Protein AF-A0A6C0K6Y4-F1 (afdb_monomer_lite)

Organism: NCBI:txid1070528

pLDDT: mean 84.1, std 19.58, range [32.16, 98.56]

Secondary structure (DSSP, 8-state):
--PPP----PPP------------------------PPPPP----------------------S------TT----HHHHHHHHTTTTS-HHHHHHHHHHHHHHHHHHHTT---GGGGTS------HHHHHHHHHHHHHHHHHHHHHHHHHHHHHHHHHHHHHHHHHHHHHHHHHSBS-SS-TTT-S--SSEEEEEETTTTEEEEEEHHHHHHHHHHHHT-EETTEE-----B-TTT-PBPPHHHHHHHHHHHHHTT---HHHHHHHHTTT-HHHHHHHTHHHHHHHHHHHHHHH-HHHHHHHHHHHHHHHHTTS---HHHHHHHHHHHHH-TTSHHHHHHHHHHHHHHHHHHHT-HHHHHHHHHHHHHHHHHHHHH-

Radius of gyration: 37.51 Å; chains: 1; bounding box: 93×85×107 Å

Structure (mmCIF, N/CA/C/O backbone):
data_AF-A0A6C0K6Y4-F1
#
_entry.id   AF-A0A6C0K6Y4-F1
#
loop_
_atom_site.group_PDB
_atom_site.id
_atom_site.type_symbol
_atom_site.label_atom_id
_atom_site.label_alt_id
_atom_site.label_comp_id
_atom_site.label_asym_id
_atom_site.label_entity_id
_atom_site.label_seq_id
_atom_site.pdbx_PDB_ins_code
_atom_site.Cartn_x
_atom_site.Cartn_y
_atom_site.Cartn_z
_atom_site.occupancy
_atom_site.B_iso_or_equiv
_atom_site.auth_seq_id
_atom_site.auth_comp_id
_atom_site.auth_asym_id
_atom_site.auth_atom_id
_atom_site.pdbx_PDB_model_num
ATOM 1 N N . MET A 1 1 ? -54.539 7.353 -5.459 1.00 44.59 1 MET A N 1
ATOM 2 C CA . MET A 1 1 ? -54.233 7.461 -6.9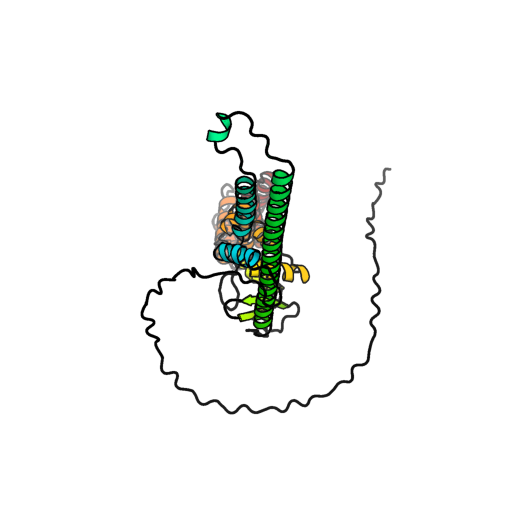01 1.00 44.59 1 MET A CA 1
ATOM 3 C C . MET A 1 1 ? -52.879 8.129 -7.051 1.00 44.59 1 MET A C 1
ATOM 5 O O . MET A 1 1 ? -52.742 9.230 -6.540 1.00 44.59 1 MET A O 1
ATOM 9 N N . ALA A 1 2 ? -51.934 7.419 -7.682 1.00 35.03 2 ALA A N 1
ATOM 10 C CA . ALA A 1 2 ? -50.612 7.815 -8.205 1.00 35.03 2 ALA A CA 1
ATOM 11 C C . ALA A 1 2 ? -49.560 6.759 -7.813 1.00 35.03 2 ALA A C 1
ATOM 13 O O . ALA A 1 2 ? -48.846 6.886 -6.824 1.00 35.03 2 ALA A O 1
ATOM 14 N N . SER A 1 3 ? -49.539 5.666 -8.576 1.00 32.16 3 SER A N 1
ATOM 15 C CA . SER A 1 3 ? -48.550 4.589 -8.521 1.00 32.16 3 SER A CA 1
ATOM 16 C C . SER A 1 3 ? -47.279 4.999 -9.269 1.00 32.16 3 SER A C 1
ATOM 18 O O . SER A 1 3 ? -47.345 5.362 -10.443 1.00 32.16 3 SER A O 1
ATOM 20 N N . ILE A 1 4 ? -46.134 4.919 -8.595 1.00 42.25 4 ILE A N 1
ATOM 21 C CA . ILE A 1 4 ? -44.796 5.126 -9.168 1.00 42.25 4 ILE A CA 1
ATOM 22 C C . ILE A 1 4 ? -44.320 3.781 -9.749 1.00 42.25 4 ILE A C 1
ATOM 24 O O . ILE A 1 4 ? -44.453 2.772 -9.055 1.00 42.25 4 ILE A O 1
ATOM 28 N N . PRO A 1 5 ? -43.799 3.714 -10.988 1.00 49.84 5 PRO A N 1
ATOM 29 C CA . PRO A 1 5 ? -43.412 2.447 -11.596 1.00 49.84 5 PRO A CA 1
ATOM 30 C C . PRO A 1 5 ? -42.032 1.976 -11.113 1.00 49.84 5 PRO A C 1
ATOM 32 O O . PRO A 1 5 ? -41.067 2.742 -11.066 1.00 49.84 5 PRO A O 1
ATOM 35 N N . GLU A 1 6 ? -41.946 0.686 -10.791 1.00 37.19 6 GLU A N 1
ATOM 36 C CA . GLU A 1 6 ? -40.708 -0.040 -10.517 1.00 37.19 6 GLU A CA 1
ATOM 37 C C . GLU A 1 6 ? -39.903 -0.222 -11.813 1.00 37.19 6 GLU A C 1
ATOM 39 O O . GLU A 1 6 ? -40.304 -0.943 -12.725 1.00 37.19 6 GLU A O 1
ATOM 44 N N . ASN A 1 7 ? -38.736 0.421 -11.896 1.00 36.75 7 ASN A N 1
ATOM 45 C CA . ASN A 1 7 ? -37.759 0.166 -12.952 1.00 36.75 7 ASN A CA 1
ATOM 46 C C . ASN A 1 7 ? -36.866 -1.019 -12.555 1.00 36.75 7 ASN A C 1
ATOM 48 O O . ASN A 1 7 ? -35.847 -0.866 -11.881 1.00 36.75 7 ASN A O 1
ATOM 52 N N . THR A 1 8 ? -37.241 -2.212 -13.009 1.00 37.09 8 THR A N 1
ATOM 53 C CA . THR A 1 8 ? -36.392 -3.410 -13.024 1.00 37.09 8 THR A CA 1
ATOM 54 C C . THR A 1 8 ? -35.233 -3.247 -14.008 1.00 37.09 8 THR A C 1
ATOM 56 O O . THR A 1 8 ? -35.413 -3.309 -15.223 1.00 37.09 8 THR A O 1
ATOM 59 N N . PHE A 1 9 ? -34.017 -3.094 -13.483 1.00 35.41 9 PHE A N 1
ATOM 60 C CA . PHE A 1 9 ? -32.775 -3.220 -14.246 1.00 35.41 9 PHE A CA 1
ATOM 61 C C . PHE A 1 9 ? -32.452 -4.710 -14.460 1.00 35.41 9 PHE A C 1
ATOM 63 O O . PHE A 1 9 ? -31.977 -5.392 -13.551 1.00 35.41 9 PHE A O 1
ATOM 70 N N . GLN A 1 10 ? -32.707 -5.227 -15.664 1.00 33.97 10 GLN A N 1
ATOM 71 C CA . GLN A 1 10 ? -32.224 -6.540 -16.103 1.00 33.97 10 GLN A CA 1
ATOM 72 C C . GLN A 1 10 ? -30.809 -6.403 -16.683 1.00 33.97 10 GLN A C 1
ATOM 74 O O . GLN A 1 10 ? -30.586 -5.674 -17.649 1.00 33.97 10 GLN A O 1
ATOM 79 N N . LEU A 1 11 ? -29.840 -7.106 -16.092 1.00 38.62 11 LEU A N 1
ATOM 80 C CA . LEU A 1 11 ? -28.489 -7.245 -16.642 1.00 38.62 11 LEU A CA 1
ATOM 81 C C . LEU A 1 11 ? -28.473 -8.329 -17.737 1.00 38.62 11 LEU A C 1
ATOM 83 O O . LEU A 1 11 ? -29.064 -9.393 -17.536 1.00 38.62 11 LEU A O 1
ATOM 87 N N . PRO A 1 12 ? -27.773 -8.116 -18.865 1.00 36.03 12 PRO A N 1
ATOM 88 C CA . PRO A 1 12 ? -27.691 -9.101 -19.935 1.00 36.03 12 PRO A CA 1
ATOM 89 C C . PRO A 1 12 ? -26.802 -10.285 -19.530 1.00 36.03 12 PRO A C 1
ATOM 91 O O . PRO A 1 12 ? -25.606 -10.142 -19.271 1.00 36.03 12 PRO A O 1
ATOM 94 N N . THR A 1 13 ? -27.392 -11.477 -19.516 1.00 36.12 13 THR A N 1
ATOM 95 C CA . THR A 1 13 ? -26.708 -12.765 -19.390 1.00 36.12 13 THR A CA 1
ATOM 96 C C . THR A 1 13 ? -26.129 -13.178 -20.744 1.00 36.12 13 THR A C 1
ATOM 98 O O . THR A 1 13 ? -26.774 -13.828 -21.561 1.00 36.12 13 THR A O 1
ATOM 101 N N . THR A 1 14 ? -24.873 -12.816 -21.006 1.00 43.28 14 THR A N 1
ATOM 102 C CA . THR A 1 14 ? -24.115 -13.378 -22.132 1.00 43.28 14 THR A CA 1
ATOM 103 C C . THR A 1 14 ? -23.589 -14.763 -21.754 1.00 43.28 14 THR A C 1
ATOM 105 O O . THR A 1 14 ? -22.551 -14.929 -21.115 1.00 43.28 14 THR A O 1
ATOM 108 N N . GLY A 1 15 ? -24.352 -15.787 -22.138 1.00 33.03 15 GLY A N 1
ATOM 109 C CA . GLY A 1 15 ? -23.962 -17.187 -22.027 1.00 33.03 15 GLY A CA 1
ATOM 110 C C . GLY A 1 15 ? -22.812 -17.527 -22.976 1.00 33.03 15 GLY A C 1
ATOM 111 O O . GLY A 1 15 ? -23.016 -17.698 -24.174 1.00 33.03 15 GLY A O 1
ATOM 112 N N . PHE A 1 16 ? -21.603 -17.676 -22.436 1.00 34.25 16 PHE A N 1
ATOM 113 C CA . PHE A 1 16 ? -20.504 -18.360 -23.117 1.00 34.25 16 PHE A CA 1
ATOM 114 C C . PHE A 1 16 ? -20.526 -19.848 -22.745 1.00 34.25 16 PHE A C 1
ATOM 116 O O . PHE A 1 16 ? -20.022 -20.259 -21.699 1.00 34.25 16 PHE A O 1
ATOM 123 N N . HIS A 1 17 ? -21.105 -20.670 -23.622 1.00 36.12 17 HIS A N 1
ATOM 124 C CA . HIS A 1 17 ? -20.950 -22.122 -23.586 1.00 36.12 17 HIS A CA 1
ATOM 125 C C . HIS A 1 17 ? -19.531 -22.501 -24.033 1.00 36.12 17 HIS A C 1
ATOM 127 O O . HIS A 1 17 ? -19.234 -22.570 -25.223 1.00 36.12 17 HIS A O 1
ATOM 133 N N . ILE A 1 18 ? -18.644 -22.780 -23.075 1.00 38.94 18 ILE A N 1
ATOM 134 C CA . ILE A 1 18 ? -17.374 -23.465 -23.344 1.00 38.94 18 ILE A CA 1
ATOM 135 C C . ILE A 1 18 ? -17.625 -24.967 -23.197 1.00 38.94 18 ILE A C 1
ATOM 137 O O . ILE A 1 18 ? -17.790 -25.486 -22.093 1.00 38.94 18 ILE A O 1
ATOM 141 N N . GLY A 1 19 ? -17.677 -25.663 -24.333 1.00 34.41 19 GLY A N 1
ATOM 142 C CA . GLY A 1 19 ? -17.763 -27.118 -24.398 1.00 34.41 19 GLY A CA 1
ATOM 143 C C . GLY A 1 19 ? -16.541 -27.774 -23.753 1.00 34.41 19 GLY A C 1
ATOM 144 O O . GLY A 1 19 ? -15.421 -27.672 -24.252 1.00 34.41 19 GLY A O 1
ATOM 145 N N . VAL A 1 20 ? -16.757 -28.468 -22.635 1.00 37.56 20 VAL A N 1
ATOM 146 C CA . VAL A 1 20 ? -15.732 -29.272 -21.962 1.00 37.56 20 VAL A CA 1
ATOM 147 C C . VAL A 1 20 ? -15.610 -30.610 -22.684 1.00 37.56 20 VAL A C 1
ATOM 149 O O . VAL A 1 20 ? -16.389 -31.536 -22.465 1.00 37.56 20 VAL A O 1
ATOM 152 N N . ASN A 1 21 ? -14.600 -30.715 -23.543 1.00 36.81 21 ASN A N 1
ATOM 153 C CA . ASN A 1 21 ? -14.238 -31.954 -24.216 1.00 36.81 21 ASN A CA 1
ATOM 154 C C . ASN A 1 21 ? -13.528 -32.890 -23.213 1.00 36.81 21 ASN A C 1
ATOM 156 O O . ASN A 1 21 ? -12.352 -32.715 -22.885 1.00 36.81 21 ASN A O 1
ATOM 160 N N . ARG A 1 22 ? -14.268 -33.857 -22.652 1.00 39.19 22 ARG A N 1
ATOM 161 C CA . ARG A 1 22 ? -13.760 -34.856 -21.694 1.00 39.19 22 ARG A CA 1
ATOM 162 C C . ARG A 1 22 ? -12.953 -35.936 -22.418 1.00 39.19 22 ARG A C 1
ATOM 164 O O . ARG A 1 22 ? -13.450 -37.032 -22.663 1.00 39.19 22 ARG A O 1
ATOM 171 N N . ASN A 1 23 ? -11.678 -35.664 -22.685 1.00 41.94 23 ASN A N 1
ATOM 172 C CA . ASN A 1 23 ? -10.740 -36.716 -23.070 1.00 41.94 23 ASN A CA 1
ATOM 173 C C . ASN A 1 23 ? -10.229 -37.477 -21.837 1.00 41.94 23 ASN A C 1
ATOM 175 O O . ASN A 1 23 ? -9.615 -36.926 -20.922 1.00 41.94 23 ASN A O 1
ATOM 179 N N . LYS A 1 24 ? -10.524 -38.781 -21.838 1.00 43.81 24 LYS A N 1
ATOM 180 C CA . LYS A 1 24 ? -10.129 -39.794 -20.855 1.00 43.81 24 LYS A CA 1
ATOM 181 C C . LYS A 1 24 ? -8.602 -39.872 -20.751 1.00 43.81 24 LYS A C 1
ATOM 183 O O . LYS A 1 24 ? -7.952 -40.513 -21.573 1.00 43.81 24 LYS A O 1
ATOM 188 N N . CYS A 1 25 ? -8.029 -39.278 -19.706 1.00 41.38 25 CYS A N 1
ATOM 189 C CA . CYS A 1 25 ? -6.622 -39.472 -19.370 1.00 41.38 25 CYS A CA 1
ATOM 190 C C . CYS A 1 25 ? -6.484 -40.671 -18.416 1.00 41.38 25 CYS A C 1
ATOM 192 O O . CYS A 1 25 ? -6.984 -40.662 -17.287 1.00 41.38 25 CYS A O 1
ATOM 194 N N . LYS A 1 26 ? -5.852 -41.739 -18.912 1.00 42.25 26 LYS A N 1
ATOM 195 C CA . LYS A 1 26 ? -5.583 -42.989 -18.192 1.00 42.25 26 LYS A CA 1
ATOM 196 C C . LYS A 1 26 ? -4.700 -42.705 -16.967 1.00 42.25 26 LYS A C 1
ATOM 198 O O . LYS A 1 26 ? -3.599 -42.175 -17.093 1.00 42.25 26 LYS A O 1
ATOM 203 N N . LYS A 1 27 ? -5.179 -43.076 -15.775 1.00 40.25 27 LYS A N 1
ATOM 204 C CA . LYS A 1 27 ? -4.440 -42.979 -14.507 1.00 40.25 27 LYS A CA 1
ATOM 205 C C . LYS A 1 27 ? -3.258 -43.957 -14.508 1.00 40.25 27 LYS A C 1
ATOM 207 O O . LYS A 1 27 ? -3.443 -45.148 -14.278 1.00 40.25 27 LYS A O 1
ATOM 212 N N . ALA A 1 28 ? -2.043 -43.453 -14.711 1.00 43.03 28 ALA A N 1
ATOM 213 C CA . ALA A 1 28 ? -0.821 -44.186 -14.396 1.00 43.03 28 ALA A CA 1
ATOM 214 C C . ALA A 1 28 ? -0.567 -44.112 -12.879 1.00 43.03 28 ALA A C 1
ATOM 216 O O . ALA A 1 28 ? -0.179 -43.070 -12.350 1.00 43.03 28 ALA A O 1
ATOM 217 N N . LYS A 1 29 ? -0.806 -45.217 -12.162 1.00 44.44 29 LYS A N 1
ATOM 218 C CA . LYS A 1 29 ? -0.419 -45.375 -10.752 1.00 44.44 29 LYS A CA 1
ATOM 219 C C . LYS A 1 29 ? 1.114 -45.423 -10.662 1.00 44.44 29 LYS A C 1
ATOM 221 O O . LYS A 1 29 ? 1.711 -46.476 -10.865 1.00 44.44 29 LYS A O 1
ATOM 226 N N . ARG A 1 30 ? 1.764 -44.296 -10.356 1.00 48.81 30 ARG A N 1
ATOM 227 C CA . ARG A 1 30 ? 3.176 -44.286 -9.938 1.00 48.81 30 ARG A CA 1
ATOM 228 C C . ARG A 1 30 ? 3.260 -44.738 -8.479 1.00 48.81 30 ARG A C 1
ATOM 230 O O . ARG A 1 30 ? 2.804 -44.035 -7.583 1.00 48.81 30 ARG A O 1
ATOM 237 N N . LYS A 1 31 ? 3.829 -45.927 -8.258 1.00 42.62 31 LYS A N 1
ATOM 238 C CA . LYS A 1 31 ? 4.285 -46.392 -6.943 1.00 42.62 31 LYS A CA 1
ATOM 239 C C . LYS A 1 31 ? 5.423 -45.471 -6.489 1.00 42.62 31 LYS A C 1
ATOM 241 O O . LYS A 1 31 ? 6.488 -45.479 -7.097 1.00 42.62 31 LYS A O 1
ATOM 246 N N . TYR A 1 32 ? 5.192 -44.670 -5.453 1.00 44.22 32 TYR A N 1
ATOM 247 C CA . TYR A 1 32 ? 6.261 -43.967 -4.751 1.00 44.22 32 TYR A CA 1
ATOM 248 C C . TYR A 1 32 ? 6.965 -44.974 -3.839 1.00 44.22 32 TYR A C 1
ATOM 250 O O . TYR A 1 32 ? 6.405 -45.406 -2.834 1.00 44.22 32 TYR A O 1
ATOM 258 N N . SER A 1 33 ? 8.177 -45.383 -4.207 1.00 43.91 33 SER A N 1
ATOM 259 C CA . SER A 1 33 ? 9.084 -46.046 -3.278 1.00 43.91 33 SER A CA 1
ATOM 260 C C . SER A 1 33 ? 9.586 -45.006 -2.276 1.00 43.91 33 SER A C 1
ATOM 262 O O . SER A 1 33 ? 10.154 -43.975 -2.638 1.00 43.91 33 SER A O 1
ATOM 264 N N . ILE A 1 34 ? 9.334 -45.267 -0.997 1.00 45.97 34 ILE A N 1
ATOM 265 C CA . ILE A 1 34 ? 9.868 -44.501 0.126 1.00 45.97 34 ILE A CA 1
ATOM 266 C C . ILE A 1 34 ? 11.380 -44.745 0.148 1.00 45.97 34 ILE A C 1
ATOM 268 O O . ILE A 1 34 ? 11.861 -45.748 0.672 1.00 45.97 34 ILE A O 1
ATOM 272 N N . ILE A 1 35 ? 12.144 -43.842 -0.466 1.00 45.84 35 ILE A N 1
ATOM 273 C CA . ILE A 1 35 ? 13.598 -43.805 -0.316 1.00 45.84 35 ILE A CA 1
ATOM 274 C C . ILE A 1 35 ? 13.866 -43.293 1.102 1.00 45.84 35 ILE A C 1
ATOM 276 O O . ILE A 1 35 ? 13.763 -42.095 1.372 1.00 45.84 35 ILE A O 1
ATOM 280 N N . LYS A 1 36 ? 14.180 -44.216 2.018 1.00 48.50 36 LYS A N 1
ATOM 281 C CA . LYS A 1 36 ? 14.706 -43.904 3.351 1.00 48.50 36 LYS A CA 1
ATOM 282 C C . LYS A 1 36 ? 15.996 -43.094 3.174 1.00 48.50 36 LYS A C 1
ATOM 284 O O . LYS A 1 36 ? 17.036 -43.644 2.817 1.00 48.50 36 LYS A O 1
ATOM 289 N N . LYS A 1 37 ? 15.922 -41.773 3.368 1.00 51.00 37 LYS A N 1
ATOM 290 C CA . LYS A 1 37 ? 17.104 -40.905 3.408 1.00 51.00 37 LYS A CA 1
ATOM 291 C C . LYS A 1 37 ? 17.950 -41.316 4.613 1.00 51.00 37 LYS A C 1
ATOM 293 O O . LYS A 1 37 ? 17.466 -41.273 5.740 1.00 51.00 37 LYS A O 1
ATOM 298 N N . LYS A 1 38 ? 19.195 -41.731 4.361 1.00 55.41 38 LYS A N 1
ATOM 299 C CA . LYS A 1 38 ? 20.207 -41.920 5.408 1.00 55.41 38 LYS A CA 1
ATOM 300 C C . LYS A 1 38 ? 20.367 -40.605 6.192 1.00 55.41 38 LYS A C 1
ATOM 302 O O . LYS A 1 38 ? 20.360 -39.548 5.554 1.00 55.41 38 LYS A O 1
ATOM 307 N N . PRO A 1 39 ? 20.507 -40.647 7.528 1.00 51.25 39 PRO A N 1
ATOM 308 C CA . PRO A 1 39 ? 20.818 -39.456 8.307 1.00 51.25 39 PRO A CA 1
ATOM 309 C C . PRO A 1 39 ? 22.164 -38.897 7.831 1.00 51.25 39 PRO A C 1
ATOM 311 O O . PRO A 1 39 ? 23.163 -39.614 7.784 1.00 51.25 39 PRO A O 1
ATOM 314 N N . LEU A 1 40 ? 22.170 -37.631 7.406 1.00 52.03 40 LEU A N 1
ATOM 315 C CA . LEU A 1 40 ? 23.408 -36.902 7.157 1.00 52.03 40 LEU A CA 1
ATOM 316 C C . LEU A 1 40 ? 24.074 -36.651 8.510 1.00 52.03 40 LEU A C 1
ATOM 318 O O . LEU A 1 40 ? 23.463 -36.051 9.394 1.00 52.03 40 LEU A O 1
ATOM 322 N N . ASN A 1 41 ? 25.316 -37.114 8.647 1.00 49.25 41 ASN A N 1
ATOM 323 C CA . ASN A 1 41 ? 26.170 -36.789 9.783 1.00 49.25 41 ASN A CA 1
ATOM 324 C C . ASN A 1 41 ? 26.220 -35.262 9.979 1.00 49.25 41 ASN A C 1
ATOM 326 O O . ASN A 1 41 ? 26.307 -34.535 8.982 1.00 49.25 41 ASN A O 1
ATOM 330 N N . PRO A 1 42 ? 26.185 -34.766 11.229 1.00 48.69 42 PRO A N 1
ATOM 331 C CA . PRO A 1 42 ? 26.323 -33.347 11.513 1.00 48.69 42 PRO A CA 1
ATOM 332 C C . PRO A 1 42 ? 27.704 -32.893 11.036 1.00 48.69 42 PRO A C 1
ATOM 334 O O . PRO A 1 42 ? 28.735 -33.226 11.617 1.00 48.69 42 PRO A O 1
ATOM 337 N N . VAL A 1 43 ? 27.726 -32.160 9.925 1.00 48.62 43 VAL A N 1
ATOM 338 C CA . VAL A 1 43 ? 28.923 -31.459 9.474 1.00 48.62 43 VAL A CA 1
ATOM 339 C C . VAL A 1 43 ? 29.180 -30.372 10.506 1.00 48.62 43 VAL A C 1
ATOM 341 O O . VAL A 1 43 ? 28.392 -29.437 10.626 1.00 48.62 43 VAL A O 1
ATOM 344 N N . ASN A 1 44 ? 30.266 -30.527 11.264 1.00 45.72 44 ASN A N 1
ATOM 345 C CA . ASN A 1 44 ? 30.818 -29.507 12.146 1.00 45.72 44 ASN A CA 1
ATOM 346 C C . ASN A 1 44 ? 31.011 -28.211 11.351 1.00 45.72 44 ASN A C 1
ATOM 348 O O . ASN A 1 44 ? 32.032 -28.018 10.689 1.00 45.72 44 ASN A O 1
ATOM 352 N N . SER A 1 45 ? 30.029 -27.313 11.421 1.00 49.06 45 SER A N 1
ATOM 353 C CA . SER A 1 45 ? 30.129 -25.948 10.928 1.00 49.06 45 SER A CA 1
ATOM 354 C C . SER A 1 45 ? 31.043 -25.176 11.875 1.00 49.06 45 SER A C 1
ATOM 356 O O . SER A 1 45 ? 30.591 -24.402 12.722 1.00 49.06 45 SER A O 1
ATOM 358 N N . LYS A 1 46 ? 32.354 -25.418 11.760 1.00 46.84 46 LYS A N 1
ATOM 359 C CA . LYS A 1 46 ? 33.346 -24.453 12.219 1.00 46.84 46 LYS A CA 1
ATOM 360 C C . LYS A 1 46 ? 33.007 -23.142 11.522 1.00 46.84 46 LYS A C 1
ATOM 362 O O . LYS A 1 46 ? 32.965 -23.078 10.295 1.00 46.84 46 LYS A O 1
ATOM 367 N N . LYS A 1 47 ? 32.676 -22.145 12.339 1.00 47.91 47 LYS A N 1
ATOM 368 C CA . LYS A 1 47 ? 32.449 -20.762 11.947 1.00 47.91 47 LYS A CA 1
ATOM 369 C C . LYS A 1 47 ? 33.627 -20.314 11.083 1.00 47.91 47 LYS A C 1
ATOM 371 O O . LYS A 1 47 ? 34.690 -20.006 11.607 1.00 47.91 47 LYS A O 1
ATOM 376 N N . VAL A 1 48 ? 33.433 -20.288 9.770 1.00 45.88 48 VAL A N 1
ATOM 377 C CA . VAL A 1 48 ? 34.202 -19.401 8.905 1.00 45.88 48 VAL A CA 1
ATOM 378 C C . VAL A 1 48 ? 33.598 -18.028 9.171 1.00 45.88 48 VAL A C 1
ATOM 380 O O . VAL A 1 48 ? 32.613 -17.640 8.546 1.00 45.88 48 VAL A O 1
ATOM 383 N N . LEU A 1 49 ? 34.108 -17.350 10.205 1.00 43.38 49 LEU A N 1
ATOM 384 C CA . LEU A 1 49 ? 34.069 -15.896 10.217 1.00 43.38 49 LEU A CA 1
ATOM 385 C C . LEU A 1 49 ? 34.849 -15.496 8.966 1.00 43.38 49 LEU A C 1
ATOM 387 O O . LEU A 1 49 ? 36.065 -15.644 8.911 1.00 43.38 49 LEU A O 1
ATOM 391 N N . CYS A 1 50 ? 34.132 -15.113 7.914 1.00 41.00 50 CYS A N 1
ATOM 392 C CA . CYS A 1 50 ? 34.742 -14.309 6.878 1.00 41.00 50 CYS A CA 1
ATOM 393 C C . CYS A 1 50 ? 35.053 -12.973 7.542 1.00 41.00 50 CYS A C 1
ATOM 395 O O . CYS A 1 50 ? 34.139 -12.176 7.760 1.00 41.00 50 CYS A O 1
ATOM 397 N N . ASP A 1 51 ? 36.323 -12.762 7.869 1.00 41.81 51 ASP A N 1
ATOM 398 C CA . ASP A 1 51 ? 36.910 -11.433 7.930 1.00 41.81 51 ASP A CA 1
ATOM 399 C C . ASP A 1 51 ? 36.697 -10.807 6.548 1.00 41.81 51 ASP A C 1
ATOM 401 O O . ASP A 1 51 ? 37.474 -10.982 5.611 1.00 41.81 51 ASP A O 1
ATOM 405 N N . ILE A 1 52 ? 35.541 -10.166 6.374 1.00 51.84 52 ILE A N 1
ATOM 406 C CA . ILE A 1 52 ? 35.326 -9.221 5.289 1.00 51.84 52 ILE A CA 1
ATOM 407 C C . ILE A 1 52 ? 36.065 -7.978 5.757 1.00 51.84 52 ILE A C 1
ATOM 409 O O . ILE A 1 52 ? 35.479 -7.077 6.349 1.00 51.84 52 ILE A O 1
ATOM 413 N N . GLU A 1 53 ? 37.380 -7.978 5.556 1.00 48.12 53 GLU A N 1
ATOM 414 C CA . GLU A 1 53 ? 38.135 -6.739 5.531 1.00 48.12 53 GLU A CA 1
ATOM 415 C C . GLU A 1 53 ? 37.405 -5.813 4.555 1.00 48.12 53 GLU A C 1
ATOM 417 O O . GLU A 1 53 ? 37.138 -6.191 3.409 1.00 48.12 53 GLU A O 1
ATOM 422 N N . GLU A 1 54 ? 37.027 -4.626 5.030 1.00 49.09 54 GLU A N 1
ATOM 423 C CA . GLU A 1 54 ? 36.445 -3.538 4.246 1.00 49.09 54 GLU A CA 1
ATOM 424 C C . GLU A 1 54 ? 37.474 -3.035 3.225 1.00 49.09 54 GLU A C 1
ATOM 426 O O . GLU A 1 54 ? 37.971 -1.915 3.281 1.00 49.09 54 GLU A O 1
ATOM 431 N N . HIS A 1 55 ? 37.827 -3.873 2.255 1.00 48.97 55 HIS A N 1
ATOM 432 C CA . HIS A 1 55 ? 38.446 -3.419 1.030 1.00 48.97 55 HIS A CA 1
ATOM 433 C C . HIS A 1 55 ? 37.356 -2.644 0.310 1.00 48.97 55 HIS A C 1
ATOM 435 O O . HIS A 1 55 ? 36.476 -3.227 -0.329 1.00 48.97 55 HIS A O 1
ATOM 441 N N . GLY A 1 56 ? 37.370 -1.323 0.493 1.00 47.84 56 GLY A N 1
ATOM 442 C CA . GLY A 1 56 ? 36.566 -0.394 -0.278 1.00 47.84 56 GLY A CA 1
ATOM 443 C C . GLY A 1 56 ? 36.852 -0.624 -1.754 1.00 47.84 56 GLY A C 1
ATOM 444 O O . GLY A 1 56 ? 37.785 -0.053 -2.308 1.00 47.84 56 GLY A O 1
ATOM 445 N N . TYR A 1 57 ? 36.072 -1.500 -2.387 1.00 55.47 57 TYR A N 1
ATOM 446 C CA . TYR A 1 57 ? 36.076 -1.678 -3.827 1.00 55.47 57 TYR A CA 1
ATOM 447 C C . TYR A 1 57 ? 35.638 -0.342 -4.418 1.00 55.47 57 TYR A C 1
ATOM 449 O O . TYR A 1 57 ? 34.447 -0.026 -4.461 1.00 55.47 57 TYR A O 1
ATOM 457 N N . ILE A 1 58 ? 36.613 0.462 -4.840 1.00 68.06 58 ILE A N 1
ATOM 458 C CA . ILE A 1 58 ? 36.370 1.628 -5.676 1.00 68.06 58 ILE A CA 1
ATOM 459 C C . ILE A 1 58 ? 35.748 1.065 -6.950 1.00 68.06 58 ILE A C 1
ATOM 461 O O . ILE A 1 58 ? 36.387 0.344 -7.713 1.00 68.06 58 ILE A O 1
ATOM 465 N N . PHE A 1 59 ? 34.449 1.298 -7.124 1.00 67.25 59 PHE A N 1
ATOM 466 C CA . PHE A 1 59 ? 33.746 0.874 -8.322 1.00 67.25 59 PHE A CA 1
ATOM 467 C C . PHE A 1 59 ? 34.269 1.704 -9.494 1.00 67.25 59 PHE A C 1
ATOM 469 O O . PHE A 1 59 ? 33.842 2.839 -9.703 1.00 67.25 59 PHE A O 1
ATOM 476 N N . GLU A 1 60 ? 35.202 1.141 -10.253 1.00 71.62 60 GLU A N 1
ATOM 477 C CA . GLU A 1 60 ? 35.627 1.721 -11.518 1.00 71.62 60 GLU A CA 1
ATOM 478 C C . GLU A 1 60 ? 34.477 1.592 -12.520 1.00 71.62 60 GLU A C 1
ATOM 480 O O . GLU A 1 60 ? 34.020 0.497 -12.872 1.00 71.62 60 GLU A O 1
ATOM 485 N N . VAL A 1 61 ? 33.943 2.737 -12.943 1.00 74.88 61 VAL A N 1
ATOM 486 C CA . VAL A 1 61 ? 32.865 2.783 -13.927 1.00 74.88 61 VAL A CA 1
ATOM 487 C C . VAL A 1 61 ? 33.406 2.227 -15.239 1.00 74.88 61 VAL A C 1
ATOM 489 O O . VAL A 1 61 ? 34.376 2.739 -15.777 1.00 74.88 61 VAL A O 1
ATOM 492 N N . TYR A 1 62 ? 32.768 1.191 -15.785 1.00 75.56 62 TYR A N 1
ATOM 493 C CA . TYR A 1 62 ? 33.157 0.635 -17.081 1.00 75.56 62 TYR A CA 1
ATOM 494 C C . TYR A 1 62 ? 33.095 1.705 -18.187 1.00 75.56 62 TYR A C 1
ATOM 496 O O . TYR A 1 62 ? 32.006 2.156 -18.570 1.00 75.56 62 TYR A O 1
ATOM 504 N N . GLU A 1 63 ? 34.265 2.071 -18.713 1.00 74.50 63 GLU A N 1
ATOM 505 C CA . GLU A 1 63 ? 34.437 3.058 -19.792 1.00 74.50 63 GLU A CA 1
ATOM 506 C C . GLU A 1 63 ? 34.450 2.432 -21.197 1.00 74.50 63 GLU A C 1
ATOM 508 O O . GLU A 1 63 ? 34.470 3.137 -22.204 1.00 74.50 63 GLU A O 1
ATOM 513 N N . GLY A 1 64 ? 34.417 1.100 -21.291 1.00 78.44 64 GLY A N 1
ATOM 514 C CA . GLY A 1 64 ? 34.482 0.398 -22.570 1.00 78.44 64 GLY A CA 1
ATOM 515 C C . GLY A 1 64 ? 33.210 0.507 -23.433 1.00 78.44 64 GLY A C 1
ATOM 516 O O . GLY A 1 64 ? 32.172 1.027 -23.003 1.00 78.44 64 GLY A O 1
ATOM 517 N N . PRO A 1 65 ? 33.260 -0.021 -24.672 1.00 80.38 65 PRO A N 1
ATOM 518 C CA . PRO A 1 65 ? 32.131 -0.005 -25.597 1.00 80.38 65 PRO A CA 1
ATOM 519 C C . PRO A 1 65 ? 30.940 -0.783 -25.024 1.00 80.38 65 PRO A C 1
ATOM 521 O O . PRO A 1 65 ? 31.018 -1.976 -24.736 1.00 80.38 65 PRO A O 1
ATOM 524 N N . ARG A 1 66 ? 29.797 -0.107 -24.880 1.00 82.56 66 ARG A N 1
ATOM 525 C CA . ARG A 1 66 ? 28.568 -0.684 -24.304 1.00 82.56 66 ARG A CA 1
ATOM 526 C C . ARG A 1 66 ? 27.738 -1.440 -25.332 1.00 82.56 66 ARG A C 1
ATOM 528 O O . ARG A 1 66 ? 26.902 -2.274 -24.979 1.00 82.56 66 ARG A O 1
ATOM 535 N N . TRP A 1 67 ? 27.934 -1.117 -26.606 1.00 89.69 67 TRP A N 1
ATOM 536 C CA . TRP A 1 67 ? 27.079 -1.549 -27.702 1.00 89.69 67 TRP A CA 1
ATOM 537 C C . TRP A 1 67 ? 27.912 -2.166 -28.815 1.00 89.69 67 TRP A C 1
ATOM 539 O O . TRP A 1 67 ? 28.932 -1.614 -29.213 1.00 89.69 67 TRP A O 1
ATOM 549 N N . PHE A 1 68 ? 27.428 -3.280 -29.359 1.00 91.56 68 PHE A N 1
ATOM 550 C CA . PHE A 1 68 ? 28.108 -4.016 -30.420 1.00 91.56 68 PHE A CA 1
ATOM 551 C C . PHE A 1 68 ? 27.175 -4.234 -31.603 1.00 91.56 68 PHE A C 1
ATOM 553 O O . PHE A 1 68 ? 25.969 -4.450 -31.441 1.00 91.56 68 PHE A O 1
ATOM 560 N N . ILE A 1 69 ? 27.748 -4.211 -32.803 1.00 91.19 69 ILE A N 1
ATOM 561 C CA . ILE A 1 69 ? 27.034 -4.584 -34.021 1.00 91.19 69 ILE A CA 1
ATOM 562 C C . ILE A 1 69 ? 26.851 -6.108 -34.006 1.00 91.19 69 ILE A C 1
ATOM 564 O O . ILE A 1 69 ? 27.837 -6.828 -33.831 1.00 91.19 69 ILE A O 1
ATOM 568 N N . PRO A 1 70 ? 25.627 -6.632 -34.206 1.00 89.38 70 PRO A N 1
ATOM 569 C CA . PRO A 1 70 ? 25.411 -8.072 -34.286 1.00 89.38 70 PRO A CA 1
ATOM 570 C C . PRO A 1 70 ? 26.293 -8.699 -35.369 1.00 89.38 70 PRO A C 1
ATOM 572 O O . PRO A 1 70 ? 26.283 -8.235 -36.508 1.00 89.38 70 PRO A O 1
ATOM 575 N N . TRP A 1 71 ? 27.014 -9.772 -35.040 1.00 87.31 71 TRP A N 1
ATOM 576 C CA . TRP A 1 71 ? 28.027 -10.369 -35.924 1.00 87.31 71 TRP A CA 1
ATOM 577 C C . TRP A 1 71 ? 27.494 -10.791 -37.301 1.00 87.31 71 TRP A C 1
ATOM 579 O O . TRP A 1 71 ? 28.208 -10.701 -38.294 1.00 87.31 71 TRP A O 1
ATOM 589 N N . GLY A 1 72 ? 26.218 -11.180 -37.393 1.00 89.38 72 GLY A N 1
ATOM 590 C CA . GLY A 1 72 ? 25.573 -11.526 -38.666 1.00 89.38 72 GLY A CA 1
ATOM 591 C C . GLY A 1 72 ? 25.241 -10.331 -39.570 1.00 89.38 72 GLY A C 1
ATOM 592 O O . GLY A 1 72 ? 24.837 -10.526 -40.717 1.00 89.38 72 GLY A O 1
ATOM 593 N N . LYS A 1 73 ? 25.375 -9.087 -39.091 1.00 92.06 73 LYS A N 1
ATOM 594 C CA . LYS A 1 73 ? 25.036 -7.888 -39.863 1.00 92.06 73 LYS A CA 1
ATOM 595 C C . LYS A 1 73 ? 26.287 -7.302 -40.515 1.00 92.06 73 LYS A C 1
ATOM 597 O O . LYS A 1 73 ? 27.080 -6.618 -39.874 1.00 92.06 73 LYS A O 1
ATOM 602 N N . LYS A 1 74 ? 26.428 -7.533 -41.822 1.00 94.81 74 LYS A N 1
ATOM 603 C CA . LYS A 1 74 ? 27.457 -6.877 -42.641 1.00 94.81 74 LYS A CA 1
ATOM 604 C C . LYS A 1 74 ? 27.123 -5.390 -42.784 1.00 94.81 74 LYS A C 1
ATOM 606 O O . LYS A 1 74 ? 26.008 -5.037 -43.170 1.00 94.81 74 LYS A O 1
ATOM 611 N N . VAL A 1 75 ? 28.085 -4.538 -42.452 1.00 96.06 75 VAL A N 1
ATOM 612 C CA . VAL A 1 75 ? 27.997 -3.074 -42.534 1.00 96.06 75 VAL A CA 1
ATOM 613 C C . VAL A 1 75 ? 29.256 -2.544 -43.208 1.00 96.06 75 VAL A C 1
ATOM 615 O O . VAL A 1 75 ? 30.299 -3.198 -43.155 1.00 96.06 75 VAL A O 1
ATOM 618 N N . SER A 1 76 ? 29.175 -1.377 -43.847 1.00 96.88 76 SER A N 1
ATOM 619 C CA . SER A 1 76 ? 30.371 -0.743 -44.405 1.00 96.88 76 SER A CA 1
ATOM 620 C C . SER A 1 76 ? 31.325 -0.292 -43.283 1.00 96.88 76 SER A C 1
ATOM 622 O O . SER A 1 76 ? 30.859 0.009 -42.178 1.00 96.88 76 SER A O 1
ATOM 624 N N . PRO A 1 77 ? 32.644 -0.196 -43.543 1.00 97.00 77 PRO A N 1
ATOM 625 C CA . PRO A 1 77 ? 33.614 0.290 -42.557 1.00 97.00 77 PRO A CA 1
ATOM 626 C C . PRO A 1 77 ? 33.253 1.667 -41.979 1.00 97.00 77 PRO A C 1
ATOM 628 O O . PRO A 1 77 ? 33.346 1.866 -40.772 1.00 97.00 77 PRO A O 1
ATOM 631 N N . ASN A 1 78 ? 32.733 2.578 -42.811 1.00 96.44 78 ASN A N 1
ATOM 632 C CA . ASN A 1 78 ? 32.272 3.902 -42.376 1.00 96.44 78 ASN A CA 1
ATOM 633 C C . ASN A 1 78 ? 31.125 3.818 -41.362 1.00 96.44 78 ASN A C 1
ATOM 635 O O . ASN A 1 78 ? 31.135 4.505 -40.345 1.00 96.44 78 ASN A O 1
ATOM 639 N N . VAL A 1 79 ? 30.130 2.966 -41.630 1.00 96.69 79 VAL A N 1
ATOM 640 C CA . VAL A 1 79 ? 28.989 2.764 -40.725 1.00 96.69 79 VAL A CA 1
ATOM 641 C C . VAL A 1 79 ? 29.449 2.116 -39.424 1.00 96.69 79 VAL A C 1
ATOM 643 O O . VAL A 1 79 ? 28.964 2.494 -38.361 1.00 96.69 79 VAL A O 1
ATOM 646 N N . ARG A 1 80 ? 30.405 1.179 -39.489 1.00 96.44 80 ARG A N 1
ATOM 647 C CA . ARG A 1 80 ? 31.007 0.567 -38.299 1.00 96.44 80 ARG A CA 1
ATOM 648 C C . ARG A 1 80 ? 31.737 1.599 -37.443 1.00 96.44 80 ARG A C 1
ATOM 650 O O . ARG A 1 80 ? 31.427 1.696 -36.265 1.00 96.44 80 ARG A O 1
ATOM 657 N N . SER A 1 81 ? 32.608 2.409 -38.037 1.00 95.88 81 SER A N 1
ATOM 658 C CA . SER A 1 81 ? 33.337 3.463 -37.322 1.00 95.88 81 SER A CA 1
ATOM 659 C C . SER A 1 81 ? 32.386 4.475 -36.665 1.00 95.88 81 SER A C 1
ATOM 661 O O . SER A 1 81 ? 32.523 4.763 -35.479 1.00 95.88 81 SER A O 1
ATOM 663 N N . LYS A 1 82 ? 31.346 4.928 -37.383 1.00 96.06 82 LYS A N 1
ATOM 664 C CA . LYS A 1 82 ? 30.299 5.822 -36.842 1.00 96.06 82 LYS A CA 1
ATOM 665 C C . LYS A 1 82 ? 29.475 5.191 -35.718 1.00 96.06 82 LYS A C 1
ATOM 667 O O . LYS A 1 82 ? 28.948 5.895 -34.861 1.00 96.06 82 LYS A O 1
ATOM 672 N N . PHE A 1 83 ? 29.292 3.874 -35.749 1.00 96.38 83 PHE A N 1
ATOM 673 C CA . PHE A 1 83 ? 28.635 3.149 -34.668 1.00 96.38 83 PHE A CA 1
ATOM 674 C C . PHE A 1 83 ? 29.566 3.039 -33.455 1.00 96.38 83 PHE A C 1
ATOM 676 O O . PHE A 1 83 ? 29.171 3.362 -32.343 1.00 96.38 83 PHE A O 1
ATOM 683 N N . GLU A 1 84 ? 30.818 2.636 -33.653 1.00 94.25 84 GLU A N 1
ATOM 684 C CA . GLU A 1 84 ? 31.803 2.472 -32.579 1.00 94.25 84 GLU A CA 1
ATOM 685 C C . GLU A 1 84 ? 32.109 3.795 -31.869 1.00 94.25 84 GLU A C 1
ATOM 687 O O . GLU A 1 84 ? 32.176 3.813 -30.640 1.00 94.25 84 GLU A O 1
ATOM 692 N N . SER A 1 85 ? 32.150 4.916 -32.599 1.00 94.06 85 SER A N 1
ATOM 693 C CA . SER A 1 85 ? 32.314 6.254 -32.014 1.00 94.06 85 SER A CA 1
ATOM 694 C C . SER A 1 85 ? 31.175 6.651 -31.071 1.00 94.06 85 SER A C 1
ATOM 696 O O . SER A 1 85 ? 31.320 7.579 -30.283 1.00 94.06 85 SER A O 1
ATOM 698 N N . LEU A 1 86 ? 30.022 5.979 -31.165 1.00 94.00 86 LEU A N 1
ATOM 699 C CA . LEU A 1 86 ? 28.863 6.209 -30.309 1.00 94.00 86 LEU A CA 1
ATOM 700 C C . LEU A 1 86 ? 28.677 5.118 -29.241 1.00 94.00 86 LEU A C 1
ATOM 702 O O . LEU A 1 86 ? 27.715 5.152 -28.471 1.00 94.00 86 LEU A O 1
ATOM 706 N N . SER A 1 87 ? 29.561 4.120 -29.195 1.00 90.50 87 SER A N 1
ATOM 707 C CA . SER A 1 87 ? 29.387 2.921 -28.367 1.00 90.50 87 SER A CA 1
ATOM 708 C C . SER A 1 87 ? 29.510 3.175 -26.860 1.00 90.50 87 SER A C 1
ATOM 710 O O . SER A 1 87 ? 29.014 2.367 -26.076 1.00 90.50 87 SER A O 1
ATOM 712 N N . THR A 1 88 ? 30.110 4.291 -26.450 1.00 88.94 88 THR A N 1
ATOM 713 C CA . THR A 1 88 ? 30.305 4.678 -25.044 1.00 88.94 88 THR A CA 1
ATOM 714 C C . THR A 1 88 ? 29.115 5.445 -24.458 1.00 88.94 88 THR A C 1
ATOM 716 O O . THR A 1 88 ? 28.907 5.415 -23.245 1.00 88.94 88 THR A O 1
ATOM 719 N N . TYR A 1 89 ? 28.285 6.071 -25.300 1.00 90.31 89 TYR A N 1
ATOM 720 C CA . TYR A 1 89 ? 27.153 6.889 -24.858 1.00 90.31 89 TYR A CA 1
ATOM 721 C C . TYR A 1 89 ? 26.010 6.064 -24.254 1.00 90.31 89 TYR A C 1
ATOM 723 O O . TYR A 1 89 ? 25.769 4.893 -24.597 1.00 90.31 89 TYR A O 1
ATOM 731 N N . SER A 1 90 ? 25.244 6.715 -23.375 1.00 88.50 90 SER A N 1
ATOM 732 C CA . SER A 1 90 ? 24.020 6.138 -22.826 1.00 88.50 90 SER A CA 1
ATOM 733 C C . SER A 1 90 ? 22.944 5.967 -23.908 1.00 88.50 90 SER A C 1
ATOM 735 O O . SER A 1 90 ? 22.968 6.603 -24.964 1.00 88.50 90 SER A O 1
ATOM 737 N N . ARG A 1 91 ? 21.957 5.097 -23.655 1.00 88.44 91 ARG A N 1
ATOM 738 C CA . ARG A 1 91 ? 20.872 4.815 -24.614 1.00 88.44 91 ARG A CA 1
ATOM 739 C C . ARG A 1 91 ? 20.140 6.084 -25.072 1.00 88.44 91 ARG A C 1
ATOM 741 O O . ARG A 1 91 ? 19.758 6.171 -26.240 1.00 88.44 91 ARG A O 1
ATOM 748 N N . ASP A 1 92 ? 19.950 7.034 -24.161 1.00 87.25 92 ASP A N 1
ATOM 749 C CA . ASP A 1 92 ? 19.199 8.266 -24.413 1.00 87.25 92 ASP A CA 1
ATOM 750 C C . ASP A 1 92 ? 20.053 9.326 -25.127 1.00 87.25 92 ASP A C 1
ATOM 752 O O . ASP A 1 92 ? 19.534 10.140 -25.895 1.00 87.25 92 ASP A O 1
ATOM 756 N N . GLU A 1 93 ? 21.372 9.290 -24.931 1.00 92.06 93 GLU A N 1
ATOM 757 C CA . GLU A 1 93 ? 22.333 10.173 -25.598 1.00 92.06 93 GLU A CA 1
ATOM 758 C C . GLU A 1 93 ? 22.618 9.754 -27.038 1.00 92.06 93 GLU A C 1
ATOM 760 O O . GLU A 1 93 ? 22.685 10.620 -27.909 1.00 92.06 93 GLU A O 1
ATOM 765 N N . VAL A 1 94 ? 22.732 8.449 -27.318 1.00 92.19 94 VAL A N 1
ATOM 766 C CA . VAL A 1 94 ? 23.101 7.933 -28.650 1.00 92.19 94 VAL A CA 1
ATOM 767 C C . VAL A 1 94 ? 22.226 8.535 -29.751 1.00 92.19 94 VAL A C 1
ATOM 769 O O . VAL A 1 94 ? 22.737 9.021 -30.757 1.00 92.19 94 VAL A O 1
ATOM 772 N N . PHE A 1 95 ? 20.902 8.568 -29.574 1.00 91.81 95 PHE A N 1
ATOM 773 C CA . PHE A 1 95 ? 20.012 9.107 -30.607 1.00 91.81 95 PHE A CA 1
ATOM 774 C C . PHE A 1 95 ? 20.107 10.629 -30.762 1.00 91.81 95 PHE A C 1
ATOM 776 O O . PHE A 1 95 ? 19.937 11.132 -31.876 1.00 91.81 95 PHE A O 1
ATOM 783 N N . LYS A 1 96 ? 20.414 11.360 -29.682 1.00 93.44 96 LYS A N 1
ATOM 784 C CA . LYS A 1 96 ? 20.690 12.803 -29.750 1.00 93.44 96 LYS A CA 1
ATOM 785 C C . LYS A 1 96 ? 21.975 13.056 -30.537 1.00 93.44 96 LYS A C 1
ATOM 787 O O . LYS A 1 96 ? 21.970 13.890 -31.440 1.00 93.44 96 LYS A O 1
ATOM 792 N N . GLN A 1 97 ? 23.019 12.272 -30.267 1.00 92.94 97 GLN A N 1
ATOM 793 C CA . GLN A 1 97 ? 24.304 12.367 -30.959 1.00 92.94 97 GLN A CA 1
ATOM 794 C C . GLN A 1 97 ? 24.201 11.994 -32.439 1.00 92.94 97 GLN A C 1
ATOM 796 O O . GLN A 1 97 ? 24.744 12.699 -33.282 1.00 92.94 97 GLN A O 1
ATOM 801 N N . ILE A 1 98 ? 23.430 10.961 -32.796 1.00 92.00 98 ILE A N 1
ATOM 802 C CA . ILE A 1 98 ? 23.170 10.628 -34.207 1.00 92.00 98 ILE A CA 1
ATOM 803 C C . ILE A 1 98 ? 22.506 11.805 -34.926 1.00 92.00 98 ILE A C 1
ATOM 805 O O . ILE A 1 98 ? 22.914 12.154 -36.032 1.00 92.00 98 ILE A O 1
ATOM 809 N N . LYS A 1 99 ? 21.499 12.440 -34.310 1.00 91.00 99 LYS A N 1
ATOM 810 C CA . LYS A 1 99 ? 20.819 13.597 -34.907 1.00 91.00 99 LYS A CA 1
ATOM 811 C C . LYS A 1 99 ? 21.778 14.780 -35.072 1.00 91.00 99 LYS A C 1
ATOM 813 O O . LYS A 1 99 ? 21.799 15.380 -36.142 1.00 91.00 99 LYS A O 1
ATOM 818 N N . TYR A 1 100 ? 22.573 15.081 -34.045 1.00 92.19 100 TYR A N 1
ATOM 819 C CA . TYR A 1 100 ? 23.566 16.155 -34.071 1.00 92.19 100 TYR A CA 1
ATOM 820 C C . TYR A 1 100 ? 24.636 15.916 -35.147 1.00 92.19 100 TYR A C 1
ATOM 822 O O . TYR A 1 100 ? 24.768 16.726 -36.063 1.00 92.19 100 TYR A O 1
ATOM 830 N N . ASN A 1 101 ? 25.311 14.764 -35.117 1.00 90.50 101 ASN A N 1
ATOM 831 C CA . ASN A 1 101 ? 26.366 14.409 -36.070 1.00 90.50 101 ASN A CA 1
ATOM 832 C C . ASN A 1 101 ? 25.843 14.320 -37.505 1.00 90.50 101 ASN A C 1
ATOM 834 O O . ASN A 1 101 ? 26.522 14.732 -38.442 1.00 90.50 101 ASN A O 1
ATOM 838 N N . SER A 1 102 ? 24.613 13.832 -37.692 1.00 86.06 102 SER A N 1
ATOM 839 C CA . SER A 1 102 ? 23.990 13.789 -39.012 1.00 86.06 102 SER A CA 1
ATOM 840 C C . SER A 1 102 ? 23.760 15.187 -39.589 1.00 86.06 102 SER A C 1
ATOM 842 O O . SER A 1 102 ? 23.891 15.347 -40.799 1.00 86.06 102 SER A O 1
ATOM 844 N N . VAL A 1 103 ? 23.405 16.183 -38.772 1.00 83.38 103 VAL A N 1
ATOM 845 C CA . VAL A 1 103 ? 23.229 17.572 -39.228 1.00 83.38 103 VAL A CA 1
ATOM 846 C C . VAL A 1 103 ? 24.588 18.237 -39.431 1.00 83.38 103 VAL A C 1
ATOM 848 O O . VAL A 1 103 ? 24.844 18.769 -40.507 1.00 83.38 103 VAL A O 1
ATOM 851 N N . HIS A 1 104 ? 25.476 18.138 -38.442 1.00 84.75 104 HIS A N 1
ATOM 852 C CA . HIS A 1 104 ? 26.804 18.747 -38.466 1.00 84.75 104 HIS A CA 1
ATOM 853 C C . HIS A 1 104 ? 27.636 18.268 -39.667 1.00 84.75 104 HIS A C 1
ATOM 855 O O . HIS A 1 104 ? 28.137 19.082 -40.441 1.00 84.75 104 HIS A O 1
ATOM 861 N N . ASN A 1 105 ? 27.690 16.954 -39.916 1.00 82.69 105 ASN A N 1
ATOM 862 C CA . ASN A 1 105 ? 28.416 16.414 -41.067 1.00 82.69 105 ASN A CA 1
ATOM 863 C C . ASN A 1 105 ? 27.790 16.860 -42.393 1.00 82.69 105 ASN A C 1
ATOM 865 O O . ASN A 1 105 ? 28.513 17.182 -43.332 1.00 82.69 105 ASN A O 1
ATOM 869 N N . MET A 1 106 ? 26.455 16.929 -42.479 1.00 76.88 106 MET A N 1
ATOM 870 C CA . MET A 1 106 ? 25.789 17.428 -43.684 1.00 76.88 106 MET A CA 1
ATOM 871 C C . MET A 1 106 ? 26.102 18.901 -43.961 1.00 76.88 106 MET A C 1
ATOM 873 O O . MET A 1 106 ? 26.265 19.243 -45.132 1.00 76.88 106 MET A O 1
ATOM 877 N N . CYS A 1 107 ? 26.194 19.743 -42.926 1.00 73.25 107 CYS A N 1
ATOM 878 C CA . CYS A 1 107 ? 26.550 21.159 -43.052 1.00 73.25 107 CYS A CA 1
ATOM 879 C C . CYS A 1 107 ? 28.006 21.343 -43.505 1.00 73.25 107 CYS A C 1
ATOM 881 O O . CYS A 1 107 ? 28.258 22.131 -44.421 1.00 73.25 107 CYS A O 1
ATOM 883 N N . ASN A 1 108 ? 28.931 20.553 -42.948 1.00 74.19 108 ASN A N 1
ATOM 884 C CA . ASN A 1 108 ? 30.352 20.590 -43.310 1.00 74.19 108 ASN A CA 1
ATOM 885 C C . ASN A 1 108 ? 30.600 20.146 -44.761 1.00 74.19 108 ASN A C 1
ATOM 887 O O . ASN A 1 108 ? 31.445 20.713 -45.444 1.00 74.19 108 ASN A O 1
ATOM 891 N N . ILE A 1 109 ? 29.829 19.177 -45.267 1.00 72.12 109 ILE A N 1
ATOM 892 C CA . ILE A 1 109 ? 29.943 18.698 -46.658 1.00 72.12 109 ILE A CA 1
ATOM 893 C C . ILE A 1 109 ? 29.387 19.706 -47.655 1.00 72.12 109 ILE A C 1
ATOM 895 O O . ILE A 1 109 ? 29.904 19.821 -48.760 1.00 72.12 109 ILE A O 1
ATOM 899 N N . SER A 1 110 ? 28.323 20.426 -47.295 1.00 58.72 110 SER A N 1
ATOM 900 C CA . SER A 1 110 ? 27.743 21.440 -48.179 1.00 58.72 110 SER A CA 1
ATOM 901 C C . SER A 1 110 ? 28.617 22.680 -48.353 1.00 58.72 110 SER A C 1
ATOM 903 O O . SER A 1 110 ? 28.220 23.555 -49.115 1.00 58.72 110 SER A O 1
ATOM 905 N N . GLY A 1 111 ? 29.760 22.775 -47.658 1.00 54.56 111 GLY A N 1
ATOM 906 C CA . GLY A 1 111 ? 30.598 23.968 -47.699 1.00 54.56 111 GLY A CA 1
ATOM 907 C C . GLY A 1 111 ? 29.788 25.219 -47.372 1.00 54.56 111 GLY A C 1
ATOM 908 O O . GLY A 1 111 ? 29.929 26.219 -48.075 1.00 54.56 111 GLY A O 1
ATOM 909 N N . PHE A 1 112 ? 28.894 25.140 -46.364 1.00 50.16 112 PHE A N 1
ATOM 910 C CA . PHE A 1 112 ? 28.178 26.317 -45.851 1.00 50.16 112 PHE A CA 1
ATOM 911 C C . PHE A 1 112 ? 29.193 27.448 -45.721 1.00 50.16 112 PHE A C 1
ATOM 913 O O . PHE A 1 112 ? 30.294 27.166 -45.235 1.00 50.16 112 PHE A O 1
ATOM 920 N N . PRO A 1 113 ? 28.881 28.649 -46.245 1.00 49.59 113 PRO A N 1
ATOM 921 C CA . PRO A 1 113 ? 29.888 29.599 -46.665 1.00 49.59 113 PRO A CA 1
ATOM 922 C C . PRO A 1 113 ? 30.845 29.793 -45.511 1.00 49.59 113 PRO A C 1
ATOM 924 O O . PRO A 1 113 ? 30.463 30.277 -44.445 1.00 49.59 113 PRO A O 1
ATOM 927 N N . ASN A 1 114 ? 32.091 29.375 -45.732 1.00 52.69 114 ASN A N 1
ATOM 928 C CA . ASN A 1 114 ? 33.190 29.871 -44.936 1.00 52.69 114 ASN A CA 1
ATOM 929 C C . ASN A 1 114 ? 32.951 31.388 -44.856 1.00 52.69 114 ASN A C 1
ATOM 931 O O . ASN A 1 114 ? 32.727 31.973 -45.915 1.00 52.69 114 ASN A O 1
ATOM 935 N N . PRO A 1 115 ? 32.880 32.039 -43.685 1.00 54.66 115 PRO A N 1
ATOM 936 C CA . PRO A 1 115 ? 32.511 33.458 -43.599 1.00 54.66 115 PRO A CA 1
ATOM 937 C C . PRO A 1 115 ? 33.359 34.371 -44.513 1.00 54.66 115 PRO A C 1
ATOM 939 O O . PRO A 1 115 ? 32.937 35.466 -44.874 1.00 54.66 115 PRO A O 1
ATOM 942 N N . TYR A 1 116 ? 34.512 33.881 -44.973 1.00 51.00 116 TYR A N 1
ATOM 943 C CA . TYR A 1 116 ? 35.351 34.469 -46.018 1.00 51.00 116 TYR A CA 1
ATOM 944 C C . TYR A 1 116 ? 34.743 34.470 -47.446 1.00 51.00 116 TYR A C 1
ATOM 946 O O . TYR A 1 116 ? 34.986 35.411 -48.195 1.00 51.00 116 TYR A O 1
ATOM 954 N N . ASN A 1 117 ? 33.895 33.502 -47.817 1.00 50.97 117 ASN A N 1
ATOM 955 C CA . ASN A 1 117 ? 33.160 33.440 -49.096 1.00 50.97 117 ASN A CA 1
ATOM 956 C C . ASN A 1 117 ? 31.986 34.429 -49.187 1.00 50.97 117 ASN A C 1
ATOM 958 O O . ASN A 1 117 ? 31.388 34.556 -50.246 1.00 50.97 117 ASN A O 1
ATOM 962 N N . ILE A 1 118 ? 31.629 35.121 -48.102 1.00 54.69 118 ILE A N 1
ATOM 963 C CA . ILE A 1 118 ? 30.589 36.163 -48.139 1.00 54.69 118 ILE A CA 1
ATOM 964 C C . ILE A 1 118 ? 31.174 37.485 -48.675 1.00 54.69 118 ILE A C 1
ATOM 966 O O . ILE A 1 118 ? 30.440 38.328 -49.182 1.00 54.69 118 ILE A O 1
ATOM 970 N N . LYS A 1 119 ? 32.505 37.664 -48.605 1.00 55.31 119 LYS A N 1
ATOM 971 C CA . LYS A 1 119 ? 33.202 38.879 -49.067 1.00 55.31 119 LYS A CA 1
ATOM 972 C C . LYS A 1 119 ? 33.774 38.777 -50.487 1.00 55.31 119 LYS A C 1
ATOM 974 O O . LYS A 1 119 ? 33.964 39.806 -51.125 1.00 55.31 119 LYS A O 1
ATOM 979 N N . ALA A 1 120 ? 34.028 37.571 -50.990 1.00 54.59 120 ALA A N 1
ATOM 980 C CA . ALA A 1 120 ? 34.332 37.324 -52.398 1.00 54.59 120 ALA A CA 1
ATOM 981 C C . ALA A 1 120 ? 33.018 36.921 -53.079 1.00 54.59 120 ALA A C 1
ATOM 983 O O . ALA A 1 120 ? 32.436 35.929 -52.664 1.00 54.59 120 ALA A O 1
ATOM 984 N N . GLY A 1 121 ? 32.513 37.709 -54.035 1.00 59.00 121 GLY A N 1
ATOM 985 C CA . GLY A 1 121 ? 31.161 37.571 -54.604 1.00 59.00 121 GLY A CA 1
ATOM 986 C C . GLY A 1 121 ? 30.715 36.138 -54.940 1.00 59.00 121 GLY A C 1
ATOM 987 O O . GLY A 1 121 ? 31.541 35.260 -55.165 1.00 59.00 121 GLY A O 1
ATOM 988 N N . GLU A 1 122 ? 29.393 35.920 -54.970 1.00 62.84 122 GLU A N 1
ATOM 989 C CA . GLU A 1 122 ? 28.720 34.616 -55.109 1.00 62.84 122 GLU A CA 1
ATOM 990 C C . GLU A 1 122 ? 29.420 33.655 -56.085 1.00 62.84 122 GLU A C 1
ATOM 992 O O . GLU A 1 122 ? 29.161 33.644 -57.292 1.00 62.84 122 GLU A O 1
ATOM 997 N N . TYR A 1 123 ? 30.296 32.797 -55.562 1.00 66.38 123 TYR A N 1
ATOM 998 C CA . TYR A 1 123 ? 30.894 31.744 -56.363 1.00 66.38 123 TYR A CA 1
ATOM 999 C C . TYR A 1 123 ? 29.813 30.715 -56.702 1.00 66.38 123 TYR A C 1
ATOM 1001 O O . TYR A 1 123 ? 29.406 29.903 -55.867 1.00 66.38 123 TYR A O 1
ATOM 1009 N N . LYS A 1 124 ? 29.333 30.745 -57.947 1.00 74.56 124 LYS A N 1
ATOM 1010 C CA . LYS A 1 124 ? 28.414 29.737 -58.479 1.00 74.56 124 LYS A CA 1
ATOM 1011 C C . LYS A 1 124 ? 29.219 28.501 -58.862 1.00 74.56 124 LYS A C 1
ATOM 1013 O O . LYS A 1 124 ? 29.843 28.447 -59.919 1.00 74.56 124 LYS A O 1
ATOM 1018 N N . SER A 1 125 ? 29.211 27.502 -57.986 1.00 76.62 125 SER A N 1
ATOM 1019 C CA . SER A 1 125 ? 29.813 26.199 -58.258 1.00 76.62 125 SER A CA 1
ATOM 1020 C C . SER A 1 125 ? 29.217 25.560 -59.518 1.00 76.62 125 SER A C 1
ATOM 1022 O O . SER A 1 125 ? 28.010 25.621 -59.764 1.00 76.62 125 SER A O 1
ATOM 1024 N N . SER A 1 126 ? 30.068 24.895 -60.305 1.00 86.19 126 SER A N 1
ATOM 1025 C CA . SER A 1 126 ? 29.635 24.147 -61.490 1.00 86.19 126 SER A CA 1
ATOM 1026 C C . SER A 1 126 ? 28.566 23.094 -61.129 1.00 86.19 126 SER A C 1
ATOM 1028 O O . SER A 1 126 ? 28.688 22.427 -60.093 1.00 86.19 126 SER A O 1
ATOM 1030 N N . PRO A 1 127 ? 27.541 22.869 -61.977 1.00 88.12 127 PRO A N 1
ATOM 1031 C CA . PRO A 1 127 ? 26.519 21.843 -61.752 1.00 88.12 127 PRO A CA 1
ATOM 1032 C C . PRO A 1 127 ? 27.089 20.445 -61.470 1.00 88.12 127 PRO A C 1
ATOM 1034 O O . PRO A 1 127 ? 26.541 19.714 -60.643 1.00 88.12 127 PRO A O 1
ATOM 1037 N N . ALA A 1 128 ? 28.216 20.091 -62.098 1.00 86.12 128 ALA A N 1
ATOM 1038 C CA . ALA A 1 128 ? 28.898 18.817 -61.868 1.00 86.12 128 ALA A CA 1
ATOM 1039 C C . ALA A 1 128 ? 29.396 18.685 -60.418 1.00 86.12 128 ALA A C 1
ATOM 1041 O O . ALA A 1 128 ? 29.208 17.652 -59.775 1.00 86.12 128 ALA A O 1
ATOM 1042 N N . VAL A 1 129 ? 29.956 19.764 -59.869 1.00 82.19 129 VAL A N 1
ATOM 1043 C CA . VAL A 1 129 ? 30.427 19.831 -58.480 1.00 82.19 129 VAL A CA 1
ATOM 1044 C C . VAL A 1 129 ? 29.245 19.721 -57.509 1.00 82.19 129 VAL A C 1
ATOM 1046 O O . VAL A 1 129 ? 29.285 18.935 -56.561 1.00 82.19 129 VAL A O 1
ATOM 1049 N N . ASN A 1 130 ? 28.138 20.412 -57.792 1.00 83.44 130 ASN A N 1
ATOM 1050 C CA . ASN A 1 130 ? 26.912 20.315 -56.990 1.00 83.44 130 ASN A CA 1
ATOM 1051 C C . ASN A 1 130 ? 26.310 18.901 -56.995 1.00 83.44 130 ASN A C 1
ATOM 1053 O O . ASN A 1 130 ? 25.833 18.422 -55.961 1.00 83.44 130 ASN A O 1
ATOM 1057 N N . ALA A 1 131 ? 26.367 18.197 -58.129 1.00 87.56 131 ALA A N 1
ATOM 1058 C CA . ALA A 1 131 ? 25.933 16.806 -58.223 1.00 87.56 131 ALA A CA 1
ATOM 1059 C C . ALA A 1 131 ? 26.794 15.874 -57.350 1.00 87.56 131 ALA A C 1
ATOM 1061 O O . ALA A 1 131 ? 26.248 15.015 -56.647 1.00 87.56 131 ALA A O 1
ATOM 1062 N N . ILE A 1 132 ? 28.117 16.080 -57.325 1.00 87.81 132 ILE A N 1
ATOM 1063 C CA . ILE A 1 132 ? 29.041 15.339 -56.451 1.00 87.81 132 ILE A CA 1
ATOM 1064 C C . ILE A 1 132 ? 28.697 15.589 -54.977 1.00 87.81 132 ILE A C 1
ATOM 1066 O O . ILE A 1 132 ? 28.488 14.628 -54.234 1.00 87.81 132 ILE A O 1
ATOM 1070 N N . PHE A 1 133 ? 28.534 16.847 -54.556 1.00 84.88 133 PHE A N 1
ATOM 1071 C CA . PHE A 1 133 ? 28.156 17.173 -53.175 1.00 84.88 133 PHE A CA 1
ATOM 1072 C C . PHE A 1 133 ? 26.811 16.568 -52.771 1.00 84.88 133 PHE A C 1
ATOM 1074 O O . PHE A 1 133 ? 26.680 16.003 -51.683 1.00 84.88 133 PHE A O 1
ATOM 1081 N N . LYS A 1 134 ? 25.811 16.605 -53.660 1.00 87.44 134 LYS A N 1
ATOM 1082 C CA . LYS A 1 134 ? 24.511 15.961 -53.425 1.00 87.44 134 LYS A CA 1
ATOM 1083 C C . LYS A 1 134 ? 24.662 14.447 -53.241 1.00 87.44 134 LYS A C 1
ATOM 1085 O O . LYS A 1 134 ? 24.030 13.872 -52.350 1.00 87.44 134 LYS A O 1
ATOM 1090 N N . LYS A 1 135 ? 25.524 13.795 -54.029 1.00 91.12 135 LYS A N 1
ATOM 1091 C CA . LYS A 1 135 ? 25.830 12.361 -53.900 1.00 91.12 135 LYS A CA 1
ATOM 1092 C C . LYS A 1 135 ? 26.532 12.038 -52.574 1.00 91.12 135 LYS A C 1
ATOM 1094 O O . LYS A 1 135 ? 26.174 11.064 -51.917 1.00 91.12 135 LYS A O 1
ATOM 1099 N N . ILE A 1 136 ? 27.471 12.874 -52.133 1.00 89.25 136 ILE A N 1
ATOM 1100 C CA . ILE A 1 136 ? 28.148 12.708 -50.836 1.00 89.25 136 ILE A CA 1
ATOM 1101 C C . ILE A 1 136 ? 27.149 12.900 -49.686 1.00 89.25 136 ILE A C 1
ATOM 1103 O O . ILE A 1 136 ? 27.049 12.047 -48.807 1.00 89.25 136 ILE A O 1
ATOM 1107 N N . LYS A 1 137 ? 26.334 13.962 -49.725 1.00 88.19 137 LYS A N 1
ATOM 1108 C CA . LYS A 1 137 ? 25.321 14.259 -48.698 1.00 88.19 137 LYS A CA 1
ATOM 1109 C C . LYS A 1 137 ? 24.285 13.142 -48.563 1.00 88.19 137 LYS A C 1
ATOM 1111 O O . LYS A 1 137 ? 23.908 12.769 -47.453 1.00 88.19 137 LYS A O 1
ATOM 1116 N N . THR A 1 138 ? 23.825 12.593 -49.686 1.00 90.19 138 THR A N 1
ATOM 1117 C CA . THR A 1 138 ? 22.886 11.459 -49.687 1.00 90.19 138 THR A CA 1
ATOM 1118 C C . THR A 1 138 ? 23.530 10.187 -49.143 1.00 90.19 138 THR A C 1
ATOM 1120 O O . THR A 1 138 ? 22.907 9.514 -48.323 1.00 90.19 138 THR A O 1
ATOM 1123 N N . ARG A 1 139 ? 24.785 9.888 -49.507 1.00 92.62 139 ARG A N 1
ATOM 1124 C CA . ARG A 1 139 ? 25.547 8.772 -48.925 1.00 92.62 139 ARG A CA 1
ATOM 1125 C C . ARG A 1 139 ? 25.679 8.911 -47.409 1.00 92.62 139 ARG A C 1
ATOM 1127 O O . ARG A 1 139 ? 25.351 7.975 -46.691 1.00 92.62 139 ARG A O 1
ATOM 1134 N N . GLU A 1 140 ? 26.084 10.076 -46.922 1.00 91.44 140 GLU A N 1
ATOM 1135 C CA . GLU A 1 140 ? 26.251 10.348 -45.490 1.00 91.44 140 GLU A CA 1
ATOM 1136 C C . GLU A 1 140 ? 24.944 10.226 -44.710 1.00 91.44 140 GLU A C 1
ATOM 1138 O O . GLU A 1 140 ? 24.894 9.558 -43.676 1.00 91.44 140 GLU A O 1
ATOM 1143 N N . LYS A 1 141 ? 23.853 10.783 -45.248 1.00 91.50 141 LYS A N 1
ATOM 1144 C CA . LYS A 1 141 ? 22.508 10.598 -44.693 1.00 91.50 141 LYS A CA 1
ATOM 1145 C C . LYS A 1 141 ? 22.132 9.117 -44.614 1.00 91.50 141 LYS A C 1
ATOM 1147 O O . LYS A 1 141 ? 21.602 8.672 -43.599 1.00 91.50 141 LYS A O 1
ATOM 1152 N N . ASN A 1 142 ? 22.413 8.348 -45.665 1.00 95.06 142 ASN A N 1
ATOM 1153 C CA . ASN A 1 142 ? 22.123 6.917 -45.699 1.00 95.06 142 ASN A CA 1
ATOM 1154 C C . ASN A 1 142 ? 22.962 6.138 -44.678 1.00 95.06 142 ASN A C 1
ATOM 1156 O O . ASN A 1 142 ? 22.419 5.273 -43.995 1.00 95.06 142 ASN A O 1
ATOM 1160 N N . GLU A 1 143 ? 24.246 6.461 -44.524 1.00 95.31 143 GLU A N 1
ATOM 1161 C CA . GLU A 1 143 ? 25.123 5.839 -43.528 1.00 95.31 143 GLU A CA 1
ATOM 1162 C C . GLU A 1 143 ? 24.638 6.127 -42.094 1.00 95.31 143 GLU A C 1
ATOM 1164 O O . GLU A 1 143 ? 24.491 5.195 -41.304 1.00 95.31 143 GLU A O 1
ATOM 1169 N N . TRP A 1 144 ? 24.282 7.373 -41.760 1.00 95.00 144 TRP A N 1
ATOM 1170 C CA . TRP A 1 144 ? 23.720 7.707 -40.442 1.00 95.00 144 TRP A CA 1
ATOM 1171 C C . TRP A 1 144 ? 22.353 7.065 -40.187 1.00 95.00 144 TRP A C 1
ATOM 1173 O O . TRP A 1 144 ? 22.091 6.594 -39.079 1.00 95.00 144 TRP A O 1
ATOM 1183 N N . ASN A 1 145 ? 21.499 6.964 -41.208 1.00 94.81 145 ASN A N 1
ATOM 1184 C CA . ASN A 1 145 ? 20.240 6.223 -41.110 1.00 94.81 145 ASN A CA 1
ATOM 1185 C C . ASN A 1 145 ? 20.481 4.727 -40.845 1.00 94.81 145 ASN A C 1
ATOM 1187 O O . ASN A 1 145 ? 19.744 4.107 -40.073 1.00 94.81 145 ASN A O 1
ATOM 1191 N N . GLN A 1 146 ? 21.527 4.142 -41.440 1.00 96.50 146 GLN A N 1
ATOM 1192 C CA . GLN A 1 146 ? 21.933 2.770 -41.141 1.00 96.50 146 GLN A CA 1
ATOM 1193 C C . GLN A 1 146 ? 22.399 2.640 -39.687 1.00 96.50 146 GLN A C 1
ATOM 1195 O O . GLN A 1 146 ? 21.877 1.775 -38.984 1.00 96.50 146 GLN A O 1
ATOM 1200 N N . VAL A 1 147 ? 23.276 3.526 -39.197 1.00 96.44 147 VAL A N 1
ATOM 1201 C CA . VAL A 1 147 ? 23.705 3.561 -37.781 1.00 96.44 147 VAL A CA 1
ATOM 1202 C C . VAL A 1 147 ? 22.499 3.666 -36.841 1.00 96.44 147 VAL A C 1
ATOM 1204 O O . VAL A 1 147 ? 22.370 2.879 -35.903 1.00 96.44 147 VAL A O 1
ATOM 1207 N N . TYR A 1 148 ? 21.557 4.565 -37.137 1.00 95.38 148 TYR A N 1
ATOM 1208 C CA . TYR A 1 148 ? 20.310 4.711 -36.386 1.00 95.38 148 TYR A CA 1
ATOM 1209 C C . TYR A 1 148 ? 19.511 3.402 -36.333 1.00 95.38 148 TYR A C 1
ATOM 1211 O O . TYR A 1 148 ? 19.075 2.966 -35.263 1.00 95.38 148 TYR A O 1
ATOM 1219 N N . SER A 1 149 ? 19.344 2.740 -37.482 1.00 95.75 149 SER A N 1
ATOM 1220 C CA . SER A 1 149 ? 18.622 1.468 -37.567 1.00 95.75 149 SER A CA 1
ATOM 1221 C C . SER A 1 149 ? 19.311 0.345 -36.781 1.00 95.75 149 SER A C 1
ATOM 1223 O O . SER A 1 149 ? 18.626 -0.459 -36.143 1.00 95.75 149 SER A O 1
ATOM 1225 N N . LEU A 1 150 ? 20.650 0.325 -36.758 1.00 95.75 150 LEU A N 1
ATOM 1226 C CA . LEU A 1 150 ? 21.445 -0.639 -35.997 1.00 95.75 150 LEU A CA 1
ATOM 1227 C C . LEU A 1 150 ? 21.245 -0.450 -34.496 1.00 95.75 150 LEU A C 1
ATOM 1229 O O . LEU A 1 150 ? 20.926 -1.416 -33.809 1.00 95.75 150 LEU A O 1
ATOM 1233 N N . TYR A 1 151 ? 21.338 0.779 -33.984 1.00 95.38 151 TYR A N 1
ATOM 1234 C CA . TYR A 1 151 ? 21.081 1.049 -32.566 1.00 95.38 151 TYR A CA 1
ATOM 1235 C C . TYR A 1 151 ? 19.648 0.730 -32.155 1.00 95.38 151 TYR A C 1
ATOM 1237 O O . TYR A 1 151 ? 19.420 0.115 -31.113 1.00 95.38 151 TYR A O 1
ATOM 1245 N N . LYS A 1 152 ? 18.665 1.066 -32.998 1.00 93.75 152 LYS A N 1
ATOM 1246 C CA . LYS A 1 152 ? 17.266 0.691 -32.759 1.00 93.75 152 LYS A CA 1
ATOM 1247 C C . LYS A 1 152 ? 17.108 -0.827 -32.644 1.00 93.75 152 LYS A C 1
ATOM 1249 O O . LYS A 1 152 ? 16.394 -1.304 -31.761 1.00 93.75 152 LYS A O 1
ATOM 1254 N N . LEU A 1 153 ? 17.790 -1.581 -33.505 1.00 93.50 153 LEU A N 1
ATOM 1255 C CA . LEU A 1 153 ? 17.822 -3.038 -33.463 1.00 93.50 153 LEU A CA 1
ATOM 1256 C C . LEU A 1 153 ? 18.500 -3.544 -32.181 1.00 93.50 153 LEU A C 1
ATOM 1258 O O . LEU A 1 153 ? 17.882 -4.317 -31.451 1.00 93.50 153 LEU A O 1
ATOM 1262 N N . VAL A 1 154 ? 19.705 -3.069 -31.854 1.00 93.38 154 VAL A N 1
ATOM 1263 C CA . VAL A 1 154 ? 20.458 -3.469 -30.649 1.00 93.38 154 VAL A CA 1
ATOM 1264 C C . VAL A 1 154 ? 19.652 -3.192 -29.380 1.00 93.38 154 VAL A C 1
ATOM 1266 O O . VAL A 1 154 ? 19.499 -4.076 -28.541 1.00 93.38 154 VAL A O 1
ATOM 1269 N N . PHE A 1 155 ? 19.041 -2.015 -29.254 1.00 92.50 155 PHE A N 1
ATOM 1270 C CA . PHE A 1 155 ? 18.218 -1.674 -28.093 1.00 92.50 155 PHE A CA 1
ATOM 1271 C C . PHE A 1 155 ? 16.921 -2.484 -28.023 1.00 92.50 155 PHE A C 1
ATOM 1273 O O . PHE A 1 155 ? 16.470 -2.846 -26.930 1.00 92.50 155 PHE A O 1
ATOM 1280 N N . ARG A 1 156 ? 16.315 -2.822 -29.168 1.00 91.56 156 ARG A N 1
ATOM 1281 C CA . ARG A 1 156 ? 15.176 -3.750 -29.210 1.00 91.56 156 ARG A CA 1
ATOM 1282 C C . ARG A 1 156 ? 15.584 -5.143 -28.726 1.00 91.56 156 ARG A C 1
ATOM 1284 O O . ARG A 1 156 ? 14.856 -5.740 -27.937 1.00 91.56 156 ARG A O 1
ATOM 1291 N N . PHE A 1 157 ? 16.752 -5.636 -29.129 1.00 89.56 157 PHE A N 1
ATOM 1292 C CA . PHE A 1 157 ? 17.288 -6.895 -28.614 1.00 89.56 157 PHE A CA 1
ATOM 1293 C C . PHE A 1 157 ? 17.591 -6.812 -27.116 1.00 89.56 157 PHE A C 1
ATOM 1295 O O . PHE A 1 157 ? 17.102 -7.647 -26.363 1.00 89.56 157 PHE A O 1
ATOM 1302 N N . ALA A 1 158 ? 18.296 -5.782 -26.647 1.00 89.75 158 ALA A N 1
ATOM 1303 C CA . ALA A 1 158 ? 18.605 -5.605 -25.228 1.00 89.75 158 ALA A CA 1
ATOM 1304 C C . ALA A 1 158 ? 17.337 -5.563 -24.356 1.00 89.75 158 ALA A C 1
ATOM 1306 O O . ALA A 1 158 ? 17.263 -6.220 -23.318 1.00 89.75 158 ALA A O 1
ATOM 1307 N N . THR A 1 159 ? 16.295 -4.850 -24.795 1.00 90.00 159 THR A N 1
ATOM 1308 C CA . THR A 1 159 ? 15.004 -4.830 -24.083 1.00 90.00 159 THR A CA 1
ATOM 1309 C C . THR A 1 159 ? 14.314 -6.191 -24.071 1.00 90.00 159 THR A C 1
ATOM 1311 O O . THR A 1 159 ? 13.777 -6.585 -23.036 1.00 90.00 159 THR A O 1
ATOM 1314 N N . MET A 1 160 ? 14.352 -6.935 -25.179 1.00 91.94 160 MET A N 1
ATOM 1315 C CA . MET A 1 160 ? 13.844 -8.307 -25.241 1.00 91.94 160 MET A CA 1
ATOM 1316 C C . MET A 1 160 ? 14.611 -9.233 -24.286 1.00 91.94 160 MET A C 1
ATOM 1318 O O . MET A 1 160 ? 13.991 -9.926 -23.482 1.00 91.94 160 MET A O 1
ATOM 1322 N N . PHE A 1 161 ? 15.945 -9.195 -24.299 1.00 90.50 161 PHE A N 1
ATOM 1323 C CA . PHE A 1 161 ? 16.783 -9.989 -23.400 1.00 90.50 161 PHE A CA 1
ATOM 1324 C C . PHE A 1 161 ? 16.559 -9.635 -21.933 1.00 90.50 161 PHE A C 1
ATOM 1326 O O . PHE A 1 161 ? 16.467 -10.533 -21.101 1.00 90.50 161 PHE A O 1
ATOM 1333 N N . ASN A 1 162 ? 16.396 -8.354 -21.601 1.00 88.81 162 ASN A N 1
ATOM 1334 C CA . ASN A 1 162 ? 16.068 -7.935 -20.240 1.00 88.81 162 ASN A CA 1
ATOM 1335 C C . ASN A 1 162 ? 14.715 -8.490 -19.784 1.00 88.81 162 ASN A C 1
ATOM 1337 O O . ASN A 1 162 ? 14.608 -8.962 -18.650 1.00 88.81 162 ASN A O 1
ATOM 1341 N N . LYS A 1 163 ? 13.706 -8.520 -20.668 1.00 90.81 163 LYS A N 1
ATOM 1342 C CA . LYS A 1 163 ? 12.418 -9.175 -20.387 1.00 90.81 163 LYS A CA 1
ATOM 1343 C C . LYS A 1 163 ? 12.591 -10.675 -20.152 1.00 90.81 163 LYS A C 1
ATOM 1345 O O . LYS A 1 163 ? 12.099 -11.172 -19.145 1.00 90.81 163 LYS A O 1
ATOM 1350 N N . ILE A 1 164 ? 13.332 -11.376 -21.013 1.00 94.25 164 ILE A N 1
ATOM 1351 C CA . ILE A 1 164 ? 13.598 -12.819 -20.865 1.00 94.25 164 ILE A CA 1
ATOM 1352 C C . ILE A 1 164 ? 14.357 -13.098 -19.564 1.00 94.25 164 ILE A C 1
ATOM 1354 O O . ILE A 1 164 ? 13.961 -13.965 -18.791 1.00 94.25 164 ILE A O 1
ATOM 1358 N N . ARG A 1 165 ? 15.410 -12.329 -19.266 1.00 92.25 165 ARG A N 1
ATOM 1359 C CA . ARG A 1 165 ? 16.181 -12.431 -18.019 1.00 92.25 165 ARG A CA 1
ATOM 1360 C C . ARG A 1 165 ? 15.291 -12.1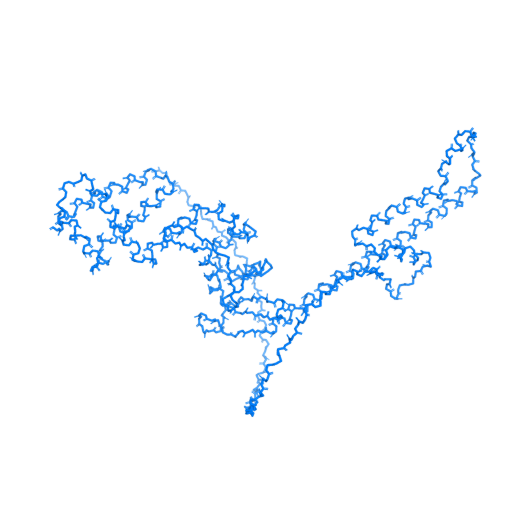98 -16.802 1.00 92.25 165 ARG A C 1
ATOM 1362 O O . ARG A 1 165 ? 15.406 -12.927 -15.819 1.00 92.25 165 ARG A O 1
ATOM 1369 N N . HIS A 1 166 ? 14.410 -11.202 -16.854 1.00 91.00 166 HIS A N 1
ATOM 1370 C CA . HIS A 1 166 ? 13.454 -10.932 -15.787 1.00 91.00 166 HIS A CA 1
ATOM 1371 C C . HIS A 1 166 ? 12.449 -12.081 -15.622 1.00 91.00 166 HIS A C 1
ATOM 1373 O O . HIS A 1 166 ? 12.270 -12.575 -14.512 1.00 91.00 166 HIS A O 1
ATOM 1379 N N . MET A 1 167 ? 11.856 -12.572 -16.714 1.00 93.12 167 MET A N 1
ATOM 1380 C CA . MET A 1 167 ? 10.966 -13.738 -16.703 1.00 93.12 167 MET A CA 1
ATOM 1381 C C . MET A 1 167 ? 11.665 -14.980 -16.143 1.00 93.12 167 MET A C 1
ATOM 1383 O O . MET A 1 167 ? 11.100 -15.671 -15.302 1.00 93.12 167 MET A O 1
ATOM 1387 N N . ALA A 1 168 ? 12.918 -15.229 -16.527 1.00 94.00 168 ALA A N 1
ATOM 1388 C CA . ALA A 1 168 ? 13.711 -16.336 -16.007 1.00 94.00 168 ALA A CA 1
ATOM 1389 C C . ALA A 1 168 ? 13.968 -16.199 -14.498 1.00 94.00 168 ALA A C 1
ATOM 1391 O O . ALA A 1 168 ? 13.890 -17.189 -13.772 1.00 94.00 168 ALA A O 1
ATOM 1392 N N . LYS A 1 169 ? 14.243 -14.982 -14.003 1.00 93.31 169 LYS A N 1
ATOM 1393 C CA . LYS A 1 169 ? 14.355 -14.715 -12.559 1.00 93.31 169 LYS A CA 1
ATOM 1394 C C . LYS A 1 169 ? 13.044 -15.015 -11.835 1.00 93.31 169 LYS A C 1
ATOM 1396 O O . LYS A 1 169 ? 13.066 -15.744 -10.851 1.00 93.31 169 LYS A O 1
ATOM 1401 N N . VAL A 1 170 ? 11.921 -14.511 -12.349 1.00 94.56 170 VAL A N 1
ATOM 1402 C CA . VAL A 1 170 ? 10.585 -14.759 -11.785 1.00 94.56 170 VAL A CA 1
ATOM 1403 C C . VAL A 1 170 ? 10.271 -16.253 -11.762 1.00 94.56 170 VAL A C 1
ATOM 1405 O O . VAL A 1 170 ? 9.875 -16.774 -10.725 1.00 94.56 170 VAL A O 1
ATOM 1408 N N . TYR A 1 171 ? 10.509 -16.962 -12.866 1.00 95.25 171 TYR A N 1
ATOM 1409 C CA . TYR A 1 171 ? 10.280 -18.402 -12.965 1.00 95.25 171 TYR A CA 1
ATOM 1410 C C . TYR A 1 171 ? 11.101 -19.188 -11.935 1.00 95.25 171 TYR A C 1
ATOM 1412 O O . TYR A 1 171 ? 10.570 -20.058 -11.244 1.00 95.25 171 TYR A O 1
ATOM 1420 N N . ARG A 1 172 ? 12.388 -18.847 -11.772 1.00 94.81 172 ARG A N 1
ATOM 1421 C CA . ARG A 1 172 ? 13.246 -19.454 -10.742 1.00 94.81 172 ARG A CA 1
ATOM 1422 C C . ARG A 1 172 ? 12.709 -19.186 -9.333 1.00 94.81 172 ARG A C 1
ATOM 1424 O O . ARG A 1 172 ? 12.626 -20.128 -8.550 1.00 94.81 172 ARG A O 1
ATOM 1431 N N . SER A 1 173 ? 12.290 -17.953 -9.037 1.00 95.44 173 SER A N 1
ATOM 1432 C CA . SER A 1 173 ? 11.680 -17.601 -7.747 1.00 95.44 173 SER A CA 1
ATOM 1433 C C . SER A 1 173 ? 10.374 -18.352 -7.480 1.00 95.44 173 SER A C 1
ATOM 1435 O O . SER A 1 173 ? 10.173 -18.837 -6.373 1.00 95.44 173 SER A O 1
ATOM 1437 N N . MET A 1 174 ? 9.504 -18.495 -8.483 1.00 94.69 174 MET A N 1
ATOM 1438 C CA . MET A 1 174 ? 8.233 -19.226 -8.364 1.00 94.69 174 MET A CA 1
ATOM 1439 C C . MET A 1 174 ? 8.427 -20.724 -8.122 1.00 94.69 174 MET A C 1
ATOM 1441 O O . MET A 1 174 ? 7.621 -21.353 -7.436 1.00 94.69 174 MET A O 1
ATOM 1445 N N . LYS A 1 175 ? 9.482 -21.309 -8.704 1.00 95.50 175 LYS A N 1
ATOM 1446 C CA . LYS A 1 175 ? 9.827 -22.721 -8.504 1.00 95.50 175 LYS A CA 1
ATOM 1447 C C . LYS A 1 175 ? 10.354 -22.977 -7.090 1.00 95.50 175 LYS A C 1
ATOM 1449 O O . LYS A 1 175 ? 10.071 -24.024 -6.518 1.00 95.50 175 LYS A O 1
ATOM 1454 N N . ASN A 1 176 ? 11.115 -22.033 -6.540 1.00 96.44 176 ASN A N 1
ATOM 1455 C CA . ASN A 1 176 ? 11.687 -22.124 -5.202 1.00 96.44 176 ASN A CA 1
ATOM 1456 C C . ASN A 1 176 ? 10.727 -21.535 -4.154 1.00 96.44 176 ASN A C 1
ATOM 1458 O O . ASN A 1 176 ? 10.835 -20.363 -3.785 1.00 96.44 176 ASN A O 1
ATOM 1462 N N . ARG A 1 177 ? 9.751 -22.334 -3.717 1.00 96.69 177 ARG A N 1
ATOM 1463 C CA . ARG A 1 177 ? 8.773 -21.934 -2.696 1.00 96.69 177 ARG A CA 1
ATOM 1464 C C . ARG A 1 177 ? 9.340 -22.176 -1.303 1.00 96.69 177 ARG A C 1
ATOM 1466 O O . ARG A 1 177 ? 9.842 -23.261 -1.035 1.00 96.69 177 ARG A O 1
ATOM 1473 N N . VAL A 1 178 ? 9.247 -21.169 -0.439 1.00 97.31 178 VAL A N 1
ATOM 1474 C CA . VAL A 1 178 ? 9.724 -21.258 0.949 1.00 97.31 178 VAL A CA 1
ATOM 1475 C C . VAL A 1 178 ? 8.743 -22.047 1.809 1.00 97.31 178 VAL A C 1
ATOM 1477 O O . VAL A 1 178 ? 9.160 -22.881 2.605 1.00 97.31 178 VAL A O 1
ATOM 1480 N N . ASN A 1 179 ? 7.446 -21.808 1.628 1.00 97.06 179 ASN A N 1
ATOM 1481 C CA . ASN A 1 179 ? 6.384 -22.476 2.363 1.00 97.06 179 ASN A CA 1
ATOM 1482 C C . ASN A 1 179 ? 5.397 -23.165 1.410 1.00 97.06 179 ASN A C 1
ATOM 1484 O O . ASN A 1 179 ? 5.189 -22.728 0.274 1.00 97.06 179 ASN A O 1
ATOM 1488 N N . THR A 1 180 ? 4.820 -24.267 1.891 1.00 96.12 180 THR A N 1
ATOM 1489 C CA . THR A 1 180 ? 3.790 -25.041 1.175 1.00 96.12 180 THR A CA 1
ATOM 1490 C C . THR A 1 180 ? 2.402 -24.760 1.745 1.00 96.12 180 THR A C 1
ATOM 1492 O O . THR A 1 180 ? 1.445 -24.627 0.987 1.00 96.12 180 THR A O 1
ATOM 1495 N N . GLU A 1 181 ? 2.323 -24.620 3.066 1.00 97.06 181 GLU A N 1
ATOM 1496 C CA . GLU A 1 181 ? 1.119 -24.275 3.822 1.00 97.06 181 GLU A CA 1
ATOM 1497 C C . GLU A 1 181 ? 1.153 -22.796 4.220 1.00 97.06 181 GLU A C 1
ATOM 1499 O O . GLU A 1 181 ? 2.226 -22.192 4.359 1.00 97.06 181 GLU A O 1
ATOM 1504 N N . ASP A 1 182 ? -0.025 -22.200 4.372 1.00 97.38 182 ASP A N 1
ATOM 1505 C CA . ASP A 1 182 ? -0.171 -20.841 4.882 1.00 97.38 182 ASP A CA 1
ATOM 1506 C C . ASP A 1 182 ? 0.141 -20.814 6.388 1.00 97.38 182 ASP A C 1
ATOM 1508 O O . ASP A 1 182 ? -0.399 -21.626 7.137 1.00 97.38 182 ASP A O 1
ATOM 1512 N N . PRO A 1 183 ? 0.981 -19.885 6.874 1.00 95.44 183 PRO A N 1
ATOM 1513 C CA . PRO A 1 183 ? 1.435 -19.897 8.263 1.00 95.44 183 PRO A CA 1
ATOM 1514 C C . PRO A 1 183 ? 0.340 -19.586 9.289 1.00 95.44 183 PRO A C 1
ATOM 1516 O O . PRO A 1 183 ? 0.559 -19.812 10.474 1.00 95.44 183 PRO A O 1
ATOM 1519 N N . VAL A 1 184 ? -0.803 -19.035 8.866 1.00 96.12 184 VAL A N 1
ATOM 1520 C CA . VAL A 1 184 ? -1.906 -18.685 9.773 1.00 96.12 184 VAL A CA 1
ATOM 1521 C C . VAL A 1 184 ? -2.962 -19.781 9.793 1.00 96.12 184 VAL A C 1
ATOM 1523 O O . VAL A 1 184 ? -3.424 -20.160 10.862 1.00 96.12 184 VAL A O 1
ATOM 1526 N N . THR A 1 185 ? -3.350 -20.293 8.625 1.00 96.00 185 THR A N 1
ATOM 1527 C CA . THR A 1 185 ? -4.373 -21.349 8.539 1.00 96.00 185 THR A CA 1
ATOM 1528 C C . THR A 1 185 ? -3.810 -22.758 8.709 1.00 96.00 185 THR A C 1
ATOM 1530 O O . THR A 1 185 ? -4.581 -23.664 8.999 1.00 96.00 185 THR A O 1
ATOM 1533 N N . LEU A 1 186 ? -2.491 -22.947 8.557 1.00 96.94 186 LEU A N 1
ATOM 1534 C CA . LEU A 1 186 ? -1.808 -24.252 8.568 1.00 96.94 186 LEU A CA 1
ATOM 1535 C C . LEU A 1 186 ? -2.358 -25.239 7.522 1.00 96.94 186 LEU A C 1
ATOM 1537 O O . LEU A 1 186 ? -2.151 -26.445 7.608 1.00 96.94 186 LEU A O 1
ATOM 1541 N N . GLU A 1 187 ? -3.052 -24.719 6.511 1.00 97.00 187 GLU A N 1
ATOM 1542 C CA . GLU A 1 187 ? -3.591 -25.479 5.393 1.00 97.00 187 GLU A CA 1
ATOM 1543 C C . GLU A 1 187 ? -2.907 -25.055 4.090 1.00 97.00 187 GLU A C 1
ATOM 1545 O O . GLU A 1 187 ? -2.309 -23.978 3.971 1.00 97.00 187 GLU A O 1
ATOM 1550 N N . VAL A 1 188 ? -3.014 -25.904 3.068 1.00 97.88 188 VAL A N 1
ATOM 1551 C CA . VAL A 1 188 ? -2.590 -25.538 1.715 1.00 97.88 188 VAL A CA 1
ATOM 1552 C C . VAL A 1 188 ? -3.542 -24.461 1.173 1.00 97.88 188 VAL A C 1
ATOM 1554 O O . VAL A 1 188 ? -4.749 -24.713 1.112 1.00 97.88 188 VAL A O 1
ATOM 1557 N N . PRO A 1 189 ? -3.032 -23.293 0.730 1.00 98.06 189 PRO A N 1
ATOM 1558 C CA . PRO A 1 189 ? -3.869 -22.205 0.235 1.00 98.06 189 PRO A CA 1
ATOM 1559 C C . PRO A 1 189 ? -4.813 -22.639 -0.893 1.00 98.06 189 PRO A C 1
ATOM 1561 O O . PRO A 1 189 ? -4.374 -23.179 -1.913 1.00 98.06 189 PRO A O 1
ATOM 1564 N N . LYS A 1 190 ? -6.104 -22.338 -0.741 1.00 98.12 190 LYS A N 1
ATOM 1565 C CA . LYS A 1 190 ? -7.137 -22.527 -1.773 1.00 98.12 190 LYS A CA 1
ATOM 1566 C C . LYS A 1 190 ? -7.114 -21.377 -2.777 1.00 98.12 190 LYS A C 1
ATOM 1568 O O . LYS A 1 190 ? -7.298 -21.606 -3.971 1.00 98.12 190 LYS A O 1
ATOM 1573 N N . LYS A 1 191 ? -6.843 -20.155 -2.304 1.00 98.38 191 LYS A N 1
ATOM 1574 C CA . LYS A 1 191 ? -6.646 -18.946 -3.120 1.00 98.38 191 LYS A CA 1
ATOM 1575 C C . LYS A 1 191 ? -5.194 -18.469 -2.967 1.00 98.38 191 LYS A C 1
ATOM 1577 O O . LYS A 1 191 ? -4.933 -17.536 -2.204 1.00 98.38 191 LYS A O 1
ATOM 1582 N N . PRO A 1 192 ? -4.224 -19.119 -3.638 1.00 98.12 192 PRO A N 1
ATOM 1583 C CA . PRO A 1 192 ? -2.809 -18.867 -3.400 1.00 98.12 192 PRO A CA 1
ATOM 1584 C C . PRO A 1 192 ? -2.381 -17.495 -3.924 1.00 98.12 192 PRO A C 1
ATOM 1586 O O . PRO A 1 192 ? -2.458 -17.220 -5.123 1.00 98.12 192 PRO A O 1
ATOM 1589 N N . VAL A 1 193 ? -1.852 -16.660 -3.034 1.00 98.31 193 VAL A N 1
ATOM 1590 C CA . VAL A 1 193 ? -1.185 -15.401 -3.367 1.00 98.31 193 VAL A CA 1
ATOM 1591 C C . VAL A 1 193 ? 0.320 -15.583 -3.253 1.00 98.31 193 VAL A C 1
ATOM 1593 O O . VAL A 1 193 ? 0.849 -15.914 -2.193 1.00 98.31 193 VAL A O 1
ATOM 1596 N N . TYR A 1 194 ? 1.021 -15.326 -4.353 1.00 98.12 194 TYR A N 1
ATOM 1597 C CA . TYR A 1 194 ? 2.469 -15.438 -4.443 1.00 98.12 194 TYR A CA 1
ATOM 1598 C C . TYR A 1 194 ? 3.143 -14.095 -4.164 1.00 98.12 194 TYR A C 1
ATOM 1600 O O . TYR A 1 194 ? 2.908 -13.102 -4.864 1.00 98.12 194 TYR A O 1
ATOM 1608 N N . VAL A 1 195 ? 4.050 -14.091 -3.189 1.00 98.06 195 VAL A N 1
ATOM 1609 C CA . VAL A 1 195 ? 4.963 -12.981 -2.904 1.00 98.06 195 VAL A CA 1
ATOM 1610 C C . VAL A 1 195 ? 6.364 -13.369 -3.359 1.00 98.06 195 VAL A C 1
ATOM 1612 O O . VAL A 1 195 ? 7.014 -14.235 -2.776 1.00 98.06 195 VAL A O 1
ATOM 1615 N N . LEU A 1 196 ? 6.854 -12.706 -4.405 1.00 97.25 196 LEU A N 1
ATOM 1616 C CA . LEU A 1 196 ? 8.162 -12.987 -4.995 1.00 97.25 196 LEU A CA 1
ATOM 1617 C C . LEU A 1 196 ? 9.279 -12.206 -4.311 1.00 97.25 196 LEU A C 1
ATOM 1619 O O . LEU A 1 196 ? 9.291 -10.979 -4.376 1.00 97.25 196 LEU A O 1
ATOM 1623 N N . ASN A 1 197 ? 10.282 -12.893 -3.769 1.00 96.19 197 ASN A N 1
ATOM 1624 C CA . ASN A 1 197 ? 11.540 -12.268 -3.373 1.00 96.19 197 ASN A CA 1
ATOM 1625 C C . ASN A 1 197 ? 12.592 -12.507 -4.469 1.00 96.19 197 ASN A C 1
ATOM 1627 O O . ASN A 1 197 ? 13.205 -13.573 -4.574 1.00 96.19 197 ASN A O 1
ATOM 1631 N N . LEU A 1 198 ? 12.788 -11.503 -5.331 1.00 93.25 198 LEU A N 1
ATOM 1632 C CA . LEU A 1 198 ? 13.728 -11.592 -6.454 1.00 93.25 198 LEU A CA 1
ATOM 1633 C C . LEU A 1 198 ? 15.197 -11.560 -6.010 1.00 93.25 198 LEU A C 1
ATOM 1635 O O . LEU A 1 198 ? 16.041 -12.111 -6.718 1.00 93.25 198 LEU A O 1
ATOM 1639 N N . LYS A 1 199 ? 15.505 -10.948 -4.854 1.00 92.50 199 LYS A N 1
ATOM 1640 C CA . LYS A 1 199 ? 16.863 -10.926 -4.284 1.00 92.50 199 LYS A CA 1
ATOM 1641 C C . LYS A 1 199 ? 17.259 -12.329 -3.823 1.00 92.50 199 LYS A C 1
ATOM 1643 O O . LYS A 1 199 ? 18.280 -12.854 -4.257 1.00 92.50 199 LYS A O 1
ATOM 1648 N N . ARG A 1 200 ? 16.388 -12.971 -3.036 1.00 94.56 200 ARG A N 1
ATOM 1649 C CA . ARG A 1 200 ? 16.586 -14.330 -2.499 1.00 94.56 200 ARG A CA 1
ATOM 1650 C C . ARG A 1 200 ? 16.239 -15.451 -3.491 1.00 94.56 200 ARG A C 1
ATOM 1652 O O . ARG A 1 200 ? 16.459 -16.619 -3.195 1.00 94.56 200 ARG A O 1
ATOM 1659 N N . LYS A 1 201 ? 15.722 -15.111 -4.680 1.00 95.12 201 LYS A N 1
ATOM 1660 C CA . LYS A 1 201 ? 15.284 -16.062 -5.722 1.00 95.12 201 LYS A CA 1
ATOM 1661 C C . LYS A 1 201 ? 14.299 -17.109 -5.180 1.00 95.12 201 LYS A C 1
ATOM 1663 O O . LYS A 1 201 ? 14.417 -18.295 -5.488 1.00 95.12 201 LYS A O 1
ATOM 1668 N N . CYS A 1 202 ? 13.341 -16.671 -4.370 1.00 96.88 202 CYS A N 1
ATOM 1669 C CA . CYS A 1 202 ? 12.318 -17.531 -3.781 1.00 96.88 202 CYS A CA 1
ATOM 1670 C C . CYS A 1 202 ? 10.936 -16.868 -3.812 1.00 96.88 202 CYS A C 1
ATOM 1672 O O . CYS A 1 202 ? 10.795 -15.697 -4.188 1.00 96.88 202 CYS A O 1
ATOM 1674 N N . SER A 1 203 ? 9.912 -17.631 -3.447 1.00 97.56 203 SER A N 1
ATOM 1675 C CA . SER A 1 203 ? 8.536 -17.162 -3.322 1.00 97.56 203 SER A CA 1
ATOM 1676 C C . SER A 1 203 ? 7.895 -17.660 -2.032 1.00 97.56 203 SER A C 1
ATOM 1678 O O . SER A 1 203 ? 8.178 -18.766 -1.574 1.00 97.56 203 SER A O 1
ATOM 1680 N N . TYR A 1 204 ? 7.028 -16.829 -1.466 1.00 98.31 204 TYR A N 1
ATOM 1681 C CA . TYR A 1 204 ? 6.153 -17.178 -0.352 1.00 98.31 204 TYR A CA 1
ATOM 1682 C C . TYR A 1 204 ? 4.729 -17.313 -0.879 1.00 98.31 204 TYR A C 1
ATOM 1684 O O . TYR A 1 204 ? 4.335 -16.547 -1.765 1.00 98.31 204 TYR A O 1
ATOM 1692 N N . VAL A 1 205 ? 3.980 -18.282 -0.366 1.00 98.25 205 VAL A N 1
ATOM 1693 C CA . VAL A 1 205 ? 2.606 -18.558 -0.800 1.00 98.25 205 VAL A CA 1
ATOM 1694 C C . VAL A 1 205 ? 1.672 -18.396 0.385 1.00 98.25 205 VAL A C 1
ATOM 1696 O O . VAL A 1 205 ? 1.873 -19.034 1.409 1.00 98.25 205 VAL A O 1
ATOM 1699 N N . TYR A 1 206 ? 0.659 -17.553 0.251 1.00 98.50 206 TYR A N 1
ATOM 1700 C CA . TYR A 1 206 ? -0.300 -17.282 1.319 1.00 98.50 206 TYR A CA 1
ATOM 1701 C C . TYR A 1 206 ? -1.722 -17.543 0.851 1.00 98.50 206 TYR A C 1
ATOM 1703 O O . TYR A 1 206 ? -2.009 -17.449 -0.343 1.00 98.50 206 TYR A O 1
ATOM 1711 N N . GLU A 1 207 ? -2.621 -17.808 1.791 1.00 98.56 207 GLU A N 1
ATOM 1712 C CA . GLU A 1 207 ? -4.049 -17.702 1.517 1.00 98.56 207 GLU A CA 1
ATOM 1713 C C . GLU A 1 207 ? -4.414 -16.223 1.319 1.00 98.56 207 GLU A C 1
ATOM 1715 O O . GLU A 1 207 ? -3.958 -15.341 2.055 1.00 98.56 207 GLU A O 1
ATOM 1720 N N . ALA A 1 208 ? -5.236 -15.931 0.309 1.00 98.44 208 ALA A N 1
ATOM 1721 C CA . ALA A 1 208 ? -5.565 -14.560 -0.071 1.00 98.44 208 ALA A CA 1
ATOM 1722 C C . ALA A 1 208 ? -6.147 -13.736 1.093 1.00 98.44 208 ALA A C 1
ATOM 1724 O O . ALA A 1 208 ? -5.726 -12.602 1.331 1.00 98.44 208 ALA A O 1
ATOM 1725 N N . ASN A 1 209 ? -7.052 -14.323 1.879 1.00 98.12 209 ASN A N 1
ATOM 1726 C CA . ASN A 1 209 ? -7.625 -13.660 3.051 1.00 98.12 209 ASN A CA 1
ATOM 1727 C C . ASN A 1 209 ? -6.576 -13.419 4.156 1.00 98.12 209 ASN A C 1
ATOM 1729 O O . ASN A 1 209 ? -6.592 -12.361 4.787 1.00 98.12 209 ASN A O 1
ATOM 1733 N N . THR A 1 210 ? -5.638 -14.354 4.359 1.00 98.25 210 THR A N 1
ATOM 1734 C CA . THR A 1 210 ? -4.548 -14.217 5.338 1.00 98.25 210 THR A CA 1
ATOM 1735 C C . THR A 1 210 ? -3.685 -13.003 5.017 1.00 98.25 210 THR A C 1
ATOM 1737 O O . THR A 1 210 ? -3.524 -12.116 5.859 1.00 98.25 210 THR A O 1
ATOM 1740 N N . ILE A 1 211 ? -3.166 -12.917 3.787 1.00 98.06 211 ILE A N 1
ATOM 1741 C CA . ILE A 1 211 ? -2.279 -11.810 3.416 1.00 98.06 211 ILE A CA 1
ATOM 1742 C C . ILE A 1 211 ? -3.024 -10.471 3.373 1.00 98.06 211 ILE A C 1
ATOM 1744 O O . ILE A 1 211 ? -2.483 -9.467 3.834 1.00 98.06 211 ILE A O 1
ATOM 1748 N N . ARG A 1 212 ? -4.283 -10.452 2.907 1.00 98.38 212 ARG A N 1
ATOM 1749 C CA . ARG A 1 212 ? -5.126 -9.246 2.918 1.00 98.38 212 ARG A CA 1
ATOM 1750 C C . ARG A 1 212 ? -5.254 -8.686 4.334 1.00 98.38 212 ARG A C 1
ATOM 1752 O O . ARG A 1 212 ? -4.922 -7.524 4.555 1.00 98.38 212 ARG A O 1
ATOM 1759 N N . ARG A 1 213 ? -5.673 -9.520 5.293 1.00 98.00 213 ARG A N 1
ATOM 1760 C CA . ARG A 1 213 ? -5.835 -9.119 6.699 1.00 98.00 213 ARG A CA 1
ATOM 1761 C C . ARG A 1 213 ? -4.515 -8.702 7.332 1.00 98.00 213 ARG A C 1
ATOM 1763 O O . ARG A 1 213 ? -4.479 -7.702 8.036 1.00 98.00 213 ARG A O 1
ATOM 1770 N N . ALA A 1 214 ? -3.425 -9.424 7.071 1.00 98.00 214 ALA A N 1
ATOM 1771 C CA . ALA A 1 214 ? -2.112 -9.068 7.604 1.00 98.00 214 ALA A CA 1
ATOM 1772 C C . ALA A 1 214 ? -1.670 -7.668 7.145 1.00 98.00 214 ALA A C 1
ATOM 1774 O O . ALA A 1 214 ? -1.223 -6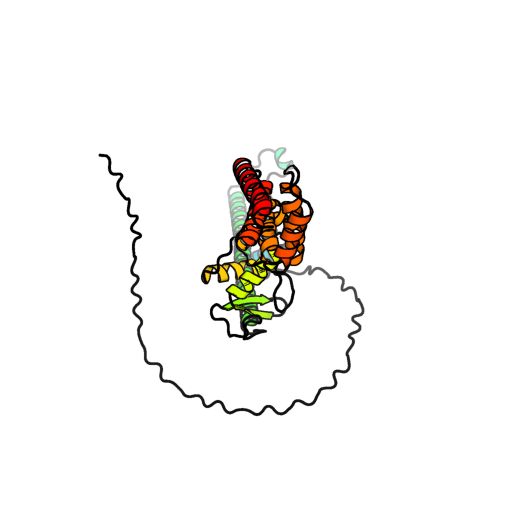.859 7.959 1.00 98.00 214 ALA A O 1
ATOM 1775 N N . MET A 1 215 ? -1.849 -7.353 5.857 1.00 98.44 215 MET A N 1
ATOM 1776 C CA . MET A 1 215 ? -1.527 -6.030 5.322 1.00 98.44 215 MET A CA 1
ATOM 1777 C C . MET A 1 215 ? -2.464 -4.942 5.866 1.00 98.44 215 MET A C 1
ATOM 1779 O O . MET A 1 215 ? -1.999 -3.874 6.256 1.00 98.44 215 MET A O 1
ATOM 1783 N N . GLU A 1 216 ? -3.771 -5.210 5.926 1.00 98.00 216 GLU A N 1
ATOM 1784 C CA . GLU A 1 216 ? -4.763 -4.281 6.486 1.00 98.00 216 GLU A CA 1
ATOM 1785 C C . GLU A 1 216 ? -4.493 -3.966 7.954 1.00 98.00 216 GLU A C 1
ATOM 1787 O O . GLU A 1 216 ? -4.488 -2.801 8.329 1.00 98.00 216 GLU A O 1
ATOM 1792 N N . ASN A 1 217 ? -4.225 -4.978 8.777 1.00 97.25 217 ASN A N 1
ATOM 1793 C CA . ASN A 1 217 ? -3.995 -4.805 10.209 1.00 97.25 217 ASN A CA 1
ATOM 1794 C C . ASN A 1 217 ? -2.773 -3.922 10.490 1.00 97.25 217 ASN A C 1
ATOM 1796 O O . ASN A 1 217 ? -2.787 -3.153 11.451 1.00 97.25 217 ASN A O 1
ATOM 1800 N N . ARG A 1 218 ? -1.734 -4.005 9.645 1.00 97.88 218 ARG A N 1
ATOM 1801 C CA . ARG A 1 218 ? -0.559 -3.119 9.697 1.00 97.88 218 ARG A CA 1
ATOM 1802 C C . ARG A 1 218 ? -0.931 -1.676 9.354 1.00 97.88 218 ARG A C 1
ATOM 1804 O O . ARG A 1 218 ? -0.567 -0.765 10.088 1.00 97.88 218 ARG A O 1
ATOM 1811 N N . LEU A 1 219 ? -1.708 -1.468 8.294 1.00 98.19 219 LEU A N 1
ATOM 1812 C CA . LEU A 1 219 ? -2.151 -0.131 7.880 1.00 98.19 219 LEU A CA 1
ATOM 1813 C C . LEU A 1 219 ? -3.173 0.494 8.838 1.00 98.19 219 LEU A C 1
ATOM 1815 O O . LEU A 1 219 ? -3.220 1.709 8.962 1.00 98.19 219 LEU A O 1
ATOM 1819 N N . LEU A 1 220 ? -3.983 -0.323 9.507 1.00 97.56 220 LEU A N 1
ATOM 1820 C CA . LEU A 1 220 ? -4.975 0.088 10.505 1.00 97.56 220 LEU A CA 1
ATOM 1821 C C . LEU A 1 220 ? -4.454 -0.100 11.934 1.00 97.56 220 LEU A C 1
ATOM 1823 O O . LEU A 1 220 ? -5.234 -0.322 12.861 1.00 97.56 220 LEU A O 1
ATOM 1827 N N . THR A 1 221 ? -3.133 -0.104 12.116 1.00 96.81 221 THR A N 1
ATOM 1828 C CA . THR A 1 221 ? -2.552 -0.103 13.458 1.00 96.81 221 THR A CA 1
ATOM 1829 C C . THR A 1 221 ? -2.897 1.219 14.142 1.00 96.81 221 THR A C 1
ATOM 1831 O O . THR A 1 221 ? -2.830 2.290 13.538 1.00 96.81 221 THR A O 1
ATOM 1834 N N . CYS A 1 222 ? -3.317 1.123 15.395 1.00 95.06 222 CYS A N 1
ATOM 1835 C CA . CYS A 1 222 ? -3.665 2.250 16.239 1.00 95.06 222 CYS A CA 1
ATOM 1836 C C . CYS A 1 222 ? -3.186 1.976 17.662 1.00 95.06 222 CYS A C 1
ATOM 1838 O O . CYS A 1 222 ? -2.975 0.821 18.040 1.00 95.06 222 CYS A O 1
ATOM 1840 N N . TYR A 1 223 ? -3.013 3.049 18.419 1.00 93.88 223 TYR A N 1
ATOM 1841 C CA . TYR A 1 223 ? -2.807 3.016 19.855 1.00 93.88 223 TYR A CA 1
ATOM 1842 C C . TYR A 1 223 ? -3.927 3.835 20.487 1.00 93.88 223 TYR A C 1
ATOM 1844 O O . TYR A 1 223 ? -4.032 5.038 20.226 1.00 93.88 223 TYR A O 1
ATOM 1852 N N . TRP A 1 224 ? -4.803 3.188 21.264 1.00 93.12 224 TRP A N 1
ATOM 1853 C CA . TRP A 1 224 ? -6.060 3.799 21.699 1.00 93.12 224 TRP A CA 1
ATOM 1854 C C . TRP A 1 224 ? -6.874 4.236 20.461 1.00 93.12 224 TRP A C 1
ATOM 1856 O O . TRP A 1 224 ? -6.977 3.503 19.479 1.00 93.12 224 TRP A O 1
ATOM 1866 N N . MET A 1 225 ? -7.406 5.455 20.443 1.00 95.00 225 MET A N 1
ATOM 1867 C CA . MET A 1 225 ? -8.045 6.046 19.261 1.00 95.00 225 MET A CA 1
ATOM 1868 C C . MET A 1 225 ? -7.066 6.834 18.374 1.00 95.00 225 MET A C 1
ATOM 1870 O O . MET A 1 225 ? -7.512 7.610 17.530 1.00 95.00 225 MET A O 1
ATOM 1874 N N . PHE A 1 226 ? -5.748 6.735 18.568 1.00 94.69 226 PHE A N 1
ATOM 1875 C CA . PHE A 1 226 ? -4.758 7.411 17.723 1.00 94.69 226 PHE A CA 1
ATOM 1876 C C . PHE A 1 226 ? -4.277 6.475 16.618 1.00 94.69 226 PHE A C 1
ATOM 1878 O O . PHE A 1 226 ? -3.888 5.335 16.865 1.00 94.69 226 PHE A O 1
ATOM 1885 N N . ASN A 1 227 ? -4.340 6.947 15.377 1.00 94.81 227 ASN A N 1
ATOM 1886 C CA . ASN A 1 227 ? -3.892 6.192 14.218 1.00 94.81 227 ASN A CA 1
ATOM 1887 C C . ASN A 1 227 ? -2.358 6.179 14.154 1.00 94.81 227 ASN A C 1
ATOM 1889 O O . ASN A 1 227 ? -1.731 7.229 14.194 1.00 94.81 227 ASN A O 1
ATOM 1893 N N . GLU A 1 228 ? -1.775 4.994 13.993 1.00 96.75 228 GLU A N 1
ATOM 1894 C CA . GLU A 1 228 ? -0.333 4.796 13.810 1.00 96.75 228 GLU A CA 1
ATOM 1895 C C . GLU A 1 228 ? -0.116 3.756 12.702 1.00 96.75 228 GLU A C 1
ATOM 1897 O O . GLU A 1 228 ? 0.297 2.620 12.972 1.00 96.75 228 GLU A O 1
ATOM 1902 N N . PRO A 1 229 ? -0.471 4.088 11.446 1.00 97.75 229 PRO A N 1
ATOM 1903 C CA . PRO A 1 229 ? -0.368 3.143 10.346 1.00 97.75 229 PRO A CA 1
ATOM 1904 C C . PRO A 1 229 ? 1.087 2.684 10.192 1.00 97.75 229 PRO A C 1
ATOM 1906 O O . PRO A 1 229 ? 2.020 3.467 10.351 1.00 97.75 229 PRO A O 1
ATOM 1909 N N . LYS A 1 230 ? 1.303 1.406 9.867 1.00 97.94 230 LYS A N 1
ATOM 1910 C CA . LYS A 1 230 ? 2.639 0.824 9.660 1.00 97.94 230 LYS A CA 1
ATOM 1911 C C . LYS A 1 230 ? 2.736 0.178 8.286 1.00 97.94 230 LYS A C 1
ATOM 1913 O O . LYS A 1 230 ? 1.757 -0.369 7.776 1.00 97.94 230 LYS A O 1
ATOM 1918 N N . GLN A 1 231 ? 3.937 0.186 7.705 1.00 97.88 231 GLN A N 1
ATOM 1919 C CA . GLN A 1 231 ? 4.186 -0.455 6.412 1.00 97.88 231 GLN A CA 1
ATOM 1920 C C . GLN A 1 231 ? 3.838 -1.949 6.461 1.00 97.88 231 GLN A C 1
ATOM 1922 O O . GLN A 1 231 ? 4.307 -2.651 7.363 1.00 97.88 231 GLN A O 1
ATOM 1927 N N . PRO A 1 232 ? 3.034 -2.485 5.533 1.00 98.12 232 PRO A N 1
ATOM 1928 C CA . PRO A 1 232 ? 2.809 -3.919 5.475 1.00 98.12 232 PRO A CA 1
ATOM 1929 C C . PRO A 1 232 ? 4.117 -4.696 5.293 1.00 98.12 232 PRO A C 1
ATOM 1931 O O . PRO A 1 232 ? 4.979 -4.329 4.494 1.00 98.12 232 PRO A O 1
ATOM 1934 N N . THR A 1 233 ? 4.245 -5.802 6.018 1.00 97.69 233 THR A N 1
ATOM 1935 C CA . THR A 1 233 ? 5.412 -6.682 5.942 1.00 97.69 233 THR A CA 1
ATOM 1936 C C . THR A 1 233 ? 5.005 -8.078 5.506 1.00 97.69 233 THR A C 1
ATOM 1938 O O . THR A 1 233 ? 3.860 -8.514 5.657 1.00 97.69 233 THR A O 1
ATOM 1941 N N . ASN A 1 234 ? 5.958 -8.792 4.925 1.00 97.44 234 ASN A N 1
ATOM 1942 C CA . ASN A 1 234 ? 5.822 -10.208 4.654 1.00 97.44 234 ASN A CA 1
ATOM 1943 C C . ASN A 1 234 ? 5.755 -10.973 5.983 1.00 97.44 234 ASN A C 1
ATOM 1945 O O . ASN A 1 234 ? 6.657 -10.852 6.804 1.00 97.44 234 ASN A O 1
ATOM 1949 N N . ILE A 1 235 ? 4.713 -11.787 6.167 1.00 97.00 235 ILE A N 1
ATOM 1950 C CA . ILE A 1 235 ? 4.433 -12.489 7.431 1.00 97.00 235 ILE A CA 1
ATOM 1951 C C . ILE A 1 235 ? 5.613 -13.372 7.872 1.00 97.00 235 ILE A C 1
ATOM 1953 O O . ILE A 1 235 ? 5.932 -13.420 9.054 1.00 97.00 235 ILE A O 1
ATOM 1957 N N . LEU A 1 236 ? 6.275 -14.054 6.930 1.00 96.75 236 LEU A N 1
ATOM 1958 C CA . LEU A 1 236 ? 7.352 -15.000 7.233 1.00 96.75 236 LEU A CA 1
ATOM 1959 C C . LEU A 1 236 ? 8.733 -14.348 7.311 1.00 96.75 236 LEU A C 1
ATOM 1961 O O . LEU A 1 236 ? 9.533 -14.726 8.160 1.00 96.75 236 LEU A O 1
ATOM 1965 N N . SER A 1 237 ? 9.055 -13.409 6.415 1.00 96.00 237 SER A N 1
ATOM 1966 C CA . SER A 1 237 ? 10.376 -12.760 6.434 1.00 96.00 237 SER A CA 1
ATOM 1967 C C . SER A 1 237 ? 10.442 -11.520 7.320 1.00 96.00 237 SER A C 1
ATOM 1969 O O . SER A 1 237 ? 11.541 -11.041 7.580 1.00 96.00 237 SER A O 1
ATOM 1971 N N . ASN A 1 238 ? 9.291 -10.991 7.743 1.00 96.81 238 ASN A N 1
ATOM 1972 C CA . ASN A 1 238 ? 9.128 -9.698 8.409 1.00 96.81 238 ASN A CA 1
ATOM 1973 C C . ASN A 1 238 ? 9.778 -8.514 7.660 1.00 96.81 238 ASN A C 1
ATOM 1975 O O . ASN A 1 238 ? 10.039 -7.463 8.236 1.00 96.81 238 ASN A O 1
ATOM 1979 N N . GLU A 1 239 ? 10.042 -8.675 6.361 1.00 96.31 239 GLU A N 1
ATOM 1980 C CA . GLU A 1 239 ? 10.567 -7.615 5.499 1.00 96.31 239 GLU A CA 1
ATOM 1981 C C . GLU A 1 239 ? 9.409 -6.802 4.918 1.00 96.31 239 GLU A C 1
ATOM 1983 O O . GLU A 1 239 ? 8.369 -7.359 4.551 1.00 96.31 239 GLU A O 1
ATOM 1988 N N . GLU A 1 240 ? 9.596 -5.492 4.786 1.00 97.19 240 GLU A N 1
ATOM 1989 C CA . GLU A 1 240 ? 8.655 -4.628 4.073 1.00 97.19 240 GLU A CA 1
ATOM 1990 C C . GLU A 1 240 ? 8.538 -5.035 2.603 1.00 97.19 240 GLU A C 1
ATOM 1992 O O . GLU A 1 240 ? 9.510 -5.457 1.962 1.00 97.19 240 GLU A O 1
ATOM 1997 N N . PHE A 1 241 ? 7.334 -4.901 2.046 1.00 97.00 241 PHE A N 1
ATOM 1998 C CA . PHE A 1 241 ? 7.151 -5.185 0.632 1.00 97.00 241 PHE A CA 1
ATOM 1999 C C . PHE A 1 241 ? 7.758 -4.087 -0.240 1.00 97.00 241 PHE A C 1
ATOM 2001 O O . PHE A 1 241 ? 7.615 -2.891 -0.001 1.00 97.00 241 PHE A O 1
ATOM 2008 N N . VAL A 1 242 ? 8.363 -4.509 -1.345 1.00 96.19 242 VAL A N 1
ATOM 2009 C CA . VAL A 1 242 ? 8.759 -3.612 -2.430 1.00 96.19 242 VAL A CA 1
ATOM 2010 C C . VAL A 1 242 ? 7.529 -3.260 -3.271 1.00 96.19 242 VAL A C 1
ATOM 2012 O O . VAL A 1 242 ? 6.648 -4.093 -3.472 1.00 96.19 242 VAL A O 1
ATOM 2015 N N . MET A 1 243 ? 7.517 -2.071 -3.877 1.00 96.06 243 MET A N 1
ATOM 2016 C CA . MET A 1 243 ? 6.488 -1.589 -4.814 1.00 96.06 243 MET A CA 1
ATOM 2017 C C . MET A 1 243 ? 5.950 -2.659 -5.786 1.00 96.06 243 MET A C 1
ATOM 2019 O O . MET A 1 243 ? 4.743 -2.863 -5.921 1.00 96.06 243 MET A O 1
ATOM 2023 N N . GLY A 1 244 ? 6.844 -3.408 -6.441 1.00 95.38 244 GLY A N 1
ATOM 2024 C CA . GLY A 1 244 ? 6.446 -4.473 -7.368 1.00 95.38 244 GLY A CA 1
ATOM 2025 C C . GLY A 1 244 ? 5.699 -5.635 -6.698 1.00 95.38 244 GLY A C 1
ATOM 2026 O O . GLY A 1 244 ? 4.798 -6.214 -7.305 1.00 95.38 244 GLY A O 1
ATOM 2027 N N . GLN A 1 245 ? 6.036 -5.959 -5.446 1.00 97.25 245 GLN A N 1
ATOM 2028 C CA . GLN A 1 245 ? 5.327 -6.970 -4.662 1.00 97.25 245 GLN A CA 1
ATOM 2029 C C . GLN A 1 245 ? 3.932 -6.476 -4.285 1.00 97.25 245 GLN A C 1
ATOM 2031 O O . GLN A 1 245 ? 2.979 -7.222 -4.491 1.00 97.25 245 GLN A O 1
ATOM 2036 N N . TYR A 1 246 ? 3.786 -5.220 -3.845 1.00 97.81 246 TYR A N 1
ATOM 2037 C CA . TYR A 1 246 ? 2.475 -4.633 -3.561 1.00 97.81 246 TYR A CA 1
ATOM 2038 C C . TYR A 1 246 ? 1.529 -4.720 -4.761 1.00 97.81 246 TYR A C 1
ATOM 2040 O O . TYR A 1 246 ? 0.424 -5.251 -4.649 1.00 97.81 246 TYR 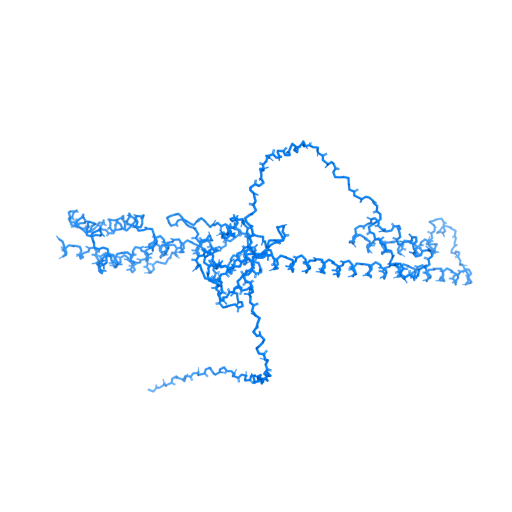A O 1
ATOM 2048 N N . ILE A 1 247 ? 1.980 -4.265 -5.935 1.00 97.50 247 ILE A N 1
ATOM 2049 C CA . ILE A 1 247 ? 1.183 -4.308 -7.170 1.00 97.50 247 ILE A CA 1
ATOM 2050 C C . ILE A 1 247 ? 0.777 -5.749 -7.506 1.00 97.50 247 ILE A C 1
ATOM 2052 O O . ILE A 1 247 ? -0.381 -6.007 -7.843 1.00 97.50 247 ILE A O 1
ATOM 2056 N N . SER A 1 248 ? 1.716 -6.695 -7.401 1.00 97.25 248 SER A N 1
ATOM 2057 C CA . SER A 1 248 ? 1.453 -8.109 -7.683 1.00 97.25 248 SER A CA 1
ATOM 2058 C C . SER A 1 248 ? 0.450 -8.717 -6.703 1.00 97.25 248 SER A C 1
ATOM 2060 O O . SER A 1 248 ? -0.436 -9.460 -7.123 1.00 97.25 248 SER A O 1
ATOM 2062 N N . VAL A 1 249 ? 0.577 -8.426 -5.407 1.00 98.12 249 VAL A N 1
ATOM 2063 C CA . VAL A 1 249 ? -0.323 -8.935 -4.364 1.00 98.12 249 VAL A CA 1
ATOM 2064 C C . VAL A 1 249 ? -1.726 -8.375 -4.560 1.00 98.12 249 VAL A C 1
ATOM 2066 O O . VAL A 1 249 ? -2.669 -9.153 -4.652 1.00 98.12 249 VAL A O 1
ATOM 2069 N N . LEU A 1 250 ? -1.877 -7.058 -4.734 1.00 98.00 250 LEU A N 1
ATOM 2070 C CA . LEU A 1 250 ? -3.195 -6.447 -4.935 1.00 98.00 250 LEU A CA 1
ATOM 2071 C C . LEU A 1 250 ? -3.903 -6.951 -6.191 1.00 98.00 250 LEU A C 1
ATOM 2073 O O . LEU A 1 250 ? -5.120 -7.126 -6.176 1.00 98.00 250 LEU A O 1
ATOM 2077 N N . ARG A 1 251 ? -3.161 -7.203 -7.276 1.00 97.88 251 ARG A N 1
ATOM 2078 C CA . ARG A 1 251 ? -3.748 -7.791 -8.483 1.00 97.88 251 ARG A CA 1
ATOM 2079 C C . ARG A 1 251 ? -4.288 -9.196 -8.209 1.00 97.88 251 ARG A C 1
ATOM 2081 O O . ARG A 1 251 ? -5.433 -9.460 -8.550 1.00 97.88 251 ARG A O 1
ATOM 2088 N N . GLN A 1 252 ? -3.503 -10.050 -7.551 1.00 98.19 252 GLN A N 1
ATOM 2089 C CA . GLN A 1 252 ? -3.924 -11.410 -7.188 1.00 98.19 252 GLN A CA 1
ATOM 2090 C C . GLN A 1 252 ? -5.127 -11.400 -6.232 1.00 98.19 252 GLN A C 1
ATOM 2092 O O . GLN A 1 252 ? -6.079 -12.142 -6.436 1.00 98.19 252 GLN A O 1
ATOM 2097 N N . LEU A 1 253 ? -5.139 -10.515 -5.228 1.00 98.31 253 LEU A N 1
ATOM 2098 C CA . LEU A 1 253 ? -6.286 -10.357 -4.327 1.00 98.31 253 LEU A CA 1
ATOM 2099 C C . LEU A 1 253 ? -7.560 -9.971 -5.088 1.00 98.31 253 LEU A C 1
ATOM 2101 O O . LEU A 1 253 ? -8.614 -10.563 -4.864 1.00 98.31 253 LEU A O 1
ATOM 2105 N N . LYS A 1 254 ? -7.451 -9.035 -6.039 1.00 97.38 254 LYS A N 1
ATOM 2106 C CA . LYS A 1 254 ? -8.568 -8.645 -6.906 1.00 97.38 254 LYS A CA 1
ATOM 2107 C C . LYS A 1 254 ? -9.060 -9.810 -7.771 1.00 97.38 254 LYS A C 1
ATOM 2109 O O . LYS A 1 254 ? -10.267 -9.978 -7.900 1.00 97.38 254 LYS A O 1
ATOM 2114 N N . GLU A 1 255 ? -8.153 -10.608 -8.334 1.00 97.88 255 GLU A N 1
ATOM 2115 C CA . GLU A 1 255 ? -8.492 -11.809 -9.119 1.00 97.88 255 GLU A CA 1
ATOM 2116 C C . GLU A 1 255 ? -9.275 -12.842 -8.285 1.00 97.88 255 GLU A C 1
ATOM 2118 O O . GLU A 1 255 ? -10.180 -13.486 -8.807 1.00 97.88 255 GLU A O 1
ATOM 2123 N N . TYR A 1 256 ? -8.998 -12.949 -6.981 1.00 98.06 256 TYR A N 1
ATOM 2124 C CA . TYR A 1 256 ? -9.707 -13.850 -6.063 1.00 98.06 256 TYR A CA 1
ATOM 2125 C C . TYR A 1 256 ? -10.953 -13.253 -5.380 1.00 98.06 256 TYR A C 1
ATOM 2127 O O . TYR A 1 256 ? -11.554 -13.916 -4.524 1.00 98.06 256 TYR A O 1
ATOM 2135 N N . GLY A 1 257 ? -11.331 -12.016 -5.720 1.00 97.25 257 GLY A N 1
ATOM 2136 C CA . GLY A 1 257 ? -12.455 -11.301 -5.103 1.00 97.25 257 GLY A CA 1
ATOM 2137 C C . GLY A 1 257 ? -12.204 -10.831 -3.663 1.00 97.25 257 GLY A C 1
ATOM 2138 O O . GLY A 1 257 ? -13.140 -10.434 -2.978 1.00 97.25 257 GLY A O 1
ATOM 2139 N N . GLU A 1 258 ? -10.956 -10.852 -3.192 1.00 96.75 258 GLU A N 1
ATOM 2140 C CA . GLU A 1 258 ? -10.559 -10.431 -1.842 1.00 96.75 258 GLU A CA 1
ATOM 2141 C C . GLU A 1 258 ? -10.262 -8.923 -1.821 1.00 96.75 258 GLU A C 1
ATOM 2143 O O . GLU A 1 258 ? -9.118 -8.479 -1.691 1.00 96.75 258 GLU A O 1
ATOM 2148 N N . PHE A 1 259 ? -11.304 -8.116 -2.019 1.00 93.81 259 PHE A N 1
ATOM 2149 C CA . PHE A 1 259 ? -11.182 -6.660 -2.060 1.00 93.81 259 PHE A CA 1
ATOM 2150 C C . PHE A 1 259 ? -11.009 -6.040 -0.665 1.00 93.81 259 PHE A C 1
ATOM 2152 O O . PHE A 1 259 ? -11.564 -6.506 0.326 1.00 93.81 259 PHE A O 1
ATOM 2159 N N . SER A 1 260 ? -10.257 -4.940 -0.614 1.00 96.50 260 SER A N 1
ATOM 2160 C CA . SER A 1 260 ? -10.034 -4.132 0.580 1.00 96.50 260 SER A CA 1
ATOM 2161 C C . SER A 1 260 ? -10.024 -2.653 0.225 1.00 96.50 260 SER A C 1
ATOM 2163 O O . SER A 1 260 ? -9.198 -2.210 -0.579 1.00 96.50 260 SER A O 1
ATOM 2165 N N . VAL A 1 261 ? -10.896 -1.878 0.870 1.00 97.44 261 VAL A N 1
ATOM 2166 C CA . VAL A 1 261 ? -10.908 -0.417 0.730 1.00 97.44 261 VAL A CA 1
ATOM 2167 C C . VAL A 1 261 ? -9.584 0.168 1.221 1.00 97.44 261 VAL A C 1
ATOM 2169 O O . VAL A 1 261 ? -8.957 0.937 0.499 1.00 97.44 261 VAL A O 1
ATOM 2172 N N . THR A 1 262 ? -9.098 -0.254 2.393 1.00 98.12 262 THR A N 1
ATOM 2173 C CA . THR A 1 262 ? -7.834 0.229 2.974 1.00 98.12 262 THR A CA 1
ATOM 2174 C C . THR A 1 262 ? -6.652 0.005 2.033 1.00 98.12 262 THR A C 1
ATOM 2176 O O . THR A 1 262 ? -5.873 0.926 1.789 1.00 98.12 262 THR A O 1
ATOM 2179 N N . LEU A 1 263 ? -6.531 -1.190 1.444 1.00 98.06 263 LEU A N 1
ATOM 2180 C CA . LEU A 1 263 ? -5.444 -1.470 0.502 1.00 98.06 263 LEU A CA 1
ATOM 2181 C C . LEU A 1 263 ? -5.579 -0.677 -0.804 1.00 98.06 263 LEU A C 1
ATOM 2183 O O . LEU A 1 263 ? -4.570 -0.289 -1.394 1.00 98.06 263 LEU A O 1
ATOM 2187 N N . GLN A 1 264 ? -6.805 -0.407 -1.257 1.00 98.12 264 GLN A N 1
ATOM 2188 C CA . GLN A 1 264 ? -7.041 0.435 -2.427 1.00 98.12 264 GLN A CA 1
ATOM 2189 C C . GLN A 1 264 ? -6.673 1.901 -2.154 1.00 98.12 264 GLN A C 1
ATOM 2191 O O . GLN A 1 264 ? -6.041 2.533 -2.999 1.00 98.12 264 GLN A O 1
ATOM 2196 N N . LEU A 1 265 ? -6.998 2.431 -0.972 1.00 98.25 265 LEU A N 1
ATOM 2197 C CA . LEU A 1 265 ? -6.574 3.766 -0.538 1.00 98.25 265 LEU A CA 1
ATOM 2198 C C . LEU A 1 265 ? -5.046 3.857 -0.436 1.00 98.25 265 LEU A C 1
ATOM 2200 O O . LEU A 1 265 ? -4.453 4.829 -0.905 1.00 98.25 265 LEU A O 1
ATOM 2204 N N . PHE A 1 266 ? -4.394 2.815 0.084 1.00 98.38 266 PHE A N 1
ATOM 2205 C CA . PHE A 1 266 ? -2.935 2.740 0.149 1.00 98.38 266 PHE A CA 1
ATOM 2206 C C . PHE A 1 266 ? -2.289 2.701 -1.245 1.00 98.38 266 PHE A C 1
ATOM 2208 O O . PHE A 1 266 ? -1.318 3.410 -1.512 1.00 98.38 266 PHE A O 1
ATOM 2215 N N . ARG A 1 267 ? -2.887 1.966 -2.190 1.00 98.00 267 ARG A N 1
ATOM 2216 C CA . ARG A 1 267 ? -2.485 1.999 -3.604 1.00 98.00 267 ARG A CA 1
ATOM 2217 C C . ARG A 1 267 ? -2.638 3.391 -4.219 1.00 98.00 267 ARG A C 1
ATOM 2219 O O . ARG A 1 267 ? -1.751 3.819 -4.952 1.00 98.00 267 ARG A O 1
ATOM 2226 N N . ASN A 1 268 ? -3.733 4.097 -3.938 1.00 97.94 268 ASN A N 1
ATOM 2227 C CA . ASN A 1 268 ? -3.968 5.460 -4.436 1.00 97.94 268 ASN A CA 1
ATOM 2228 C C . ASN A 1 268 ? -2.960 6.476 -3.859 1.00 97.94 268 ASN A C 1
ATOM 2230 O O . ASN A 1 268 ? -2.718 7.529 -4.450 1.00 97.94 268 ASN A O 1
ATOM 2234 N N . ALA A 1 269 ? -2.353 6.154 -2.716 1.00 97.94 269 ALA A N 1
ATOM 2235 C CA . ALA A 1 269 ? -1.235 6.881 -2.128 1.00 97.94 269 ALA A CA 1
ATOM 2236 C C . ALA A 1 269 ? 0.137 6.419 -2.660 1.00 97.94 269 ALA A C 1
ATOM 2238 O O . ALA A 1 269 ? 1.158 6.759 -2.076 1.00 97.94 269 ALA A O 1
ATOM 2239 N N . ASN A 1 270 ? 0.187 5.644 -3.751 1.00 97.69 270 ASN A N 1
ATOM 2240 C CA . ASN A 1 270 ? 1.414 5.064 -4.309 1.00 97.69 270 ASN A CA 1
ATOM 2241 C C . ASN A 1 270 ? 2.228 4.242 -3.296 1.00 97.69 270 ASN A C 1
ATOM 2243 O O . ASN A 1 270 ? 3.446 4.145 -3.426 1.00 97.69 270 ASN A O 1
ATOM 2247 N N . PHE A 1 271 ? 1.552 3.616 -2.326 1.00 97.88 271 PHE A N 1
ATOM 2248 C CA . PHE A 1 271 ? 2.170 2.827 -1.253 1.00 97.88 271 PHE A CA 1
ATOM 2249 C C . PHE A 1 271 ? 3.133 3.630 -0.359 1.00 97.88 271 PHE A C 1
ATOM 2251 O O . PHE A 1 271 ? 3.991 3.063 0.318 1.00 97.88 271 PHE A O 1
ATOM 2258 N N . ASP A 1 272 ? 2.978 4.954 -0.342 1.00 97.94 272 ASP A N 1
ATOM 2259 C CA . ASP A 1 272 ? 3.652 5.851 0.586 1.00 97.94 272 ASP A CA 1
ATOM 2260 C C . ASP A 1 272 ? 2.787 6.016 1.843 1.00 97.94 272 ASP A C 1
ATOM 2262 O O . ASP A 1 272 ? 1.623 6.422 1.770 1.00 97.94 272 ASP A O 1
ATOM 2266 N N . LEU A 1 273 ? 3.354 5.664 2.999 1.00 97.88 273 LEU A N 1
ATOM 2267 C CA . LEU A 1 273 ? 2.651 5.667 4.280 1.00 97.88 273 LEU A CA 1
ATOM 2268 C C . LEU A 1 273 ? 2.289 7.082 4.738 1.00 97.88 273 LEU A C 1
ATOM 2270 O O . LEU A 1 273 ? 1.177 7.300 5.210 1.00 97.88 273 LEU A O 1
ATOM 2274 N N . SER A 1 274 ? 3.189 8.047 4.547 1.00 98.00 274 SER A N 1
ATOM 2275 C CA . SER A 1 274 ? 2.980 9.439 4.949 1.00 98.00 274 SER A CA 1
ATOM 2276 C C . SER A 1 274 ? 1.896 10.093 4.097 1.00 98.00 274 SER A C 1
ATOM 2278 O O . SER A 1 274 ? 1.019 10.792 4.609 1.00 98.00 274 SER A O 1
ATOM 2280 N N . VAL A 1 275 ? 1.899 9.828 2.786 1.00 98.25 275 VAL A N 1
ATOM 2281 C CA . VAL A 1 275 ? 0.838 10.299 1.882 1.00 98.25 275 VAL A CA 1
ATOM 2282 C C . VAL A 1 275 ? -0.492 9.615 2.201 1.00 98.25 275 VAL A C 1
ATOM 2284 O O . VAL A 1 275 ? -1.538 10.269 2.178 1.00 98.25 275 VAL A O 1
ATOM 2287 N N . PHE A 1 276 ? -0.468 8.317 2.508 1.00 98.44 276 PHE A N 1
ATOM 2288 C CA . PHE A 1 276 ? -1.650 7.552 2.892 1.00 98.44 276 PHE A CA 1
ATOM 2289 C C . PHE A 1 276 ? -2.291 8.097 4.166 1.00 98.44 276 PHE A C 1
ATOM 2291 O O . PHE A 1 276 ? -3.492 8.366 4.163 1.00 98.44 276 PHE A O 1
ATOM 2298 N N . GLU A 1 277 ? -1.500 8.311 5.213 1.00 98.12 277 GLU A N 1
ATOM 2299 C CA . GLU A 1 277 ? -1.971 8.847 6.485 1.00 98.12 277 GLU A CA 1
ATOM 2300 C C . GLU A 1 277 ? -2.550 10.252 6.315 1.00 98.12 277 GLU A C 1
ATOM 2302 O O . GLU A 1 277 ? -3.686 10.512 6.711 1.00 98.12 277 GLU A O 1
ATOM 2307 N N . LYS A 1 278 ? -1.819 11.139 5.628 1.00 98.06 278 LYS A N 1
ATOM 2308 C CA . LYS A 1 278 ? -2.259 12.518 5.395 1.00 98.06 278 LYS A CA 1
ATOM 2309 C C . LYS A 1 278 ? -3.577 12.589 4.622 1.00 98.06 278 LYS A C 1
ATOM 2311 O O . LYS A 1 278 ? -4.442 13.388 4.967 1.00 98.06 278 LYS A O 1
ATOM 2316 N N . ARG A 1 279 ? -3.738 11.778 3.570 1.00 98.19 279 ARG A N 1
ATOM 2317 C CA . ARG A 1 279 ? -4.943 11.794 2.719 1.00 98.19 279 ARG A CA 1
ATOM 2318 C C . ARG A 1 279 ? -6.148 11.113 3.358 1.00 98.19 279 ARG A C 1
ATOM 2320 O O . ARG A 1 279 ? -7.270 11.465 3.022 1.00 98.19 279 ARG A O 1
ATOM 2327 N N . ASN A 1 280 ? -5.926 10.140 4.239 1.00 98.00 280 ASN A N 1
ATOM 2328 C CA . ASN A 1 280 ? -6.987 9.299 4.795 1.00 98.00 280 ASN A CA 1
ATOM 2329 C C . ASN A 1 280 ? -7.129 9.459 6.315 1.00 98.00 280 ASN A C 1
ATOM 2331 O O . ASN A 1 280 ? -7.643 8.555 6.969 1.00 98.00 280 ASN A O 1
ATOM 2335 N N . LYS A 1 281 ? -6.694 10.596 6.878 1.00 97.19 281 LYS A N 1
ATOM 2336 C CA . LYS A 1 281 ? -6.671 10.849 8.328 1.00 97.19 281 LYS A CA 1
ATOM 2337 C C . LYS A 1 281 ? -8.011 10.537 8.999 1.00 97.19 281 LYS A C 1
ATOM 2339 O O . LYS A 1 281 ? -8.043 9.751 9.938 1.00 97.19 281 LYS A O 1
ATOM 2344 N N . GLN A 1 282 ? -9.109 11.086 8.477 1.00 97.12 282 GLN A N 1
ATOM 2345 C CA . GLN A 1 282 ? -10.447 10.874 9.038 1.00 97.12 282 GLN A CA 1
ATOM 2346 C C . GLN A 1 282 ? -10.865 9.396 8.969 1.00 97.12 282 GLN A C 1
ATOM 2348 O O . GLN A 1 282 ? -11.276 8.826 9.972 1.00 97.12 282 GLN A O 1
ATOM 2353 N N . TYR A 1 283 ? -10.680 8.733 7.821 1.00 97.75 283 TYR A N 1
ATOM 2354 C CA . TYR A 1 283 ? -10.976 7.301 7.671 1.00 97.75 283 TYR A CA 1
ATOM 2355 C C . TYR A 1 283 ? -10.191 6.439 8.671 1.00 97.75 283 TYR A C 1
ATOM 2357 O O . TYR A 1 283 ? -10.761 5.564 9.321 1.00 97.75 283 TYR A O 1
ATOM 2365 N N . LEU A 1 284 ? -8.889 6.697 8.820 1.00 97.88 284 LEU A N 1
ATOM 2366 C CA . LEU A 1 284 ? -8.036 5.980 9.769 1.00 97.88 284 LEU A CA 1
ATOM 2367 C C . LEU A 1 284 ? -8.463 6.227 11.212 1.00 97.88 284 LEU A C 1
ATOM 2369 O O . LEU A 1 284 ? -8.474 5.293 12.009 1.00 97.88 284 LEU A O 1
ATOM 2373 N N . LYS A 1 285 ? -8.846 7.463 11.536 1.00 98.00 285 LYS A N 1
ATOM 2374 C CA . LYS A 1 285 ? -9.314 7.843 12.864 1.00 98.00 285 LYS A CA 1
ATOM 2375 C C . LYS A 1 285 ? -10.619 7.137 13.228 1.00 98.00 285 LYS A C 1
ATOM 2377 O O . LYS A 1 285 ? -10.698 6.549 14.301 1.00 98.00 285 LYS A O 1
ATOM 2382 N N . LEU A 1 286 ? -11.583 7.084 12.309 1.00 97.75 286 LEU A N 1
ATOM 2383 C CA . LEU A 1 286 ? -12.816 6.312 12.492 1.00 97.75 286 LEU A CA 1
ATOM 2384 C C . LEU A 1 286 ? -12.523 4.823 12.712 1.00 97.75 286 LEU A C 1
ATOM 2386 O O . LEU A 1 286 ? -13.053 4.221 13.640 1.00 97.75 286 LEU A O 1
ATOM 2390 N N . LYS A 1 287 ? -11.615 4.236 11.921 1.00 97.50 287 LYS A N 1
ATOM 2391 C CA . LYS A 1 287 ? -11.199 2.838 12.112 1.00 97.50 287 LYS A CA 1
ATOM 2392 C C . LYS A 1 287 ? -10.465 2.594 13.425 1.00 97.50 287 LYS A C 1
ATOM 2394 O O . LYS A 1 287 ? -10.649 1.528 14.006 1.00 97.50 287 LYS A O 1
ATOM 2399 N N . ALA A 1 288 ? -9.681 3.553 13.909 1.00 97.19 288 ALA A N 1
ATOM 2400 C CA . ALA A 1 288 ? -9.056 3.468 15.224 1.00 97.19 288 ALA A CA 1
ATOM 2401 C C . ALA A 1 288 ? -10.110 3.475 16.344 1.00 97.19 288 ALA A C 1
ATOM 2403 O O . ALA A 1 288 ? -10.027 2.656 17.253 1.00 97.19 288 ALA A O 1
ATOM 2404 N N . ILE A 1 289 ? -11.137 4.329 16.242 1.00 97.31 289 ILE A N 1
ATOM 2405 C CA . ILE A 1 289 ? -12.251 4.381 17.202 1.00 97.31 289 ILE A CA 1
ATOM 2406 C C . ILE A 1 289 ? -13.020 3.051 17.216 1.00 97.31 289 ILE A C 1
ATOM 2408 O O . ILE A 1 289 ? -13.135 2.431 18.272 1.00 97.31 289 ILE A O 1
ATOM 2412 N N . GLU A 1 290 ? -13.471 2.565 16.053 1.00 95.88 290 GLU A N 1
ATOM 2413 C CA . GLU A 1 290 ? -14.169 1.270 15.931 1.00 95.88 290 GLU A CA 1
ATOM 2414 C C . GLU A 1 290 ? -13.338 0.124 16.542 1.00 95.88 290 GLU A C 1
ATOM 2416 O O . GLU A 1 290 ? -13.846 -0.748 17.251 1.00 95.88 290 GLU A O 1
ATOM 2421 N N . ARG A 1 291 ? -12.025 0.116 16.275 1.00 94.94 291 ARG A N 1
ATOM 2422 C CA . ARG A 1 291 ? -11.119 -0.927 16.759 1.00 94.94 291 ARG A CA 1
ATOM 2423 C C . ARG A 1 291 ? -10.893 -0.851 18.265 1.00 94.94 291 ARG A C 1
ATOM 2425 O O . ARG A 1 291 ? -10.876 -1.894 18.914 1.00 94.94 291 ARG A O 1
ATOM 2432 N N . HIS A 1 292 ? -10.776 0.351 18.821 1.00 95.25 292 HIS A N 1
ATOM 2433 C CA . HIS A 1 292 ? -10.609 0.574 20.253 1.00 95.25 292 HIS A CA 1
ATOM 2434 C C . HIS A 1 292 ? -11.766 -0.036 21.061 1.00 95.25 292 HIS A C 1
ATOM 2436 O O . HIS A 1 292 ? -11.533 -0.777 22.014 1.00 95.25 292 HIS A O 1
ATOM 2442 N N . PHE A 1 293 ? -13.017 0.174 20.640 1.00 93.25 293 PHE A N 1
ATOM 2443 C CA . PHE A 1 293 ? -14.179 -0.401 21.333 1.00 93.25 293 PHE A CA 1
ATOM 2444 C C . PHE A 1 293 ? -14.355 -1.911 21.107 1.00 93.25 293 PHE A C 1
ATOM 2446 O O . PHE A 1 293 ? -14.966 -2.590 21.939 1.00 93.25 293 PHE A O 1
ATOM 2453 N N . LYS A 1 294 ? -13.804 -2.451 20.013 1.00 91.31 294 LYS A N 1
ATOM 2454 C CA . LYS A 1 294 ? -13.911 -3.871 19.656 1.00 91.31 294 LYS A CA 1
ATOM 2455 C C . LYS A 1 294 ? -12.823 -4.751 20.280 1.00 91.31 294 LYS A C 1
ATOM 2457 O O . LYS A 1 294 ? -13.150 -5.797 20.840 1.00 91.31 294 LYS A O 1
ATOM 2462 N N . ASP A 1 295 ? -11.560 -4.344 20.166 1.00 85.00 295 ASP A N 1
ATOM 2463 C CA . ASP A 1 295 ? -10.390 -5.178 20.468 1.00 85.00 295 ASP A CA 1
ATOM 2464 C C . ASP A 1 295 ? -9.745 -4.823 21.832 1.00 85.00 295 ASP A C 1
ATOM 2466 O O . ASP A 1 295 ? -9.210 -5.705 22.504 1.00 85.00 295 ASP A O 1
ATOM 2470 N N . GLU A 1 296 ? -9.809 -3.561 22.286 1.00 75.38 296 GLU A N 1
ATOM 2471 C CA . GLU A 1 296 ? -9.077 -3.065 23.470 1.00 75.38 296 GLU A CA 1
ATOM 2472 C C . GLU A 1 296 ? -9.954 -2.983 24.731 1.00 75.38 296 GLU A C 1
ATOM 2474 O O . GLU A 1 296 ? -10.200 -1.912 25.285 1.00 75.38 296 GLU A O 1
ATOM 2479 N N . THR A 1 297 ? -10.419 -4.127 25.237 1.00 79.38 297 THR A N 1
ATOM 2480 C CA . THR A 1 297 ? -11.465 -4.161 26.278 1.00 79.38 297 THR A CA 1
ATOM 2481 C C . THR A 1 297 ? -11.143 -3.415 27.578 1.00 79.38 297 THR A C 1
ATOM 2483 O O . THR A 1 297 ? -12.067 -2.971 28.260 1.00 79.38 297 THR A O 1
ATOM 2486 N N . SER A 1 298 ? -9.866 -3.319 27.957 1.00 87.25 298 SER A N 1
ATOM 2487 C CA . SER A 1 298 ? -9.411 -2.637 29.176 1.00 87.25 298 SER A CA 1
ATOM 2488 C C . SER A 1 298 ? -9.276 -1.127 28.985 1.00 87.25 298 SER A C 1
ATOM 2490 O O . SER A 1 298 ? -9.745 -0.366 29.828 1.00 87.25 298 SER A O 1
ATOM 2492 N N . ALA A 1 299 ? -8.685 -0.684 27.876 1.00 90.81 299 ALA A N 1
ATOM 2493 C CA . ALA A 1 299 ? -8.559 0.737 27.569 1.00 90.81 299 ALA A CA 1
ATOM 2494 C C . ALA A 1 299 ? -9.932 1.352 27.259 1.00 90.81 299 ALA A C 1
ATOM 2496 O O . ALA A 1 299 ? -10.270 2.406 27.794 1.00 90.81 299 ALA A O 1
ATOM 2497 N N . SER A 1 300 ? -10.766 0.643 26.490 1.00 92.44 300 SER A N 1
ATOM 2498 C CA . SER A 1 300 ? -12.121 1.088 26.158 1.00 92.44 300 SER A CA 1
ATOM 2499 C C . SER A 1 300 ? -12.996 1.247 27.393 1.00 92.44 300 SER A C 1
ATOM 2501 O O . SER A 1 300 ? -13.793 2.177 27.468 1.00 92.44 300 SER A O 1
ATOM 2503 N N . LYS A 1 301 ? -12.823 0.376 28.397 1.00 91.62 301 LYS A N 1
ATOM 2504 C CA . LYS A 1 301 ? -13.520 0.473 29.686 1.00 91.62 301 LYS A CA 1
ATOM 2505 C C . LYS A 1 301 ? -13.294 1.835 30.340 1.00 91.62 301 LYS A C 1
ATOM 2507 O O . LYS A 1 301 ? -14.262 2.442 30.784 1.00 91.62 301 LYS A O 1
ATOM 2512 N N . ILE A 1 302 ? -12.046 2.298 30.411 1.00 94.31 302 ILE A N 1
ATOM 2513 C CA . ILE A 1 302 ? -11.711 3.580 31.049 1.00 94.31 302 ILE A CA 1
ATOM 2514 C C . ILE A 1 302 ? -12.463 4.705 30.341 1.00 94.31 302 ILE A C 1
ATOM 2516 O O . ILE A 1 302 ? -13.170 5.475 30.984 1.00 94.31 302 ILE A O 1
ATOM 2520 N N . THR A 1 303 ? -12.413 4.711 29.012 1.00 95.62 303 THR A N 1
ATOM 2521 C CA . THR A 1 303 ? -13.088 5.712 28.186 1.00 95.62 303 THR A CA 1
ATOM 2522 C C . THR A 1 303 ? -14.611 5.693 28.342 1.00 95.62 303 THR A C 1
ATOM 2524 O O . THR A 1 303 ? -15.238 6.747 28.408 1.00 95.62 303 THR A O 1
ATOM 2527 N N . ILE A 1 304 ? -15.225 4.513 28.458 1.00 95.19 304 ILE A N 1
ATOM 2528 C CA . ILE A 1 304 ? -16.670 4.383 28.707 1.00 95.19 304 ILE A CA 1
ATOM 2529 C C . ILE A 1 304 ? -17.035 4.900 30.100 1.00 95.19 304 ILE A C 1
ATOM 2531 O O . ILE A 1 304 ? -18.025 5.609 30.250 1.00 95.19 304 ILE A O 1
ATOM 2535 N N . ILE A 1 305 ? -16.243 4.573 31.124 1.00 94.56 305 ILE A N 1
ATOM 2536 C CA . ILE A 1 305 ? -16.482 5.040 32.495 1.00 94.56 305 ILE A CA 1
ATOM 2537 C C . ILE A 1 305 ? -16.360 6.563 32.574 1.00 94.56 305 ILE A C 1
ATOM 2539 O O . ILE A 1 305 ? -17.208 7.212 33.182 1.00 94.56 305 ILE A O 1
ATOM 2543 N N . GLU A 1 306 ? -15.328 7.138 31.958 1.00 95.88 306 GLU A N 1
ATOM 2544 C CA . GLU A 1 306 ? -15.163 8.590 31.863 1.00 95.88 306 GLU A CA 1
ATOM 2545 C C . GLU A 1 306 ? -16.352 9.234 31.154 1.00 95.88 306 GLU A C 1
ATOM 2547 O O . GLU A 1 306 ? -16.905 10.210 31.655 1.00 95.88 306 GLU A O 1
ATOM 2552 N N . PHE A 1 307 ? -16.805 8.645 30.047 1.00 96.31 307 PHE A N 1
ATOM 2553 C CA . PHE A 1 307 ? -17.981 9.116 29.327 1.00 96.31 307 PHE A CA 1
ATOM 2554 C C . PHE A 1 307 ? -19.248 9.091 30.192 1.00 96.31 307 PHE A C 1
ATOM 2556 O O . PHE A 1 307 ? -19.954 10.094 30.254 1.00 96.31 307 PHE A O 1
ATOM 2563 N N . ILE A 1 308 ? -19.520 7.990 30.902 1.00 94.25 308 ILE A N 1
ATOM 2564 C CA . ILE A 1 308 ? -20.675 7.881 31.811 1.00 94.25 308 ILE A CA 1
ATOM 2565 C C . ILE A 1 308 ? -20.600 8.955 32.898 1.00 94.25 308 ILE A C 1
ATOM 2567 O O . ILE A 1 308 ? -21.593 9.633 33.154 1.00 94.25 308 ILE A O 1
ATOM 2571 N N . LYS A 1 309 ? -19.425 9.138 33.514 1.00 93.81 309 LYS A N 1
ATOM 2572 C CA . LYS A 1 309 ? -19.218 10.161 34.546 1.00 93.81 309 LYS A CA 1
ATOM 2573 C C . LYS A 1 309 ? -19.511 11.551 34.001 1.00 93.81 309 LYS A C 1
ATOM 2575 O O . LYS A 1 309 ? -20.295 12.264 34.609 1.00 93.81 309 LYS A O 1
ATOM 2580 N N . VAL A 1 310 ? -18.944 11.902 32.845 1.00 94.75 310 VAL A N 1
ATOM 2581 C CA . VAL A 1 310 ? -19.150 13.210 32.206 1.00 94.75 310 VAL A CA 1
ATOM 2582 C C . VAL A 1 310 ? -20.618 13.437 31.855 1.00 94.75 310 VAL A C 1
ATOM 2584 O O . VAL A 1 310 ? -21.139 14.502 32.153 1.00 94.75 310 VAL A O 1
ATOM 2587 N N . MET A 1 311 ? -21.304 12.443 31.287 1.00 93.69 311 MET A N 1
ATOM 2588 C CA . MET A 1 311 ? -22.726 12.570 30.930 1.00 93.69 311 MET A CA 1
ATOM 2589 C C . MET A 1 311 ? -23.663 12.594 32.140 1.00 93.69 311 MET A C 1
ATOM 2591 O O . MET A 1 311 ? -24.818 12.985 32.008 1.00 93.69 311 MET A O 1
ATOM 2595 N N . SER A 1 312 ? -23.174 12.179 33.309 1.00 91.44 312 SER A N 1
ATOM 2596 C CA . SER A 1 312 ? -23.913 12.264 34.570 1.00 91.44 312 SER A CA 1
ATOM 2597 C C . SER A 1 312 ? -23.647 13.578 35.314 1.00 91.44 312 SER A C 1
ATOM 2599 O O . SER A 1 312 ? -24.365 13.887 36.260 1.00 91.44 312 SER A O 1
ATOM 2601 N N . LEU A 1 313 ? -22.642 14.371 34.909 1.00 88.56 313 LEU A N 1
ATOM 2602 C CA . LEU A 1 313 ? -22.400 15.693 35.490 1.00 88.56 313 LEU A CA 1
ATOM 2603 C C . LEU A 1 313 ? -23.570 16.619 35.128 1.00 88.56 313 LEU A C 1
ATOM 2605 O O . LEU A 1 313 ? -23.787 16.924 33.959 1.00 88.56 313 LEU A O 1
ATOM 2609 N N . GLY A 1 314 ? -24.315 17.068 36.138 1.00 82.44 314 GLY A N 1
ATOM 2610 C CA . GLY A 1 314 ? -25.502 17.917 35.972 1.00 82.44 314 GLY A CA 1
ATOM 2611 C C . GLY A 1 314 ? -26.831 17.185 36.154 1.00 82.44 314 GLY A C 1
ATOM 2612 O O . GLY A 1 314 ? -27.881 17.820 36.136 1.00 82.44 314 GLY A O 1
ATOM 2613 N N . ILE A 1 315 ? -26.795 15.869 36.365 1.00 86.75 315 ILE A N 1
ATOM 2614 C CA . ILE A 1 315 ? -27.924 15.109 36.896 1.00 86.75 315 ILE A CA 1
ATOM 2615 C C . ILE A 1 315 ? -27.599 14.871 38.372 1.00 86.75 315 ILE A C 1
ATOM 2617 O O . ILE A 1 315 ? -26.518 14.362 38.666 1.00 86.75 315 ILE A O 1
ATOM 2621 N N . ASP A 1 316 ? -28.495 15.242 39.291 1.00 86.00 316 ASP A N 1
ATOM 2622 C CA . ASP A 1 316 ? -28.347 15.025 40.745 1.00 86.00 316 ASP A CA 1
ATOM 2623 C C . ASP A 1 316 ? -28.461 13.526 41.108 1.00 86.00 316 ASP A C 1
ATOM 2625 O O . ASP A 1 316 ? -29.329 13.090 41.860 1.00 86.00 316 ASP A O 1
ATOM 2629 N N . LEU A 1 317 ? -27.591 12.701 40.524 1.00 87.12 317 LEU A N 1
ATOM 2630 C CA . LEU A 1 317 ? -27.468 11.273 40.785 1.00 87.12 317 LEU A CA 1
ATOM 2631 C C . LEU A 1 317 ? -26.585 11.047 42.013 1.00 87.12 317 LEU A C 1
ATOM 2633 O O . LEU A 1 317 ? -25.479 11.585 42.107 1.00 87.12 317 LEU A O 1
ATOM 2637 N N . ASP A 1 318 ? -27.030 10.170 42.917 1.00 89.94 318 ASP A N 1
ATOM 2638 C CA . ASP A 1 318 ? -26.186 9.704 44.017 1.00 89.94 318 ASP A CA 1
ATOM 2639 C C . ASP A 1 318 ? -24.922 9.032 43.454 1.00 89.94 318 ASP A C 1
ATOM 2641 O O . ASP A 1 318 ? -24.975 8.092 42.650 1.00 89.94 318 ASP A O 1
ATOM 2645 N N . LYS A 1 319 ? -23.763 9.498 43.921 1.00 90.00 319 LYS A N 1
ATOM 2646 C CA . LYS A 1 319 ? -22.446 8.973 43.562 1.00 90.00 319 LYS A CA 1
ATOM 2647 C C . LYS A 1 319 ? -22.360 7.458 43.767 1.00 90.00 319 LYS A C 1
ATOM 2649 O O . LYS A 1 319 ? -21.772 6.769 42.935 1.00 90.00 319 LYS A O 1
ATOM 2654 N N . ASN A 1 320 ? -23.014 6.922 44.802 1.00 91.62 320 ASN A N 1
ATOM 2655 C CA . ASN A 1 320 ? -23.030 5.480 45.060 1.00 91.62 320 ASN A CA 1
ATOM 2656 C C . ASN A 1 320 ? -23.703 4.689 43.929 1.00 91.62 320 ASN A C 1
ATOM 2658 O O . ASN A 1 320 ? -23.277 3.577 43.615 1.00 91.62 320 ASN A O 1
ATOM 2662 N N . LYS A 1 321 ? -24.740 5.248 43.293 1.00 90.75 321 LYS A N 1
ATOM 2663 C CA . LYS A 1 321 ? -25.440 4.604 42.171 1.00 90.75 321 LYS A CA 1
ATOM 2664 C C . LYS A 1 321 ? -24.585 4.593 40.910 1.00 90.75 321 LYS A C 1
ATOM 2666 O O . LYS A 1 321 ? -24.534 3.582 40.209 1.00 90.75 321 LYS A O 1
ATOM 2671 N N . ILE A 1 322 ? -23.851 5.677 40.656 1.00 89.94 322 ILE A N 1
ATOM 2672 C CA . ILE A 1 322 ? -22.869 5.742 39.565 1.00 89.94 322 ILE A CA 1
ATOM 2673 C C . ILE A 1 322 ? -21.774 4.690 39.787 1.00 89.94 322 ILE A C 1
ATOM 2675 O O . ILE A 1 322 ? -21.467 3.922 38.873 1.00 89.94 322 ILE A O 1
ATOM 2679 N N . ASP A 1 323 ? -21.243 4.587 41.006 1.00 91.25 323 ASP A N 1
ATOM 2680 C CA . ASP A 1 323 ? -20.216 3.600 41.343 1.00 91.25 323 ASP A CA 1
ATOM 2681 C C . ASP A 1 323 ? -20.740 2.157 41.212 1.00 91.25 323 ASP A C 1
ATOM 2683 O O . ASP A 1 323 ? -20.049 1.309 40.644 1.00 91.25 323 ASP A O 1
ATOM 2687 N N . ARG A 1 324 ? -21.989 1.873 41.616 1.00 90.44 324 ARG A N 1
ATOM 2688 C CA . ARG A 1 324 ? -22.651 0.572 41.369 1.00 90.44 324 ARG A CA 1
ATOM 2689 C C . ARG A 1 324 ? -22.819 0.271 39.879 1.00 90.44 324 ARG A C 1
ATOM 2691 O O . ARG A 1 324 ? -22.593 -0.865 39.454 1.00 90.44 324 ARG A O 1
ATOM 2698 N N . CYS A 1 325 ? -23.177 1.265 39.067 1.00 89.75 325 CYS A N 1
ATOM 2699 C CA . CYS A 1 325 ? -23.273 1.106 37.616 1.00 89.75 325 CYS A CA 1
ATOM 2700 C C . CYS A 1 325 ? -21.902 0.771 37.002 1.00 89.75 325 CYS A C 1
ATOM 2702 O O . CYS A 1 325 ? -21.802 -0.117 36.152 1.00 89.75 325 CYS A O 1
ATOM 2704 N N . ILE A 1 326 ? -20.836 1.432 37.467 1.00 89.81 326 ILE A N 1
ATOM 2705 C CA . ILE A 1 326 ? -19.455 1.158 37.048 1.00 89.81 326 ILE A CA 1
ATOM 2706 C C . ILE A 1 326 ? -19.015 -0.244 37.491 1.00 89.81 326 ILE A C 1
ATOM 2708 O O . ILE A 1 326 ? -18.429 -0.974 36.699 1.00 89.81 326 ILE A O 1
ATOM 2712 N N . GLN A 1 327 ? -19.334 -0.668 38.713 1.00 89.88 327 GLN A N 1
ATOM 2713 C CA . GLN A 1 327 ? -19.051 -2.035 39.167 1.00 89.88 327 GLN A CA 1
ATOM 2714 C C . GLN A 1 327 ? -19.809 -3.069 38.324 1.00 89.88 327 GLN A C 1
ATOM 2716 O O . GLN A 1 327 ? -19.253 -4.090 37.931 1.00 89.88 327 GLN A O 1
ATOM 2721 N N . THR A 1 328 ? -21.061 -2.786 37.962 1.00 88.25 328 THR A N 1
ATOM 2722 C CA . THR A 1 328 ? -21.868 -3.683 37.121 1.00 88.25 328 THR A CA 1
ATOM 2723 C C . THR A 1 328 ? -21.288 -3.847 35.717 1.00 88.25 328 THR A C 1
ATOM 2725 O O . THR A 1 328 ? -21.389 -4.930 35.136 1.00 88.25 328 THR A O 1
ATOM 2728 N N . TYR A 1 329 ? -20.618 -2.820 35.185 1.00 87.81 329 TYR A N 1
ATOM 2729 C CA . TYR A 1 329 ? -19.862 -2.933 33.936 1.00 87.81 329 TYR A CA 1
ATOM 2730 C C . TYR A 1 329 ? -18.810 -4.057 34.000 1.00 87.81 329 TYR A C 1
ATOM 2732 O O . TYR A 1 329 ? -18.649 -4.795 33.024 1.00 87.81 329 TYR A O 1
ATOM 2740 N N . ASP A 1 330 ? -18.140 -4.226 35.146 1.00 83.94 330 ASP A N 1
ATOM 2741 C CA . ASP A 1 330 ? -17.065 -5.211 35.327 1.00 83.94 330 ASP A CA 1
ATOM 2742 C C . ASP A 1 330 ? -17.569 -6.646 35.390 1.00 83.94 330 ASP A C 1
ATOM 2744 O O . ASP A 1 330 ? -16.968 -7.544 34.797 1.00 83.94 330 ASP A O 1
ATOM 2748 N N . PHE A 1 331 ? -18.702 -6.859 36.053 1.00 86.62 331 PHE A N 1
ATOM 2749 C CA . PHE A 1 331 ? -19.259 -8.197 36.232 1.00 86.62 331 PHE A CA 1
ATOM 2750 C C . PHE A 1 331 ? -20.177 -8.621 35.076 1.00 86.62 331 PHE A C 1
ATOM 2752 O O . PHE A 1 331 ? -20.249 -9.806 34.748 1.00 86.62 331 PHE A O 1
ATOM 2759 N N . TYR A 1 332 ? -20.849 -7.674 34.410 1.00 87.44 332 TYR A N 1
ATOM 2760 C CA . TYR A 1 332 ? -21.945 -7.970 33.481 1.00 87.44 332 TYR A CA 1
ATOM 2761 C C . TYR A 1 332 ? -21.854 -7.202 32.156 1.00 87.44 332 TYR A C 1
ATOM 2763 O O . TYR A 1 332 ? -22.839 -6.650 31.667 1.00 87.44 332 TYR A O 1
ATOM 2771 N N . LYS A 1 333 ? -20.695 -7.239 31.484 1.00 80.88 333 LYS A N 1
ATOM 2772 C CA . LYS A 1 333 ? -20.490 -6.570 30.179 1.00 80.88 333 LYS A CA 1
ATOM 2773 C C . LYS A 1 333 ? -21.536 -6.934 29.112 1.00 80.88 333 LYS A C 1
ATOM 2775 O O . LYS A 1 333 ? -21.822 -6.127 28.232 1.00 80.88 333 LYS A O 1
ATOM 2780 N N . LYS A 1 334 ? -22.113 -8.142 29.156 1.00 86.94 334 LYS A N 1
ATOM 2781 C CA . LYS A 1 334 ? -23.145 -8.599 28.201 1.00 86.94 334 LYS A CA 1
ATOM 2782 C C . LYS A 1 334 ? -24.533 -8.007 28.462 1.00 86.94 334 LYS A C 1
ATOM 2784 O O . LYS A 1 334 ? -25.423 -8.196 27.637 1.00 86.94 334 LYS A O 1
ATOM 2789 N N . TYR A 1 335 ? -24.728 -7.317 29.583 1.00 90.38 335 TYR A N 1
ATOM 2790 C CA . TYR A 1 335 ? -26.011 -6.726 29.920 1.00 90.38 335 TYR A CA 1
ATOM 27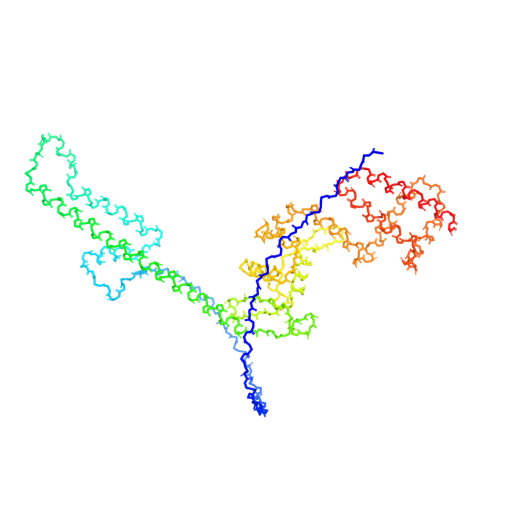91 C C . TYR A 1 335 ? -26.399 -5.670 28.880 1.00 90.38 335 TYR A C 1
ATOM 2793 O O . TYR A 1 335 ? -25.583 -4.834 28.485 1.00 90.38 335 TYR A O 1
ATOM 2801 N N . THR A 1 336 ? -27.646 -5.718 28.411 1.00 92.19 336 THR A N 1
ATOM 2802 C CA . THR A 1 336 ? -28.138 -4.894 27.290 1.00 92.19 336 THR A CA 1
ATOM 2803 C C . THR A 1 336 ? -27.991 -3.399 27.561 1.00 92.19 336 THR A C 1
ATOM 2805 O O . THR A 1 336 ? -27.665 -2.625 26.658 1.00 92.19 336 THR A O 1
ATOM 2808 N N . TYR A 1 337 ? -28.159 -2.999 28.820 1.00 92.00 337 TYR A N 1
ATOM 2809 C CA . TYR A 1 337 ? -27.968 -1.628 29.270 1.00 92.00 337 TYR A CA 1
ATOM 2810 C C . TYR A 1 337 ? -26.507 -1.163 29.134 1.00 92.00 337 TYR A C 1
ATOM 2812 O O . TYR A 1 337 ? -26.244 -0.108 28.563 1.00 92.00 337 TYR A O 1
ATOM 2820 N N . ILE A 1 338 ? -25.543 -1.990 29.554 1.00 91.50 338 ILE A N 1
ATOM 2821 C CA . ILE A 1 338 ? -24.108 -1.699 29.411 1.00 91.50 338 ILE A CA 1
ATOM 2822 C C . ILE A 1 338 ? -23.692 -1.679 27.935 1.00 91.50 338 ILE A C 1
ATOM 2824 O O . ILE A 1 338 ? -22.970 -0.785 27.505 1.00 91.50 338 ILE A O 1
ATOM 2828 N N . GLN A 1 339 ? -24.197 -2.614 27.128 1.00 92.62 339 GLN A N 1
ATOM 2829 C CA . GLN A 1 339 ? -23.965 -2.618 25.679 1.00 92.62 339 GLN A CA 1
ATOM 2830 C C . GLN A 1 339 ? -24.494 -1.352 24.997 1.00 92.62 339 GLN A C 1
ATOM 2832 O O . GLN A 1 339 ? -23.892 -0.871 24.037 1.00 92.62 339 GLN A O 1
ATOM 2837 N N . SER A 1 340 ? -25.593 -0.790 25.503 1.00 94.94 340 SER A N 1
ATOM 2838 C CA . SER A 1 340 ? -26.136 0.474 25.006 1.00 94.94 340 SER A CA 1
ATOM 2839 C C . SER A 1 340 ? -25.198 1.640 25.321 1.00 94.94 340 SER A C 1
ATOM 2841 O O . SER A 1 340 ? -24.932 2.434 24.425 1.00 94.94 340 SER A O 1
ATOM 2843 N N . TRP A 1 341 ? -24.610 1.686 26.523 1.00 95.00 341 TRP A N 1
ATOM 2844 C CA . TRP A 1 341 ? -23.583 2.678 26.866 1.00 95.00 341 TRP A CA 1
ATOM 2845 C C . TRP A 1 341 ? -22.348 2.550 25.976 1.00 95.00 341 TRP A C 1
ATOM 2847 O O . TRP A 1 341 ? -21.911 3.552 25.430 1.00 95.00 341 TRP A O 1
ATOM 2857 N N . ILE A 1 342 ? -21.843 1.330 25.748 1.00 94.38 342 ILE A N 1
ATOM 2858 C CA . ILE A 1 342 ? -20.689 1.089 24.860 1.00 94.38 342 ILE A CA 1
ATOM 2859 C C . ILE A 1 342 ? -20.951 1.662 23.461 1.00 94.38 342 ILE A C 1
ATOM 2861 O O . ILE A 1 342 ? -20.145 2.438 22.952 1.00 94.38 342 ILE A O 1
ATOM 2865 N N . ARG A 1 343 ? -22.097 1.319 22.856 1.00 95.81 343 ARG A N 1
ATOM 2866 C CA . ARG A 1 343 ? -22.483 1.811 21.522 1.00 95.81 343 ARG A CA 1
ATOM 2867 C C . ARG A 1 343 ? -22.672 3.325 21.497 1.00 95.81 343 ARG A C 1
ATOM 2869 O O . ARG A 1 343 ? -22.358 3.963 20.498 1.00 95.81 343 ARG A O 1
ATOM 2876 N N . LEU A 1 344 ? -23.206 3.897 22.575 1.00 97.12 344 LEU A N 1
ATOM 2877 C CA . LEU A 1 344 ? -23.433 5.331 22.684 1.00 97.12 344 LEU A CA 1
ATOM 2878 C C . LEU A 1 344 ? -22.113 6.100 22.805 1.00 97.12 344 LEU A C 1
ATOM 2880 O O . LEU A 1 344 ? -21.939 7.108 22.128 1.00 97.12 344 LEU A O 1
ATOM 2884 N N . THR A 1 345 ? -21.170 5.594 23.603 1.00 97.19 345 THR A N 1
ATOM 2885 C CA . THR A 1 345 ? -19.815 6.142 23.704 1.00 97.19 345 THR A CA 1
ATOM 2886 C C . THR A 1 345 ? -19.086 6.037 22.365 1.00 97.19 345 THR A C 1
ATOM 2888 O O . THR A 1 345 ? -18.505 7.017 21.913 1.00 97.19 345 THR A O 1
ATOM 2891 N N . GLU A 1 346 ? -19.154 4.893 21.682 1.00 97.12 346 GLU A N 1
ATOM 2892 C CA . GLU A 1 346 ? -18.580 4.742 20.339 1.00 97.12 346 GLU A CA 1
ATOM 2893 C C . GLU A 1 346 ? -19.173 5.763 19.355 1.00 97.12 346 GLU A C 1
ATOM 2895 O O . GLU A 1 346 ? -18.427 6.498 18.701 1.00 97.12 346 GLU A O 1
ATOM 2900 N N . LYS A 1 347 ? -20.509 5.878 19.310 1.00 97.75 347 LYS A N 1
ATOM 2901 C CA . LYS A 1 347 ? -21.211 6.852 18.462 1.00 97.75 347 LYS A CA 1
ATOM 2902 C C . LYS A 1 347 ? -20.807 8.288 18.800 1.00 97.75 347 LYS A C 1
ATOM 2904 O O . LYS A 1 347 ? -20.563 9.055 17.880 1.00 97.75 347 LYS A O 1
ATOM 2909 N N . TYR A 1 348 ? -20.663 8.636 20.081 1.00 98.12 348 TYR A N 1
ATOM 2910 C CA . TYR A 1 348 ? -20.187 9.955 20.508 1.00 98.12 348 TYR A CA 1
ATOM 2911 C C . TYR A 1 348 ? -18.840 10.316 19.871 1.00 98.12 348 TYR A C 1
ATOM 2913 O O . TYR A 1 348 ? -18.713 11.374 19.257 1.00 98.12 348 TYR A O 1
ATOM 2921 N N . TYR A 1 349 ? -17.836 9.441 19.993 1.00 97.94 349 TYR A N 1
ATOM 2922 C CA . TYR A 1 349 ? -16.501 9.721 19.457 1.00 97.94 349 TYR A CA 1
ATOM 2923 C C . TYR A 1 349 ? -16.487 9.763 17.925 1.00 97.94 349 TYR A C 1
ATOM 2925 O O . TYR A 1 349 ? -15.780 10.593 17.355 1.00 97.94 349 TYR A O 1
ATOM 2933 N N . ILE A 1 350 ? -17.292 8.927 17.259 1.00 97.81 350 ILE A N 1
ATOM 2934 C CA . ILE A 1 350 ? -17.467 8.974 15.800 1.00 97.81 350 ILE A CA 1
ATOM 2935 C C . ILE A 1 350 ? -18.108 10.300 15.372 1.00 97.81 350 ILE A C 1
ATOM 2937 O O . ILE A 1 350 ? -17.545 10.994 14.529 1.00 97.81 350 ILE A O 1
ATOM 2941 N N . SER A 1 351 ? -19.241 10.685 15.968 1.00 97.94 351 SER A N 1
ATOM 2942 C CA . SER A 1 351 ? -19.937 11.935 15.635 1.00 97.94 351 SER A CA 1
ATOM 2943 C C . SER A 1 351 ? -19.066 13.159 15.911 1.00 97.94 351 SER A C 1
ATOM 2945 O O . SER A 1 351 ? -19.036 14.090 15.110 1.00 97.94 351 SER A O 1
ATOM 2947 N N . LYS A 1 352 ? -18.282 13.128 16.996 1.00 97.19 352 LYS A N 1
ATOM 2948 C CA . LYS A 1 352 ? -17.311 14.174 17.330 1.00 97.19 352 LYS A CA 1
ATOM 2949 C C . LYS A 1 352 ? -16.202 14.301 16.284 1.00 97.19 352 LYS A C 1
ATOM 2951 O O . LYS A 1 352 ? -15.842 15.414 15.932 1.00 97.19 352 LYS A O 1
ATOM 2956 N N . GLU A 1 353 ? -15.673 13.191 15.770 1.00 97.12 353 GLU A N 1
ATOM 2957 C CA . GLU A 1 353 ? -14.657 13.217 14.705 1.00 97.12 353 GLU A CA 1
ATOM 2958 C C . GLU A 1 353 ? -15.236 13.669 13.350 1.00 97.12 353 GLU A C 1
ATOM 2960 O O . GLU A 1 353 ? -14.537 14.266 12.530 1.00 97.12 353 GLU A O 1
ATOM 2965 N N . LEU A 1 354 ? -16.518 13.394 13.099 1.00 97.06 354 LEU A N 1
ATOM 2966 C CA . LEU A 1 354 ? -17.226 13.832 11.894 1.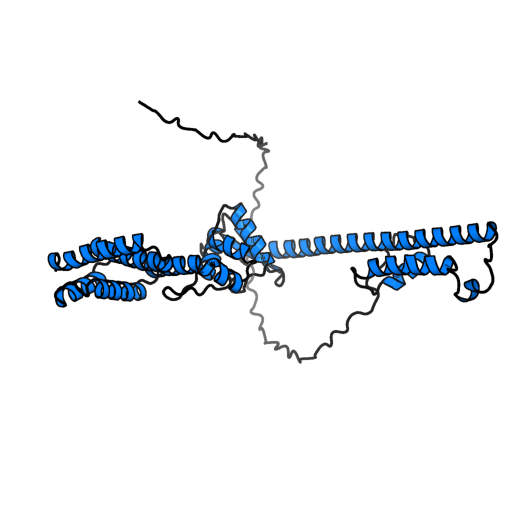00 97.06 354 LEU A CA 1
ATOM 2967 C C . LEU A 1 354 ? -17.728 15.284 11.970 1.00 97.06 354 LEU A C 1
ATOM 2969 O O . LEU A 1 354 ? -18.063 15.846 10.931 1.00 97.06 354 LEU A O 1
ATOM 2973 N N . ASN A 1 355 ? -17.742 15.893 13.162 1.00 97.06 355 ASN A N 1
ATOM 2974 C CA . ASN A 1 355 ? -18.419 17.162 13.458 1.00 97.06 355 ASN A CA 1
ATOM 2975 C C . ASN A 1 355 ? -19.917 17.145 13.090 1.00 97.06 355 ASN A C 1
ATOM 2977 O O . ASN A 1 355 ? -20.453 18.133 12.591 1.00 97.06 355 ASN A O 1
ATOM 2981 N N . ASP A 1 356 ? -20.587 16.016 13.325 1.00 97.50 356 ASP A N 1
ATOM 2982 C CA . ASP A 1 356 ? -22.023 15.850 13.084 1.00 97.50 356 ASP A CA 1
ATOM 2983 C C . ASP A 1 356 ? -22.814 16.296 14.326 1.00 97.50 356 ASP A C 1
ATOM 2985 O O . ASP A 1 356 ? -22.920 15.555 15.308 1.00 97.50 356 ASP A O 1
ATOM 2989 N N . ILE A 1 357 ? -23.300 17.542 14.300 1.00 97.44 357 ILE A N 1
ATOM 2990 C CA . ILE A 1 357 ? -23.987 18.188 15.432 1.00 97.44 357 ILE A CA 1
ATOM 2991 C C . ILE A 1 357 ? -25.308 17.476 15.741 1.00 97.44 357 ILE A C 1
ATOM 2993 O O . ILE A 1 357 ? -25.569 17.164 16.901 1.00 97.44 357 ILE A O 1
ATOM 2997 N N . ASP A 1 358 ? -26.088 17.127 14.718 1.00 97.75 358 ASP A N 1
ATOM 2998 C CA . ASP A 1 358 ? -27.382 16.460 14.892 1.00 97.75 358 ASP A CA 1
ATOM 2999 C C . ASP A 1 358 ? -27.200 15.081 15.544 1.00 97.75 358 ASP A C 1
ATOM 3001 O O . ASP A 1 358 ? -27.916 14.701 16.477 1.00 97.75 358 ASP A O 1
ATOM 3005 N N . ALA A 1 359 ? -26.188 14.328 15.099 1.00 96.69 359 ALA A N 1
ATOM 3006 C CA . ALA A 1 359 ? -25.869 13.041 15.702 1.00 96.69 359 ALA A CA 1
ATOM 3007 C C . ALA A 1 359 ? -25.329 13.179 17.135 1.00 96.69 359 ALA A C 1
ATOM 3009 O O . ALA A 1 359 ? -25.537 12.269 17.943 1.00 96.69 359 ALA A O 1
ATOM 3010 N N . LEU A 1 360 ? -24.630 14.273 17.457 1.00 97.50 360 LEU A N 1
ATOM 3011 C CA . LEU A 1 360 ? -24.192 14.566 18.822 1.00 97.50 360 LEU A CA 1
ATOM 3012 C C . LEU A 1 360 ? -25.386 14.871 19.732 1.00 97.50 360 LEU A C 1
ATOM 3014 O O . LEU A 1 360 ? -25.476 14.271 20.801 1.00 97.50 360 LEU A O 1
ATOM 3018 N N . ASP A 1 361 ? -26.330 15.707 19.305 1.00 97.56 361 ASP A N 1
ATOM 3019 C CA . ASP A 1 361 ? -27.539 16.035 20.075 1.00 97.56 361 ASP A CA 1
ATOM 3020 C C . ASP A 1 361 ? -28.400 14.794 20.351 1.00 97.56 361 ASP A C 1
ATOM 3022 O O . ASP A 1 361 ? -28.883 14.581 21.471 1.00 97.56 361 ASP A O 1
ATOM 3026 N N . GLU A 1 362 ? -28.526 13.902 19.364 1.00 97.69 362 GLU A N 1
ATOM 3027 C CA . GLU A 1 362 ? -29.182 12.604 19.540 1.00 97.69 362 GLU A CA 1
ATOM 3028 C C . GLU A 1 362 ? -28.462 11.749 20.600 1.00 97.69 362 GLU A C 1
ATOM 3030 O O . GLU A 1 362 ? -29.101 11.090 21.429 1.00 97.69 362 GLU A O 1
ATOM 3035 N N . VAL A 1 363 ? -27.125 11.755 20.587 1.00 97.44 363 VAL A N 1
ATOM 3036 C CA . VAL A 1 363 ? -26.301 11.035 21.563 1.00 97.44 363 VAL A CA 1
ATOM 3037 C C . VAL A 1 363 ? -26.462 11.621 22.962 1.00 97.44 363 VAL A C 1
ATOM 3039 O O . VAL A 1 363 ? -26.658 10.848 23.898 1.00 97.44 363 VAL A O 1
ATOM 3042 N N . TYR A 1 364 ? -26.443 12.947 23.115 1.00 96.81 364 TYR A N 1
ATOM 3043 C CA . TYR A 1 364 ? -26.646 13.624 24.398 1.00 96.81 364 TYR A CA 1
ATOM 3044 C C . TYR A 1 364 ? -28.033 13.340 24.975 1.00 96.81 364 TYR A C 1
ATOM 3046 O O . TYR A 1 364 ? -28.152 12.953 26.137 1.00 96.81 364 TYR A O 1
ATOM 3054 N N . THR A 1 365 ? -29.075 13.425 24.148 1.00 96.62 365 THR A N 1
ATOM 3055 C CA . THR A 1 365 ? -30.458 13.135 24.554 1.00 96.62 365 THR A CA 1
ATOM 3056 C C . THR A 1 365 ? -30.597 11.691 25.045 1.00 96.62 365 THR A C 1
ATOM 3058 O O . THR A 1 365 ? -31.174 11.420 26.103 1.00 96.62 365 THR A O 1
ATOM 3061 N N . LYS A 1 366 ? -30.010 10.735 24.313 1.00 97.06 366 LYS A N 1
ATOM 3062 C CA . LYS A 1 366 ? -29.993 9.323 24.715 1.00 97.06 366 LYS A CA 1
ATOM 3063 C C . LYS A 1 366 ? -29.166 9.101 25.978 1.00 97.06 366 LYS A C 1
ATOM 3065 O O . LYS A 1 366 ? -29.635 8.384 26.860 1.00 97.06 366 LYS A O 1
ATOM 3070 N N . ALA A 1 367 ? -27.997 9.728 26.094 1.00 95.62 367 ALA A N 1
ATOM 3071 C CA . ALA A 1 367 ? -27.132 9.622 27.268 1.00 95.62 367 ALA A CA 1
ATOM 3072 C C . ALA A 1 367 ? -27.852 10.114 28.523 1.00 95.62 367 ALA A C 1
ATOM 3074 O O . ALA A 1 367 ? -27.859 9.407 29.526 1.00 95.62 367 ALA A O 1
ATOM 3075 N N . TYR A 1 368 ? -28.539 11.255 28.433 1.00 94.88 368 TYR A N 1
ATOM 3076 C CA . TYR A 1 368 ? -29.355 11.801 29.514 1.00 94.88 368 TYR A CA 1
ATOM 3077 C C . TYR A 1 368 ? -30.462 10.824 29.935 1.00 94.88 368 TYR A C 1
ATOM 3079 O O . TYR A 1 368 ? -30.580 10.475 31.108 1.00 94.88 368 TYR A O 1
ATOM 3087 N N . SER A 1 369 ? -31.220 10.288 28.970 1.00 94.88 369 SER A N 1
ATOM 3088 C CA . SER A 1 369 ? -32.278 9.305 29.255 1.00 94.88 369 SER A CA 1
ATOM 3089 C C . SER A 1 369 ? -31.747 8.020 29.906 1.00 94.88 369 SER A C 1
ATOM 3091 O O . SER A 1 369 ? -32.414 7.416 30.746 1.00 94.88 369 SER A O 1
ATOM 3093 N N . MET A 1 370 ? -30.536 7.596 29.532 1.00 94.31 370 MET A N 1
ATOM 3094 C CA . MET A 1 370 ? -29.876 6.444 30.131 1.00 94.31 370 MET A CA 1
ATOM 3095 C C . MET A 1 370 ? -29.385 6.770 31.538 1.00 94.31 370 MET A C 1
ATOM 3097 O O . MET A 1 370 ? -29.640 5.997 32.450 1.00 94.31 370 MET A O 1
ATOM 3101 N N . ALA A 1 371 ? -28.755 7.922 31.749 1.00 92.50 371 ALA A N 1
ATOM 3102 C CA . ALA A 1 371 ? -28.290 8.338 33.064 1.00 92.50 371 ALA A CA 1
ATOM 3103 C C . ALA A 1 371 ? -29.447 8.433 34.077 1.00 92.50 371 ALA A C 1
ATOM 3105 O O . ALA A 1 371 ? -29.334 7.884 35.168 1.00 92.50 371 ALA A O 1
ATOM 3106 N N . MET A 1 372 ? -30.609 8.966 33.682 1.00 91.81 372 MET A N 1
ATOM 3107 C CA . MET A 1 372 ? -31.822 8.952 34.519 1.00 91.81 372 MET A CA 1
ATOM 3108 C C . MET A 1 372 ? -32.294 7.533 34.887 1.00 91.81 372 MET A C 1
ATOM 3110 O O . MET A 1 372 ? -32.860 7.320 35.954 1.00 91.81 372 MET A O 1
ATOM 3114 N N . ARG A 1 373 ? -32.041 6.528 34.037 1.00 91.88 373 ARG A N 1
ATOM 3115 C CA . ARG A 1 373 ? -32.344 5.117 34.342 1.00 91.88 373 ARG A CA 1
ATOM 3116 C C . ARG A 1 373 ? -31.358 4.476 35.315 1.00 91.88 373 ARG A C 1
ATOM 3118 O O . ARG A 1 373 ? -31.680 3.429 35.865 1.00 91.88 373 ARG A O 1
ATOM 3125 N N . ILE A 1 374 ? -30.178 5.057 35.541 1.00 87.56 374 ILE A N 1
ATOM 3126 C CA . ILE A 1 374 ? -29.276 4.575 36.601 1.00 87.56 374 ILE A CA 1
ATOM 3127 C C . ILE A 1 374 ? -29.991 4.674 37.949 1.00 87.56 374 ILE A C 1
ATOM 3129 O O . ILE A 1 374 ? -29.911 3.738 38.740 1.00 87.56 374 ILE A O 1
ATOM 3133 N N . ASP A 1 375 ? -30.744 5.756 38.155 1.00 76.31 375 ASP A N 1
ATOM 3134 C CA . ASP A 1 375 ? -31.467 6.018 39.395 1.00 76.31 375 ASP A CA 1
ATOM 3135 C C . ASP A 1 375 ? -32.573 4.994 39.687 1.00 76.31 375 ASP A C 1
ATOM 3137 O O . ASP A 1 375 ? -32.837 4.679 40.845 1.00 76.31 375 ASP A O 1
ATOM 3141 N N . SER A 1 376 ? -33.204 4.449 38.642 1.00 79.56 376 SER A N 1
ATOM 3142 C CA . SER A 1 376 ? -34.278 3.463 38.786 1.00 79.56 376 SER A CA 1
ATOM 3143 C C . SER A 1 376 ? -33.790 2.018 38.885 1.00 79.56 376 SER A C 1
ATOM 3145 O O . SER A 1 376 ? -34.542 1.156 39.336 1.00 79.56 376 SER A O 1
ATOM 3147 N N . ILE A 1 377 ? -32.560 1.734 38.449 1.00 81.88 377 ILE A N 1
ATOM 3148 C CA . ILE A 1 377 ? -31.982 0.383 38.464 1.00 81.88 377 ILE A CA 1
ATOM 3149 C C . ILE A 1 377 ? -31.211 0.109 39.768 1.00 81.88 377 ILE A C 1
ATOM 3151 O O . ILE A 1 377 ? -31.197 -1.039 40.215 1.00 81.88 377 ILE A O 1
ATOM 3155 N N . TYR A 1 378 ? -30.573 1.125 40.364 1.00 75.31 378 TYR A N 1
ATOM 3156 C CA . TYR A 1 378 ? -29.690 1.002 41.538 1.00 75.31 378 TYR A CA 1
ATOM 3157 C C . TYR A 1 378 ? -30.079 1.941 42.670 1.00 75.31 378 TYR A C 1
ATOM 3159 O O . TYR A 1 378 ? -29.670 1.632 43.819 1.00 75.31 378 TYR A O 1
#

Sequence (378 aa):
MASIPENTFQLPTTGFHIGVNRNKCKKAKRKYSIIKKKPLNPVNSKKVLCDIEEHGYIFEVYEGPRWFIPWGKKVSPNVRSKFESLSTYSRDEVFKQIKYNSVHNMCNISGFPNPYNIKAGEYKSSPAVNAIFKKIKTREKNEWNQVYSLYKLVFRFATMFNKIRHMAKVYRSMKNRVNTEDPVTLEVPKKPVYVLNLKRKCSYVYEANTIRRAMENRLLTCYWMFNEPKQPTNILSNEEFVMGQYISVLRQLKEYGEFSVTLQLFRNANFDLSVFEKRNKQYLKLKAIERHFKDETSASKITIIEFIKVMSLGIDLDKNKIDRCIQTYDFYKKYTYIQSWIRLTEKYYISKELNDIDALDEVYTKAYSMAMRIDSIY

Foldseek 3Di:
DDDDDDDDDDDDDPDDDDDDDDDDDDDDDDDDDPPPDDDDDPDPPPDPPPPPPPPPPPPDDDQAFQFDQPPPDDDDPLLRVLLRVLRRDDLVVSVVVLVVCLVVVLCVLVPVDPVVVVPVPDDDDDPVVVVVSVVVNVVSNVSSVVSVVRSVVRVVVVVVVVVVVVVVLQVQQDVAEPDQAAPPVRHGAPLWQWQGDSVVSHIYTHHLLVLLVQQVCQQLDADQLHGDHHARADPVVRHGGDLVRLVSSQVSSVVVVNDDPLSVLCVVLSVDSVSSCVVCVLVSSLSSLVCNLPPVVVSLLVLLLVVLVVLCVPPPDDPVLSVVVSVCCVVPVVDPLNVVSSVLSSQCSNCVSVVPVVSNVVSSVVSNVSNVVSRVPD